Protein AF-T0MGP5-F1 (afdb_monomer_lite)

Radius of gyration: 29.03 Å; chains: 1; bounding box: 67×80×80 Å

Structure (mmCIF, N/CA/C/O backbone):
data_AF-T0MGP5-F1
#
_entry.id   AF-T0MGP5-F1
#
loop_
_atom_site.group_PDB
_atom_site.id
_atom_site.type_symbol
_atom_site.label_atom_id
_atom_site.label_alt_id
_atom_site.label_comp_id
_atom_site.label_asym_id
_atom_site.label_entity_id
_atom_site.label_seq_id
_atom_site.pdbx_PDB_ins_code
_atom_site.Cartn_x
_atom_site.Cartn_y
_atom_site.Cartn_z
_atom_site.occupancy
_atom_site.B_iso_or_equiv
_atom_site.auth_seq_id
_atom_site.auth_comp_id
_atom_site.auth_asym_id
_atom_site.auth_atom_id
_atom_site.pdbx_PDB_model_num
ATOM 1 N N . MET A 1 1 ? 24.707 -10.407 -11.321 1.00 61.69 1 MET A N 1
ATOM 2 C CA . MET A 1 1 ? 23.733 -10.209 -12.413 1.00 61.69 1 MET A CA 1
ATOM 3 C C . MET A 1 1 ? 23.387 -8.731 -12.508 1.00 61.69 1 MET A C 1
ATOM 5 O O . MET A 1 1 ? 23.224 -8.099 -11.465 1.00 61.69 1 MET A O 1
ATOM 9 N N . GLU A 1 2 ? 23.337 -8.165 -13.713 1.00 64.69 2 GLU A N 1
ATOM 10 C CA . GLU A 1 2 ? 23.045 -6.740 -13.908 1.00 64.69 2 GLU A CA 1
ATOM 11 C C . GLU A 1 2 ? 21.551 -6.459 -13.690 1.00 64.69 2 GLU A C 1
ATOM 13 O O . GLU A 1 2 ? 20.685 -7.153 -14.221 1.00 64.69 2 GLU A O 1
ATOM 18 N N . ARG A 1 3 ? 21.228 -5.453 -12.870 1.00 76.25 3 ARG A N 1
ATOM 19 C CA . ARG A 1 3 ? 19.836 -5.057 -12.628 1.00 76.25 3 ARG A CA 1
ATOM 20 C C . ARG A 1 3 ? 19.349 -4.175 -13.768 1.00 76.25 3 ARG A C 1
ATOM 22 O O . ARG A 1 3 ? 19.905 -3.100 -13.996 1.00 76.25 3 ARG A O 1
ATOM 29 N N . THR A 1 4 ? 18.261 -4.586 -14.413 1.00 83.19 4 THR A N 1
ATOM 30 C CA . THR A 1 4 ? 17.606 -3.764 -15.430 1.00 83.19 4 THR A CA 1
ATOM 31 C C . THR A 1 4 ? 16.988 -2.505 -14.822 1.00 83.19 4 THR A C 1
ATOM 33 O O . THR A 1 4 ? 16.715 -2.409 -13.619 1.00 83.19 4 THR A O 1
ATOM 36 N N . ARG A 1 5 ? 16.801 -1.472 -15.644 1.00 85.62 5 ARG A N 1
ATOM 37 C CA . ARG A 1 5 ? 16.264 -0.188 -15.174 1.00 85.62 5 ARG A CA 1
ATOM 38 C C . ARG A 1 5 ? 14.756 -0.292 -14.951 1.00 85.62 5 ARG A C 1
ATOM 40 O O . ARG A 1 5 ? 14.033 -0.837 -15.774 1.00 85.62 5 ARG A O 1
ATOM 47 N N . LYS A 1 6 ? 14.257 0.315 -13.868 1.00 90.12 6 LYS A N 1
ATOM 48 C CA . LYS A 1 6 ? 12.813 0.515 -13.665 1.00 90.12 6 LYS A CA 1
ATOM 49 C C . LYS A 1 6 ? 12.272 1.548 -14.651 1.00 90.12 6 LYS A C 1
ATOM 51 O O . LYS A 1 6 ? 12.902 2.587 -14.865 1.00 90.12 6 LYS A O 1
ATOM 56 N N . ILE A 1 7 ? 11.077 1.306 -15.187 1.00 87.56 7 ILE A N 1
ATOM 57 C CA . ILE A 1 7 ? 10.527 2.103 -16.291 1.00 87.56 7 ILE A CA 1
ATOM 58 C C . ILE A 1 7 ? 9.192 2.727 -15.870 1.00 87.56 7 ILE A C 1
ATOM 60 O O . ILE A 1 7 ? 8.282 2.009 -15.444 1.00 87.56 7 ILE A O 1
ATOM 64 N N . PRO A 1 8 ? 9.060 4.068 -15.928 1.00 85.50 8 PRO A N 1
ATOM 65 C CA . PRO A 1 8 ? 7.790 4.737 -15.662 1.00 85.50 8 PRO A CA 1
ATOM 66 C C . PRO A 1 8 ? 6.719 4.248 -16.637 1.00 85.50 8 PRO A C 1
ATOM 68 O O . PRO A 1 8 ? 7.019 4.057 -17.812 1.00 85.50 8 PRO A O 1
ATOM 71 N N . LEU A 1 9 ? 5.472 4.090 -16.185 1.00 82.25 9 LEU A N 1
ATOM 72 C CA . LEU A 1 9 ? 4.408 3.497 -17.008 1.00 82.25 9 LEU A CA 1
ATOM 73 C C . LEU A 1 9 ? 4.190 4.267 -18.323 1.00 82.25 9 LEU A C 1
ATOM 75 O O . LEU A 1 9 ? 3.999 3.662 -19.366 1.00 82.25 9 LEU A O 1
ATOM 79 N N . LEU A 1 10 ? 4.298 5.598 -18.282 1.00 80.00 10 LEU A N 1
ATOM 80 C CA . LEU A 1 10 ? 4.160 6.473 -19.455 1.00 80.00 10 LEU A CA 1
ATOM 81 C C . LEU A 1 10 ? 5.339 6.396 -20.439 1.00 80.00 10 LEU A C 1
ATOM 83 O O . LEU A 1 10 ? 5.283 6.998 -21.505 1.00 80.00 10 LEU A O 1
ATOM 87 N N . LYS A 1 11 ? 6.432 5.728 -20.060 1.00 85.44 11 LYS A N 1
ATOM 88 C CA . LYS A 1 11 ? 7.622 5.530 -20.898 1.00 85.44 11 LYS A CA 1
ATOM 89 C C . LYS A 1 11 ? 7.757 4.089 -21.390 1.00 85.44 11 LYS A C 1
ATOM 91 O O . LYS A 1 11 ? 8.789 3.757 -21.964 1.00 85.44 11 LYS A O 1
ATOM 96 N N . VAL A 1 12 ? 6.772 3.237 -21.114 1.00 89.75 12 VAL A N 1
ATOM 97 C CA . VAL A 1 12 ? 6.735 1.881 -21.660 1.00 89.75 12 VAL A CA 1
ATOM 98 C C . VAL A 1 12 ? 6.412 1.984 -23.151 1.00 89.75 12 VAL A C 1
ATOM 100 O O . VAL A 1 12 ? 5.414 2.595 -23.521 1.00 89.75 12 VAL A O 1
ATOM 103 N N . ASP A 1 13 ? 7.275 1.417 -23.989 1.00 92.81 13 ASP A N 1
ATOM 104 C CA . ASP A 1 13 ? 7.067 1.278 -25.428 1.00 92.81 13 ASP A CA 1
ATOM 105 C C . ASP A 1 13 ? 6.252 0.001 -25.650 1.00 92.81 13 ASP A C 1
ATOM 107 O O . ASP A 1 13 ? 6.778 -1.106 -25.513 1.00 92.81 13 ASP A O 1
ATOM 111 N N . SER A 1 14 ? 4.948 0.154 -25.895 1.00 93.06 14 SER A N 1
ATOM 112 C CA . SER A 1 14 ? 4.028 -0.982 -26.004 1.00 93.06 14 SER A CA 1
ATOM 113 C C . SER A 1 14 ? 4.402 -1.906 -27.156 1.00 93.06 14 SER A C 1
ATOM 115 O O . SER A 1 14 ? 4.418 -3.111 -26.968 1.00 93.06 14 SER A O 1
ATOM 117 N N . ILE A 1 15 ? 4.813 -1.355 -28.302 1.00 94.12 15 ILE A N 1
ATOM 118 C CA . ILE A 1 15 ? 5.150 -2.139 -29.497 1.00 94.12 15 ILE A CA 1
ATOM 119 C C . ILE A 1 15 ? 6.340 -3.059 -29.209 1.00 94.12 15 ILE A C 1
ATOM 121 O O . ILE A 1 15 ? 6.293 -4.258 -29.485 1.00 94.12 15 ILE A O 1
ATOM 125 N N . LYS A 1 16 ? 7.406 -2.516 -28.611 1.00 94.44 16 LYS A N 1
ATOM 126 C CA . LYS A 1 16 ? 8.592 -3.314 -28.259 1.00 94.44 16 LYS A CA 1
ATOM 127 C C . LYS A 1 16 ? 8.309 -4.310 -27.141 1.00 94.44 16 LYS A C 1
ATOM 129 O O . LYS A 1 16 ? 8.873 -5.405 -27.136 1.00 94.44 16 LYS A O 1
ATOM 134 N N . LEU A 1 17 ? 7.445 -3.940 -26.196 1.00 95.62 17 LEU A N 1
ATOM 135 C CA . LEU A 1 17 ? 7.034 -4.829 -25.116 1.00 95.62 17 LEU A CA 1
ATOM 136 C C . LEU A 1 17 ? 6.248 -6.021 -25.668 1.00 95.62 17 LEU A C 1
ATOM 138 O O . LEU A 1 17 ? 6.573 -7.154 -25.330 1.00 95.62 17 LEU A O 1
ATOM 142 N N . ASP A 1 18 ? 5.279 -5.775 -26.545 1.00 96.38 18 ASP A N 1
ATOM 143 C CA . ASP A 1 18 ? 4.436 -6.809 -27.146 1.00 96.38 18 ASP A CA 1
ATOM 144 C C . ASP A 1 18 ? 5.267 -7.752 -28.027 1.00 96.38 18 ASP A C 1
ATOM 146 O O . ASP A 1 18 ? 5.118 -8.969 -27.939 1.00 96.38 18 ASP A O 1
ATOM 150 N N . ALA A 1 19 ? 6.227 -7.218 -28.793 1.00 96.69 19 ALA A N 1
ATOM 151 C CA . ALA A 1 19 ? 7.186 -8.033 -29.543 1.00 96.69 19 ALA A CA 1
ATOM 152 C C . ALA A 1 19 ? 8.038 -8.929 -28.622 1.00 96.69 19 ALA A C 1
ATOM 154 O O . ALA A 1 19 ? 8.244 -10.106 -28.917 1.00 96.69 19 ALA A O 1
ATOM 155 N N . THR A 1 20 ? 8.489 -8.395 -27.481 1.00 97.00 20 THR A N 1
ATOM 156 C CA . THR A 1 20 ? 9.240 -9.163 -26.473 1.00 97.00 20 THR A CA 1
ATOM 157 C C . THR A 1 20 ? 8.375 -10.276 -25.872 1.00 97.00 20 THR A C 1
ATOM 159 O O . THR A 1 20 ? 8.831 -11.412 -25.765 1.00 97.00 20 THR A O 1
ATOM 162 N N . ILE A 1 21 ? 7.124 -9.978 -25.505 1.00 97.50 21 ILE A N 1
ATOM 163 C CA . ILE A 1 21 ? 6.179 -10.957 -24.942 1.00 97.50 21 ILE A CA 1
ATOM 164 C C . ILE A 1 21 ? 5.887 -12.066 -25.958 1.00 97.50 21 ILE A C 1
ATOM 166 O O . ILE A 1 21 ? 5.917 -13.241 -25.599 1.00 97.50 21 ILE A O 1
ATOM 170 N N . LYS A 1 22 ? 5.674 -11.712 -27.229 1.00 97.38 22 LYS A N 1
ATOM 171 C CA . LYS A 1 22 ? 5.447 -12.685 -28.302 1.00 97.38 22 LYS A CA 1
ATOM 172 C C . LYS A 1 22 ? 6.647 -13.613 -28.495 1.00 97.38 22 LYS A C 1
ATOM 174 O O . LYS A 1 22 ? 6.468 -14.821 -28.570 1.00 97.38 22 LYS A O 1
ATOM 179 N N . ALA A 1 23 ? 7.868 -13.077 -28.482 1.00 97.31 23 ALA A N 1
ATOM 180 C CA . ALA A 1 23 ? 9.077 -13.896 -28.561 1.00 97.31 23 ALA A CA 1
ATOM 181 C C . ALA A 1 23 ? 9.193 -14.883 -27.383 1.00 97.31 23 ALA A C 1
ATOM 183 O O . ALA A 1 23 ? 9.583 -16.034 -27.577 1.00 97.31 23 ALA A O 1
ATOM 184 N N . VAL A 1 24 ? 8.815 -14.460 -26.170 1.00 97.88 24 VAL A N 1
ATOM 185 C CA . VAL A 1 24 ? 8.741 -15.350 -24.999 1.00 97.88 24 VAL A CA 1
ATOM 186 C C . VAL A 1 24 ? 7.686 -16.435 -25.204 1.00 97.88 24 VAL A C 1
ATOM 188 O O . VAL A 1 24 ? 7.965 -17.601 -24.945 1.00 97.88 24 VAL A O 1
ATOM 191 N N . GLN A 1 25 ? 6.495 -16.082 -25.687 1.00 97.81 25 GLN A N 1
ATOM 192 C CA . GLN A 1 25 ? 5.425 -17.037 -25.979 1.00 97.81 25 GLN A CA 1
ATOM 193 C C . GLN A 1 25 ? 5.850 -18.081 -27.022 1.00 97.81 25 GLN A C 1
ATOM 195 O O . GLN A 1 25 ? 5.664 -19.276 -26.790 1.00 97.81 25 GLN A O 1
ATOM 200 N N . ASP A 1 26 ? 6.472 -17.653 -28.120 1.00 97.69 26 ASP A N 1
ATOM 201 C CA . ASP A 1 26 ? 6.967 -18.546 -29.171 1.00 97.69 26 ASP A CA 1
ATOM 202 C C . ASP A 1 26 ? 8.078 -19.472 -28.648 1.00 97.69 26 ASP A C 1
ATOM 204 O O . ASP A 1 26 ? 8.110 -20.658 -28.982 1.00 97.69 26 ASP A O 1
ATOM 208 N N . HIS A 1 27 ? 8.983 -18.951 -27.810 1.00 97.50 27 HIS A N 1
ATOM 209 C CA . HIS A 1 27 ? 10.049 -19.746 -27.201 1.00 97.50 27 HIS A CA 1
ATOM 210 C C . HIS A 1 27 ? 9.494 -20.797 -26.238 1.00 97.50 27 HIS A C 1
ATOM 212 O O . HIS A 1 27 ? 9.829 -21.968 -26.384 1.00 97.50 27 HIS A O 1
ATOM 218 N N . VAL A 1 28 ? 8.618 -20.394 -25.313 1.00 97.25 28 VAL A N 1
ATOM 219 C CA . VAL A 1 28 ? 7.990 -21.276 -24.315 1.00 97.25 28 VAL A CA 1
ATOM 220 C C . VAL A 1 28 ? 7.142 -22.362 -24.980 1.00 97.25 28 VAL A C 1
ATOM 222 O O . VAL A 1 28 ? 7.129 -23.494 -24.514 1.00 97.25 28 VAL A O 1
ATOM 225 N N . SER A 1 29 ? 6.481 -22.053 -26.100 1.00 96.25 29 SER A N 1
ATOM 226 C CA . SER A 1 29 ? 5.692 -23.045 -26.847 1.00 96.25 29 SER A CA 1
ATOM 227 C C . SER A 1 29 ? 6.562 -24.136 -27.485 1.00 96.25 29 SER A C 1
ATOM 229 O O . SER A 1 29 ? 6.108 -25.262 -27.648 1.00 96.25 29 SER A O 1
ATOM 231 N N . LYS A 1 30 ? 7.808 -23.808 -27.856 1.00 96.75 30 LYS A N 1
ATOM 232 C CA . LYS A 1 30 ? 8.772 -24.752 -28.453 1.00 96.75 30 LYS A CA 1
ATOM 233 C C . LYS A 1 30 ? 9.645 -25.452 -27.411 1.00 96.75 30 LYS A C 1
ATOM 235 O O . LYS A 1 30 ? 10.041 -26.591 -27.619 1.00 96.75 30 LYS A O 1
ATOM 240 N N . HIS A 1 31 ? 9.955 -24.757 -26.319 1.00 96.38 31 HIS A N 1
ATOM 241 C CA . HIS A 1 31 ? 10.829 -25.210 -25.239 1.00 96.38 31 HIS A CA 1
ATOM 242 C C . HIS A 1 31 ? 10.164 -24.883 -23.891 1.00 96.38 31 HIS A C 1
ATOM 244 O O . HIS A 1 31 ? 10.493 -23.866 -23.267 1.00 96.38 31 HIS A O 1
ATOM 250 N N . PRO A 1 32 ? 9.179 -25.691 -23.463 1.00 96.31 32 PRO A N 1
ATOM 251 C CA . PRO A 1 32 ? 8.499 -25.496 -22.189 1.00 96.31 32 PRO A CA 1
ATOM 252 C C . PRO A 1 32 ? 9.492 -25.538 -21.016 1.00 96.31 32 PRO A C 1
ATOM 254 O O . PRO A 1 32 ? 10.278 -26.481 -20.939 1.00 96.31 32 PRO A O 1
ATOM 257 N N . PRO A 1 33 ? 9.500 -24.545 -20.107 1.00 96.31 33 PRO A N 1
ATOM 258 C CA . PRO A 1 33 ? 10.403 -24.572 -18.966 1.00 96.31 33 PRO A CA 1
ATOM 259 C C . PRO A 1 33 ? 9.885 -25.518 -17.875 1.00 96.31 33 PRO A C 1
ATOM 261 O O . PRO A 1 33 ? 8.704 -25.480 -17.522 1.00 96.31 33 PRO A O 1
ATOM 264 N N . HIS A 1 34 ? 10.787 -26.307 -17.297 1.00 92.31 34 HIS A N 1
ATOM 265 C CA . HIS A 1 34 ? 10.483 -27.302 -16.260 1.00 92.31 34 HIS A CA 1
ATOM 266 C C . HIS A 1 34 ? 11.073 -26.956 -14.889 1.00 92.31 34 HIS A C 1
ATOM 268 O O . HIS A 1 34 ? 10.740 -27.594 -13.899 1.00 92.31 34 HIS A O 1
ATOM 274 N N . SER A 1 35 ? 11.936 -25.940 -14.806 1.00 93.62 35 SER A N 1
ATOM 275 C CA . SER A 1 35 ? 12.579 -25.527 -13.553 1.00 93.62 35 SER A CA 1
ATOM 276 C C . SER A 1 35 ? 12.437 -24.034 -13.281 1.00 93.62 35 SER A C 1
ATOM 278 O O . SER A 1 35 ? 12.278 -23.209 -14.190 1.00 93.62 35 SER A O 1
ATOM 280 N N . MET A 1 36 ? 12.582 -23.658 -12.008 1.00 94.25 36 MET A N 1
ATOM 281 C CA . MET A 1 36 ? 12.608 -22.253 -11.603 1.00 94.25 36 MET A CA 1
ATOM 282 C C . MET A 1 36 ? 13.761 -21.496 -12.284 1.00 94.25 36 MET A C 1
ATOM 284 O O . MET A 1 36 ? 13.588 -20.340 -12.679 1.00 94.25 36 MET A O 1
ATOM 288 N N . SER A 1 37 ? 14.919 -22.134 -12.491 1.00 94.06 37 SER A N 1
ATOM 289 C CA . SER A 1 37 ? 16.043 -21.516 -13.207 1.00 94.06 37 SER A CA 1
ATOM 290 C C . SER A 1 37 ? 15.769 -21.264 -14.685 1.00 94.06 37 SER A C 1
ATOM 292 O O . SER A 1 37 ? 16.217 -20.244 -15.210 1.00 94.06 37 SER A O 1
ATOM 294 N N . GLU A 1 38 ? 15.073 -22.161 -15.382 1.00 95.38 38 GLU A N 1
ATOM 295 C CA . GLU A 1 38 ? 14.695 -21.938 -16.784 1.00 95.38 38 GLU A CA 1
ATOM 296 C C . GLU A 1 38 ? 13.712 -20.780 -16.907 1.00 95.38 38 GLU A C 1
ATOM 298 O O . GLU A 1 38 ? 13.933 -19.867 -17.705 1.00 95.38 38 GLU A O 1
ATOM 303 N N . ILE A 1 39 ? 12.695 -20.745 -16.042 1.00 96.69 39 ILE A N 1
ATOM 304 C CA . ILE A 1 39 ? 11.748 -19.628 -15.972 1.00 96.69 39 ILE A CA 1
ATOM 305 C C . ILE A 1 39 ? 12.484 -18.310 -15.689 1.00 96.69 39 ILE A C 1
ATOM 307 O O . ILE A 1 39 ? 12.241 -17.297 -16.355 1.00 96.69 39 ILE A O 1
ATOM 311 N N . ALA A 1 40 ? 13.417 -18.316 -14.733 1.00 95.44 40 ALA A N 1
ATOM 312 C CA . ALA A 1 40 ? 14.229 -17.152 -14.402 1.00 95.44 40 ALA A CA 1
ATOM 313 C C . ALA A 1 40 ? 15.069 -16.678 -15.597 1.00 95.44 40 ALA A C 1
ATOM 315 O O . ALA A 1 40 ? 15.080 -15.480 -15.888 1.00 95.44 40 ALA A O 1
ATOM 316 N N . ARG A 1 41 ? 15.717 -17.599 -16.323 1.00 95.38 41 ARG A N 1
ATOM 317 C CA . ARG A 1 41 ? 16.516 -17.300 -17.523 1.00 95.38 41 ARG A CA 1
ATOM 318 C C . ARG A 1 41 ? 15.669 -16.688 -18.637 1.00 95.38 41 ARG A C 1
ATOM 320 O O . ARG A 1 41 ? 16.064 -15.663 -19.192 1.00 95.38 41 ARG A O 1
ATOM 327 N N . ILE A 1 42 ? 14.495 -17.254 -18.922 1.00 97.38 42 ILE A N 1
ATOM 328 C CA . ILE A 1 42 ? 13.571 -16.728 -19.941 1.00 97.38 42 ILE A CA 1
ATOM 329 C C . ILE A 1 42 ? 13.139 -15.305 -19.577 1.00 97.38 42 ILE A C 1
ATOM 331 O O . ILE A 1 42 ? 13.218 -14.392 -20.401 1.00 97.38 42 ILE A O 1
ATOM 335 N N . LEU A 1 43 ? 12.731 -15.083 -18.325 1.00 96.75 43 LEU A N 1
ATOM 336 C CA . LEU A 1 43 ? 12.310 -13.758 -17.875 1.00 96.75 43 LEU A CA 1
ATOM 337 C C . LEU A 1 43 ? 13.468 -12.759 -17.875 1.00 96.75 43 LEU A C 1
ATOM 339 O O . LEU A 1 43 ? 13.278 -11.624 -18.300 1.00 96.75 43 LEU A O 1
ATOM 343 N N . GLN A 1 44 ? 14.673 -13.154 -17.468 1.00 94.81 44 GLN A N 1
ATOM 344 C CA . GLN A 1 44 ? 15.866 -12.305 -17.564 1.00 94.81 44 GLN A CA 1
ATOM 345 C C . GLN A 1 44 ? 16.165 -11.914 -19.009 1.00 94.81 44 GLN A C 1
ATOM 347 O O . GLN A 1 44 ? 16.369 -10.728 -19.276 1.00 94.81 44 GLN A O 1
ATOM 352 N N . ALA A 1 45 ? 16.127 -12.871 -19.938 1.00 95.12 45 ALA A N 1
ATOM 353 C CA . ALA A 1 45 ? 16.312 -12.611 -21.360 1.00 95.12 45 ALA A CA 1
ATOM 354 C C . ALA A 1 45 ? 15.254 -11.632 -21.887 1.00 95.12 45 ALA A C 1
ATOM 356 O O . ALA A 1 45 ? 15.603 -10.673 -22.573 1.00 95.12 45 ALA A O 1
ATOM 357 N N . ALA A 1 46 ? 13.987 -11.788 -21.490 1.00 95.56 46 ALA A N 1
ATOM 358 C CA . ALA A 1 46 ? 12.918 -10.852 -21.836 1.00 95.56 46 ALA A CA 1
ATOM 359 C C . ALA A 1 46 ? 13.187 -9.437 -21.291 1.00 95.56 46 ALA A C 1
ATOM 361 O O . ALA A 1 46 ? 13.052 -8.450 -22.017 1.00 95.56 46 ALA A O 1
ATOM 362 N N . GLN A 1 47 ? 13.620 -9.320 -20.030 1.00 94.75 47 GLN A N 1
ATOM 363 C CA . GLN A 1 47 ? 13.961 -8.028 -19.423 1.00 94.75 47 GLN A CA 1
ATOM 364 C C . GLN A 1 47 ? 15.109 -7.326 -20.154 1.00 94.75 47 GLN A C 1
ATOM 366 O O . GLN A 1 47 ? 15.033 -6.122 -20.407 1.00 94.75 47 GLN A O 1
ATOM 371 N N . ILE A 1 48 ? 16.172 -8.070 -20.464 1.00 93.44 48 ILE A N 1
ATOM 372 C CA . ILE A 1 48 ? 17.363 -7.554 -21.144 1.00 93.44 48 ILE A CA 1
ATOM 373 C C . ILE A 1 48 ? 17.014 -7.175 -22.584 1.00 93.44 48 ILE A C 1
ATOM 375 O O . ILE A 1 48 ? 17.315 -6.061 -23.000 1.00 93.44 48 ILE A O 1
ATOM 379 N N . CYS A 1 49 ? 16.304 -8.041 -23.310 1.00 93.81 49 CYS A N 1
ATOM 380 C CA . CYS A 1 49 ? 15.848 -7.782 -24.674 1.00 93.81 49 CYS A CA 1
ATOM 381 C C . CYS A 1 49 ? 15.010 -6.501 -24.748 1.00 93.81 49 CYS A C 1
ATOM 383 O O . CYS A 1 49 ? 15.282 -5.617 -25.563 1.00 93.81 49 CYS A O 1
ATOM 385 N N . TYR A 1 50 ? 14.046 -6.333 -23.842 1.00 94.38 50 TYR A N 1
ATOM 386 C CA . TYR A 1 50 ? 13.257 -5.107 -23.794 1.00 94.38 50 TYR A CA 1
ATOM 387 C C . TYR A 1 50 ? 14.121 -3.876 -23.476 1.00 94.38 50 TYR A C 1
ATOM 389 O O . TYR A 1 50 ? 13.944 -2.814 -24.074 1.00 94.38 50 TYR A O 1
ATOM 397 N N . GLN A 1 51 ? 15.081 -3.989 -22.555 1.00 91.12 51 GLN A N 1
ATOM 398 C CA . GLN A 1 51 ? 15.979 -2.881 -22.227 1.00 91.12 51 GLN A CA 1
ATOM 399 C C . GLN A 1 51 ? 16.871 -2.480 -23.410 1.00 91.12 51 GLN A C 1
ATOM 401 O O . GLN A 1 51 ? 16.996 -1.285 -23.679 1.00 91.12 51 GLN A O 1
ATOM 406 N N . GLU A 1 52 ? 17.465 -3.440 -24.115 1.00 90.31 52 GLU A N 1
ATOM 407 C CA . GLU A 1 52 ? 18.334 -3.158 -25.260 1.00 90.31 52 GLU A CA 1
ATOM 408 C C . GLU A 1 52 ? 17.532 -2.639 -26.454 1.00 90.31 52 GLU A C 1
ATOM 410 O O . GLU A 1 52 ? 17.889 -1.621 -27.034 1.00 90.31 52 GLU A O 1
ATOM 415 N N . THR A 1 53 ? 16.376 -3.228 -26.763 1.00 90.00 53 THR A N 1
ATOM 416 C CA . THR A 1 53 ? 15.529 -2.732 -27.862 1.00 90.00 53 THR A CA 1
ATOM 417 C C . THR A 1 53 ? 14.956 -1.344 -27.579 1.00 90.00 53 THR A C 1
ATOM 419 O O . THR A 1 53 ? 14.750 -0.560 -28.505 1.00 90.00 53 THR A O 1
ATOM 422 N N . THR A 1 54 ? 14.688 -0.993 -26.317 1.00 88.44 54 THR A N 1
ATOM 423 C CA . THR A 1 54 ? 14.239 0.360 -25.931 1.00 88.44 54 THR A CA 1
ATOM 424 C C . THR A 1 54 ? 15.379 1.346 -25.715 1.00 88.44 54 THR A C 1
ATOM 426 O O . THR A 1 54 ? 15.132 2.557 -25.598 1.00 88.44 54 THR A O 1
ATOM 429 N N . ARG A 1 55 ? 16.627 0.871 -25.700 1.00 82.75 55 ARG A N 1
ATOM 430 C CA . ARG A 1 55 ? 17.797 1.734 -25.692 1.00 82.75 55 ARG A CA 1
ATOM 431 C C . ARG A 1 55 ? 17.748 2.581 -26.955 1.00 82.75 55 ARG A C 1
ATOM 433 O O . ARG A 1 55 ? 17.592 2.098 -28.068 1.00 82.75 55 ARG A O 1
ATOM 440 N N . LYS A 1 56 ? 17.810 3.898 -26.775 1.00 69.75 56 LYS A N 1
ATOM 441 C CA . LYS A 1 56 ? 17.979 4.793 -27.915 1.00 69.75 56 LYS A CA 1
ATOM 442 C C . LYS A 1 56 ? 19.422 4.652 -28.359 1.00 69.75 56 LYS A C 1
ATOM 444 O O . LYS A 1 56 ? 20.304 5.113 -27.632 1.00 69.75 56 LYS A O 1
ATOM 449 N N . ASP A 1 57 ? 19.640 4.045 -29.519 1.00 62.81 57 ASP A N 1
ATOM 450 C CA . ASP A 1 57 ? 20.940 4.101 -30.172 1.00 62.81 57 ASP A CA 1
ATOM 451 C C . ASP A 1 57 ? 21.361 5.561 -30.311 1.00 62.81 57 ASP A C 1
ATOM 453 O O . ASP A 1 57 ? 20.545 6.455 -30.589 1.00 62.81 57 ASP A O 1
ATOM 457 N N . ALA A 1 58 ? 22.644 5.819 -30.070 1.00 56.09 58 ALA A N 1
ATOM 458 C CA . ALA A 1 58 ? 23.222 7.102 -30.407 1.00 56.09 58 ALA A CA 1
ATOM 459 C C . ALA A 1 58 ? 23.054 7.269 -31.919 1.00 56.09 58 ALA A C 1
ATOM 461 O O . ALA A 1 58 ? 23.720 6.593 -32.698 1.00 56.09 58 ALA A O 1
ATOM 462 N N . LYS A 1 59 ? 22.111 8.120 -32.345 1.00 59.09 59 LYS A N 1
ATOM 463 C CA . LYS A 1 59 ? 21.939 8.411 -33.770 1.00 59.09 59 LYS A CA 1
ATOM 464 C C . LYS A 1 59 ? 23.305 8.838 -34.326 1.00 59.09 59 LYS A C 1
ATOM 466 O O . LYS A 1 59 ? 23.929 9.694 -33.686 1.00 59.09 59 LYS A O 1
ATOM 471 N N . PRO A 1 60 ? 23.756 8.302 -35.478 1.00 60.25 60 PRO A N 1
ATOM 472 C CA . PRO A 1 60 ? 24.956 8.801 -36.130 1.00 60.25 60 PRO A CA 1
ATOM 473 C C . PRO A 1 60 ? 24.820 10.310 -36.268 1.00 60.25 60 PRO A C 1
ATOM 475 O O . PRO A 1 60 ? 23.750 10.846 -36.588 1.00 60.25 60 PRO A O 1
ATOM 478 N N . SER A 1 61 ? 25.877 11.001 -35.869 1.00 56.59 61 SER A N 1
ATOM 479 C CA . SER A 1 61 ? 25.796 12.425 -35.631 1.00 56.59 61 SER A CA 1
ATOM 480 C C . SER A 1 61 ? 25.544 13.133 -36.970 1.00 56.59 61 SER A C 1
ATOM 482 O O . SER A 1 61 ? 26.435 13.227 -37.805 1.00 56.59 61 SER A O 1
ATOM 484 N N . LYS A 1 62 ? 24.348 13.706 -37.155 1.00 63.81 62 LYS A N 1
ATOM 485 C CA . LYS A 1 62 ? 24.146 14.860 -38.056 1.00 63.81 62 LYS A CA 1
ATOM 486 C C . LYS A 1 62 ? 24.658 16.127 -37.374 1.00 63.81 62 LYS A C 1
ATOM 488 O O . LYS A 1 62 ? 23.978 17.150 -37.335 1.00 63.81 62 LYS A O 1
ATOM 493 N N . TRP A 1 63 ? 25.766 16.002 -36.647 1.00 66.88 63 TRP A N 1
ATOM 494 C CA . TRP A 1 63 ? 26.242 17.020 -35.724 1.00 66.88 63 TRP A CA 1
ATOM 495 C C . TRP A 1 63 ? 26.617 18.261 -36.505 1.00 66.88 63 TRP A C 1
ATOM 497 O O . TRP A 1 63 ? 26.220 19.336 -36.094 1.00 66.88 63 TRP A O 1
ATOM 507 N N . VAL A 1 64 ? 27.227 18.112 -37.682 1.00 71.94 64 VAL A N 1
ATOM 508 C CA . VAL A 1 64 ? 27.577 19.240 -38.544 1.00 71.94 64 VAL A CA 1
ATOM 509 C C . VAL A 1 64 ? 26.328 19.968 -39.047 1.00 71.94 64 VAL A C 1
ATOM 511 O O . VAL A 1 64 ? 26.225 21.168 -38.816 1.00 71.94 64 VAL A O 1
ATOM 514 N N . GLU A 1 65 ? 25.339 19.304 -39.654 1.00 79.25 65 GLU A N 1
ATOM 515 C CA . GLU A 1 65 ? 24.123 19.984 -40.141 1.00 79.25 65 GLU A CA 1
ATOM 516 C C . GLU A 1 65 ? 23.267 20.522 -38.990 1.00 79.25 65 GLU A C 1
ATOM 518 O O . GLU A 1 65 ? 22.739 21.631 -39.061 1.00 79.25 65 GLU A O 1
ATOM 523 N N . SER A 1 66 ? 23.140 19.768 -37.895 1.00 77.06 66 SER A N 1
ATOM 524 C CA . SER A 1 66 ? 22.366 20.190 -36.728 1.00 77.06 66 SER A CA 1
ATOM 525 C C . SER A 1 66 ? 23.043 21.325 -35.969 1.00 77.06 66 SER A C 1
ATOM 527 O O . SER A 1 66 ? 22.329 22.162 -35.416 1.00 77.06 66 SER A O 1
ATOM 529 N N . ILE A 1 67 ? 24.377 21.371 -35.924 1.00 77.38 67 ILE A N 1
ATOM 530 C CA . ILE A 1 67 ? 25.129 22.490 -35.357 1.00 77.38 67 ILE A CA 1
ATOM 531 C C . ILE A 1 67 ? 25.109 23.668 -36.299 1.00 77.38 67 ILE A C 1
ATOM 533 O O . ILE A 1 67 ? 24.815 24.740 -35.812 1.00 77.38 67 ILE A O 1
ATOM 537 N N . LYS A 1 68 ? 25.304 23.510 -37.609 1.00 81.81 68 LYS A N 1
ATOM 538 C CA . LYS A 1 68 ? 25.150 24.613 -38.572 1.00 81.81 68 LYS A CA 1
ATOM 539 C C . LYS A 1 68 ? 23.757 25.234 -38.481 1.00 81.81 68 LYS A C 1
ATOM 541 O O . LYS A 1 68 ? 23.634 26.446 -38.362 1.00 81.81 68 LYS A O 1
ATOM 546 N N . CYS A 1 69 ? 22.709 24.411 -38.421 1.00 80.88 69 CYS A N 1
ATOM 547 C CA . CYS A 1 69 ? 21.336 24.879 -38.233 1.00 80.88 69 CYS A CA 1
ATOM 548 C C . CYS A 1 69 ? 21.134 25.528 -36.851 1.00 80.88 69 CYS A C 1
ATOM 550 O O . CYS A 1 69 ? 20.524 26.588 -36.748 1.00 80.88 69 CYS A O 1
ATOM 552 N N . LYS A 1 70 ? 21.704 24.961 -35.775 1.00 83.56 70 LYS A N 1
ATOM 553 C CA . LYS A 1 70 ? 21.688 25.596 -34.446 1.00 83.56 70 LYS A CA 1
ATOM 554 C C . LYS A 1 70 ? 22.482 26.898 -34.403 1.00 83.56 70 LYS A C 1
ATOM 556 O O . LYS A 1 70 ? 22.007 27.808 -33.748 1.00 83.56 70 LYS A O 1
ATOM 561 N N . ILE A 1 71 ? 23.639 26.985 -35.053 1.00 82.44 71 ILE A N 1
ATOM 562 C CA . ILE A 1 71 ? 24.495 28.170 -35.153 1.00 82.44 71 ILE A CA 1
ATOM 563 C C . ILE A 1 71 ? 23.730 29.238 -35.914 1.00 82.44 71 ILE A C 1
ATOM 565 O O . ILE A 1 71 ? 23.518 30.291 -35.348 1.00 82.44 71 ILE A O 1
ATOM 569 N N . SER A 1 72 ? 23.172 28.939 -37.088 1.00 86.56 72 SER A N 1
ATOM 570 C CA . SER A 1 72 ? 22.331 29.879 -37.841 1.00 86.56 72 SER A CA 1
ATOM 571 C C . SER A 1 72 ? 21.134 30.384 -37.017 1.00 86.56 72 SER A C 1
ATOM 573 O O . SER A 1 72 ? 20.848 31.585 -36.965 1.00 86.56 72 SER A O 1
ATOM 575 N N . LEU A 1 73 ? 20.464 29.490 -36.279 1.00 83.94 73 LEU A N 1
ATOM 576 C CA . LEU A 1 73 ? 19.376 29.852 -35.364 1.00 83.94 73 LEU A CA 1
ATOM 577 C C . LEU A 1 73 ? 19.868 30.649 -34.138 1.00 83.94 73 LEU A C 1
ATOM 579 O O . LEU A 1 73 ? 19.122 31.437 -33.558 1.00 83.94 73 LEU A O 1
ATOM 583 N N . LEU A 1 74 ? 21.096 30.405 -33.683 1.00 81.38 74 LEU A N 1
ATOM 584 C CA . LEU A 1 74 ? 21.726 31.112 -32.571 1.00 81.38 74 LEU A CA 1
ATOM 585 C C . LEU A 1 74 ? 22.215 32.485 -33.013 1.00 81.38 74 LEU A C 1
ATOM 587 O O . LEU A 1 74 ? 21.969 33.426 -32.283 1.00 81.38 74 LEU A O 1
ATOM 591 N N . GLU A 1 75 ? 22.804 32.629 -34.194 1.00 83.56 75 GLU A N 1
ATOM 592 C CA . GLU A 1 75 ? 23.222 33.891 -34.808 1.00 83.56 75 GLU A CA 1
ATOM 593 C C . GLU A 1 75 ? 22.024 34.814 -35.012 1.00 83.56 75 GLU A C 1
ATOM 595 O O . GLU A 1 75 ? 22.066 35.980 -34.636 1.00 83.56 75 GLU A O 1
ATOM 600 N N . SER A 1 76 ? 20.908 34.289 -35.524 1.00 80.81 76 SER A N 1
ATOM 601 C CA . SER A 1 76 ? 19.658 35.053 -35.633 1.00 80.81 76 SER A CA 1
ATOM 602 C C . SER A 1 76 ? 19.090 35.433 -34.259 1.00 80.81 76 SER A C 1
ATOM 604 O O . SER A 1 76 ? 18.633 36.561 -34.074 1.00 80.81 76 SER A O 1
ATOM 606 N N . LYS A 1 77 ? 19.188 34.556 -33.251 1.00 79.56 77 LYS A N 1
ATOM 607 C CA . LYS A 1 77 ? 18.849 34.906 -31.858 1.00 79.56 77 LYS A CA 1
ATOM 608 C C . LYS A 1 77 ? 19.815 35.922 -31.248 1.00 79.56 77 LYS A C 1
ATOM 610 O O . LYS A 1 77 ? 19.359 36.764 -30.490 1.00 79.56 77 LYS A O 1
ATOM 615 N N . VAL A 1 78 ? 21.109 35.856 -31.548 1.00 78.31 78 VAL A N 1
ATOM 616 C CA . VAL A 1 78 ? 22.136 36.791 -31.071 1.00 78.31 78 VAL A CA 1
ATOM 617 C C . VAL A 1 78 ? 21.875 38.165 -31.670 1.00 78.31 78 VAL A C 1
ATOM 619 O O . VAL A 1 78 ? 21.734 39.103 -30.901 1.00 78.31 78 VAL A O 1
ATOM 622 N N . LYS A 1 79 ? 21.627 38.262 -32.981 1.00 79.19 79 LYS A N 1
ATOM 623 C CA . LYS A 1 79 ? 21.210 39.510 -33.643 1.00 79.19 79 LYS A CA 1
ATOM 624 C C . LYS A 1 79 ? 19.950 40.124 -33.029 1.00 79.19 79 LYS A C 1
ATOM 626 O O . LYS A 1 79 ? 19.831 41.340 -32.949 1.00 79.19 79 LYS A O 1
ATOM 631 N N . LEU A 1 80 ? 18.985 39.304 -32.606 1.00 72.94 80 LEU A N 1
ATOM 632 C CA . LEU A 1 80 ? 17.796 39.785 -31.890 1.00 72.94 80 LEU A CA 1
ATOM 633 C C . LEU A 1 80 ? 18.119 40.236 -30.458 1.00 72.94 80 LEU A C 1
ATOM 635 O O . LEU A 1 80 ? 17.553 41.215 -29.989 1.00 72.94 80 LEU A O 1
ATOM 639 N N . LEU A 1 81 ? 19.020 39.535 -29.769 1.00 67.44 81 LEU A N 1
ATOM 640 C CA . LEU A 1 81 ? 19.451 39.858 -28.408 1.00 67.44 81 LEU A CA 1
ATOM 641 C C . LEU A 1 81 ? 20.376 41.079 -28.351 1.00 67.44 81 LEU A C 1
ATOM 643 O O . LEU A 1 81 ? 20.366 41.776 -27.350 1.00 67.44 81 LEU A O 1
ATOM 647 N N . GLU A 1 82 ? 21.166 41.349 -29.388 1.00 73.50 82 GLU A N 1
ATOM 648 C CA . GLU A 1 82 ? 22.024 42.538 -29.508 1.00 73.50 82 GLU A CA 1
ATOM 649 C C . GLU A 1 82 ? 21.218 43.834 -29.623 1.00 73.50 82 GLU A C 1
ATOM 651 O O . GLU A 1 82 ? 21.716 44.893 -29.259 1.00 73.50 82 GLU A O 1
ATOM 656 N N . LYS A 1 83 ? 19.956 43.742 -30.062 1.00 75.69 83 LYS A N 1
ATOM 657 C CA . LYS A 1 83 ? 18.994 44.853 -30.039 1.00 75.69 83 LYS A CA 1
ATOM 658 C C . LYS A 1 83 ? 18.430 45.133 -28.642 1.00 75.69 83 LYS A C 1
ATOM 660 O O . LYS A 1 83 ? 17.724 46.119 -28.473 1.00 75.69 83 LYS A O 1
ATOM 665 N N . LEU A 1 84 ? 18.698 44.258 -27.672 1.00 72.94 84 LEU A N 1
ATOM 666 C CA . LEU A 1 84 ? 18.283 44.415 -26.284 1.00 72.94 84 LEU A CA 1
ATOM 667 C C . LEU A 1 84 ? 19.438 44.974 -25.450 1.00 72.94 84 LEU A C 1
ATOM 669 O O . LEU A 1 84 ? 20.611 44.661 -25.679 1.00 72.94 84 LEU A O 1
ATOM 673 N N . SER A 1 85 ? 19.104 45.745 -24.424 1.00 80.12 85 SER A N 1
ATOM 674 C CA . SER A 1 85 ? 20.062 46.203 -23.421 1.00 80.12 85 SER A CA 1
ATOM 675 C C . SER A 1 85 ? 20.754 45.022 -22.718 1.00 80.12 85 SER A C 1
ATOM 677 O O . SER A 1 85 ? 20.237 43.901 -22.648 1.00 80.12 85 SER A O 1
ATOM 679 N N . LEU A 1 86 ? 21.936 45.263 -22.140 1.00 76.38 86 LEU A N 1
ATOM 680 C CA . LEU A 1 86 ? 22.664 44.252 -21.355 1.00 76.38 86 LEU A CA 1
ATOM 681 C C . LEU A 1 86 ? 21.801 43.648 -20.229 1.00 76.38 86 LEU A C 1
ATOM 683 O O . LEU A 1 86 ? 21.885 42.446 -19.971 1.00 76.38 86 LEU A O 1
ATOM 687 N N . VAL A 1 87 ? 20.934 44.460 -19.616 1.00 80.88 87 VAL A N 1
ATOM 688 C CA . VAL A 1 87 ? 20.007 44.047 -18.550 1.00 80.88 87 VAL A CA 1
ATOM 689 C C . VAL A 1 87 ? 18.962 43.059 -19.077 1.00 80.88 87 VAL A C 1
ATOM 691 O O . VAL A 1 87 ? 18.751 41.996 -18.489 1.00 80.88 87 VAL A O 1
ATOM 694 N N . GLU A 1 88 ? 18.350 43.350 -20.222 1.00 81.06 88 GLU A N 1
ATOM 695 C CA . GLU A 1 88 ? 17.355 42.474 -20.854 1.00 81.06 88 GLU A CA 1
ATOM 696 C C . GLU A 1 88 ? 17.979 41.158 -21.333 1.00 81.06 88 GLU A C 1
ATOM 698 O O . GLU A 1 88 ? 17.397 40.081 -21.163 1.00 81.06 88 GLU A O 1
ATOM 703 N N . ARG A 1 89 ? 19.205 41.205 -21.868 1.00 77.25 89 ARG A N 1
ATOM 704 C CA . ARG A 1 89 ? 19.958 40.000 -22.249 1.00 77.25 89 ARG A CA 1
ATOM 705 C C . ARG A 1 89 ? 20.223 39.102 -21.043 1.00 77.25 89 ARG A C 1
ATOM 707 O O . ARG A 1 89 ? 19.990 37.892 -21.130 1.00 77.25 89 ARG A O 1
ATOM 714 N N . ALA A 1 90 ? 20.681 39.675 -19.929 1.00 80.81 90 ALA A N 1
ATOM 715 C CA . ALA A 1 90 ? 20.899 38.939 -18.686 1.00 80.81 90 ALA A CA 1
ATOM 716 C C . ALA A 1 90 ? 19.592 38.301 -18.184 1.00 80.81 90 ALA A C 1
ATOM 718 O O . ALA A 1 90 ? 19.573 37.106 -17.882 1.00 80.81 90 ALA A O 1
ATOM 719 N N . ALA A 1 91 ? 18.477 39.040 -18.204 1.00 86.19 91 ALA A N 1
ATOM 720 C CA . ALA A 1 91 ? 17.162 38.521 -17.826 1.00 86.19 91 ALA A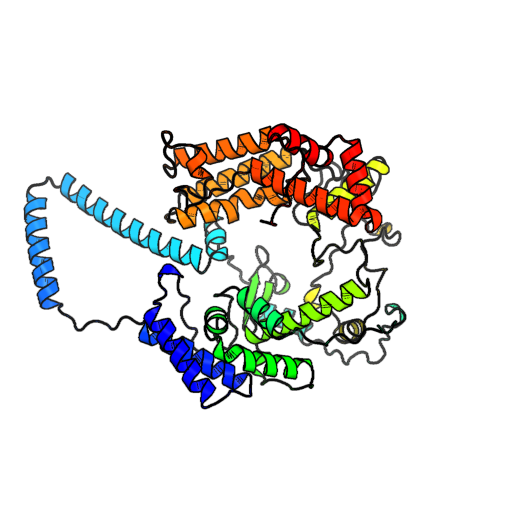 CA 1
ATOM 721 C C . ALA A 1 91 ? 16.729 37.320 -18.689 1.00 86.19 91 ALA A C 1
ATOM 723 O O . ALA A 1 91 ? 16.253 36.308 -18.162 1.00 86.19 91 ALA A O 1
ATOM 724 N N . VAL A 1 92 ? 16.949 37.376 -20.009 1.00 83.88 92 VAL A N 1
ATOM 725 C CA . VAL A 1 92 ? 16.625 36.267 -20.922 1.00 83.88 92 VAL A CA 1
ATOM 726 C C . VAL A 1 92 ? 17.456 35.017 -20.617 1.00 83.88 92 VAL A C 1
ATOM 728 O O . VAL A 1 92 ? 16.908 33.910 -20.593 1.00 83.88 92 VAL A O 1
ATOM 731 N N . TYR A 1 93 ? 18.765 35.152 -20.393 1.00 84.38 93 TYR A N 1
ATOM 732 C CA . TYR A 1 93 ? 19.623 34.000 -20.086 1.00 84.38 93 TYR A CA 1
ATOM 733 C C . TYR A 1 93 ? 19.322 33.399 -18.714 1.00 84.38 93 TYR A C 1
ATOM 735 O O . TYR A 1 93 ? 19.163 32.178 -18.622 1.00 84.38 93 TYR A O 1
ATOM 743 N N . SER A 1 94 ? 19.123 34.231 -17.691 1.00 88.19 94 SER A N 1
ATOM 744 C CA . SER A 1 94 ? 18.662 33.787 -16.372 1.00 88.19 94 SER A CA 1
ATOM 745 C C . SER A 1 94 ? 17.345 33.016 -16.478 1.00 88.19 94 SER A C 1
ATOM 747 O O . SER A 1 94 ? 17.216 31.923 -15.925 1.00 88.19 94 SER A O 1
ATOM 749 N N . LYS A 1 95 ? 16.392 33.497 -17.291 1.00 90.31 95 LYS A N 1
ATOM 750 C CA . LYS A 1 95 ? 15.123 32.790 -17.512 1.00 90.31 95 LYS A CA 1
ATOM 751 C C . LYS A 1 95 ? 15.302 31.448 -18.218 1.00 90.31 95 LYS A C 1
ATOM 753 O O . LYS A 1 95 ? 14.608 30.483 -17.891 1.00 90.31 95 LYS A O 1
ATOM 758 N N . LYS A 1 96 ? 16.211 31.359 -19.193 1.00 88.62 96 LYS A N 1
ATOM 759 C CA . LYS A 1 96 ? 16.518 30.099 -19.893 1.00 88.62 96 LYS A CA 1
ATOM 760 C C . LYS A 1 96 ? 17.104 29.057 -18.944 1.00 88.62 96 LYS A C 1
ATOM 762 O O . LYS A 1 96 ? 16.665 27.906 -19.006 1.00 88.62 96 LYS A O 1
ATOM 767 N N . LEU A 1 97 ? 18.038 29.456 -18.078 1.00 91.25 97 LEU A N 1
ATOM 768 C CA . LEU A 1 97 ? 18.604 28.587 -17.042 1.00 91.25 97 LEU A CA 1
ATOM 769 C C . LEU A 1 97 ? 17.502 28.105 -16.088 1.00 91.25 97 LEU A C 1
ATOM 771 O O . LEU A 1 97 ? 17.287 26.901 -15.967 1.00 91.25 97 LEU A O 1
ATOM 775 N N . GLU A 1 98 ? 16.680 29.021 -15.569 1.00 92.12 98 GLU A N 1
ATOM 776 C CA . GLU A 1 98 ? 15.551 28.688 -14.688 1.00 92.12 98 GLU A CA 1
ATOM 777 C C . GLU A 1 98 ? 14.555 27.711 -15.349 1.00 92.12 98 GLU A C 1
ATOM 779 O O . GLU A 1 98 ? 14.053 26.773 -14.730 1.00 92.12 98 GLU A O 1
ATOM 784 N N . VAL A 1 99 ? 14.230 27.889 -16.635 1.00 90.69 99 VAL A N 1
ATOM 785 C CA . VAL A 1 99 ? 13.365 26.952 -17.379 1.00 90.69 99 VAL A CA 1
ATOM 786 C C . VAL A 1 99 ? 14.027 25.580 -17.528 1.00 90.69 99 VAL A C 1
ATOM 788 O O . VAL A 1 99 ? 13.339 24.560 -17.403 1.00 90.69 99 VAL A O 1
ATOM 791 N N . ALA A 1 100 ? 15.327 25.531 -17.820 1.00 90.19 100 ALA A N 1
ATOM 792 C CA . ALA A 1 100 ? 16.063 24.281 -17.975 1.00 90.19 100 ALA A CA 1
ATOM 793 C C . ALA A 1 100 ? 16.111 23.492 -16.658 1.00 90.19 100 ALA A C 1
ATOM 795 O O . ALA A 1 100 ? 15.783 22.297 -16.658 1.00 90.19 100 ALA A O 1
ATOM 796 N N . ASP A 1 101 ? 16.405 24.168 -15.549 1.00 90.50 101 ASP A N 1
ATOM 797 C CA . ASP A 1 101 ? 16.449 23.577 -14.211 1.00 90.50 101 ASP A CA 1
ATOM 798 C C . ASP A 1 101 ? 15.071 23.097 -13.763 1.00 90.50 101 ASP A C 1
ATOM 800 O O . ASP A 1 101 ? 14.913 21.926 -13.409 1.00 90.50 101 ASP A O 1
ATOM 804 N N . ARG A 1 102 ? 14.020 23.911 -13.940 1.00 89.25 102 ARG A N 1
ATOM 805 C CA . ARG A 1 102 ? 12.635 23.493 -13.649 1.00 89.25 102 ARG A CA 1
ATOM 806 C C . ARG A 1 102 ? 12.225 22.253 -14.439 1.00 89.25 102 ARG A C 1
ATOM 808 O O . ARG A 1 102 ? 11.578 21.357 -13.900 1.00 89.25 102 ARG A O 1
ATOM 815 N N . ARG A 1 103 ? 12.616 22.154 -15.714 1.00 90.38 103 ARG A N 1
ATOM 816 C CA . ARG A 1 103 ? 12.356 20.959 -16.539 1.00 90.38 103 ARG A CA 1
ATOM 817 C C . ARG A 1 103 ? 13.146 19.744 -16.053 1.00 90.38 103 ARG A C 1
ATOM 819 O O . ARG A 1 103 ? 12.636 18.623 -16.137 1.00 90.38 103 ARG A O 1
ATOM 826 N N . ARG A 1 104 ? 14.383 19.933 -15.587 1.00 92.12 104 ARG A N 1
ATOM 827 C CA . ARG A 1 104 ? 15.207 18.866 -15.000 1.00 92.12 104 ARG A CA 1
ATOM 828 C C . ARG A 1 104 ? 14.566 18.347 -13.716 1.00 92.12 104 ARG A C 1
ATOM 830 O O . ARG A 1 104 ? 14.310 17.147 -13.632 1.00 92.12 104 ARG A O 1
ATOM 837 N N . GLU A 1 105 ? 14.237 19.235 -12.785 1.00 91.69 105 GLU A N 1
ATOM 838 C CA . GLU A 1 105 ? 13.557 18.907 -11.529 1.00 91.69 105 GLU A CA 1
ATOM 839 C C . GLU A 1 105 ? 12.223 18.208 -11.769 1.00 91.69 105 GLU A C 1
ATOM 841 O O . GLU A 1 105 ? 11.984 17.147 -11.199 1.00 91.69 105 GLU A O 1
ATOM 846 N N . TYR A 1 106 ? 11.396 18.736 -12.676 1.00 92.56 106 TYR A N 1
ATOM 847 C CA . TYR A 1 106 ? 10.130 18.118 -13.068 1.00 92.56 106 TYR A CA 1
ATOM 848 C C . TYR A 1 106 ? 10.322 16.654 -13.483 1.00 92.56 106 TYR A C 1
ATOM 850 O O . TYR A 1 106 ? 9.622 15.767 -12.989 1.00 92.56 106 TYR A O 1
ATOM 858 N N . ARG A 1 107 ? 11.293 16.363 -14.360 1.00 90.06 107 ARG A N 1
ATOM 859 C CA . ARG A 1 107 ? 11.556 14.985 -14.809 1.00 90.06 107 ARG A CA 1
ATOM 860 C C . ARG A 1 107 ? 12.027 14.095 -13.663 1.00 90.06 107 ARG A C 1
ATOM 862 O O . ARG A 1 107 ? 11.524 12.982 -13.527 1.00 90.06 107 ARG A O 1
ATOM 869 N N . VAL A 1 108 ? 12.970 14.582 -12.857 1.00 90.88 108 VAL A N 1
ATOM 870 C CA . VAL A 1 108 ? 13.563 13.826 -11.745 1.00 90.88 108 VAL A CA 1
ATOM 871 C C . VAL A 1 108 ? 12.517 13.518 -10.676 1.00 90.88 108 VAL A C 1
ATOM 873 O O . VAL A 1 108 ? 12.385 12.368 -10.262 1.00 90.88 108 VAL A O 1
ATOM 876 N N . GLN A 1 109 ? 11.739 14.514 -10.257 1.00 93.25 109 GLN A N 1
ATOM 877 C CA . GLN A 1 109 ? 10.746 14.359 -9.198 1.00 93.25 109 GLN A CA 1
ATOM 878 C C . GLN A 1 109 ? 9.585 13.459 -9.630 1.00 93.25 109 GLN A C 1
ATOM 880 O O . GLN A 1 109 ? 9.221 12.561 -8.876 1.00 93.25 109 GLN A O 1
ATOM 885 N N . ASN A 1 110 ? 9.063 13.606 -10.856 1.00 93.38 110 ASN A N 1
ATOM 886 C CA . ASN A 1 110 ? 8.009 12.712 -11.356 1.00 93.38 110 ASN A CA 1
ATOM 887 C C . ASN A 1 110 ? 8.507 11.269 -11.528 1.00 93.38 110 ASN A C 1
ATOM 889 O O . ASN A 1 110 ? 7.810 10.334 -11.142 1.00 93.38 110 ASN A O 1
ATOM 893 N N . GLN A 1 111 ? 9.727 11.067 -12.035 1.00 90.69 111 GLN A N 1
ATOM 894 C CA . GLN A 1 111 ? 10.312 9.727 -12.128 1.00 90.69 111 GLN A CA 1
ATOM 895 C C . GLN A 1 111 ? 10.532 9.106 -10.740 1.00 90.69 111 GLN A C 1
ATOM 897 O O . GLN A 1 111 ? 10.230 7.929 -10.535 1.00 90.69 111 GLN A O 1
ATOM 902 N N . SER A 1 112 ? 11.029 9.895 -9.785 1.00 92.12 112 SER A N 1
ATOM 903 C CA . SER A 1 112 ? 11.218 9.474 -8.395 1.00 92.12 112 SER A CA 1
ATOM 904 C C . SER A 1 112 ? 9.890 9.089 -7.740 1.00 92.12 112 SER A C 1
ATOM 906 O O . SER A 1 112 ? 9.789 8.028 -7.133 1.00 92.12 112 SER A O 1
ATOM 908 N N . PHE A 1 113 ? 8.843 9.890 -7.928 1.00 92.75 113 PHE A N 1
ATOM 909 C CA . PHE A 1 113 ? 7.511 9.612 -7.396 1.00 92.75 113 PHE A CA 1
ATOM 910 C C . PHE A 1 113 ? 6.884 8.337 -7.980 1.00 92.75 113 PHE A C 1
ATOM 912 O O . PHE A 1 113 ? 6.273 7.545 -7.257 1.00 92.75 113 PHE A O 1
ATOM 919 N N . GLU A 1 114 ? 7.045 8.104 -9.283 1.00 90.56 114 GLU A N 1
ATOM 920 C CA . GLU A 1 114 ? 6.468 6.933 -9.947 1.00 90.56 114 GLU A CA 1
ATOM 921 C C . GLU A 1 114 ? 7.192 5.628 -9.588 1.00 90.56 114 GLU A C 1
ATOM 923 O O . GLU A 1 114 ? 6.534 4.611 -9.361 1.00 90.56 114 GLU A O 1
ATOM 928 N N . LEU A 1 115 ? 8.526 5.650 -9.502 1.00 88.88 115 LEU A N 1
ATOM 929 C CA . LEU A 1 115 ? 9.352 4.440 -9.356 1.00 88.88 115 LEU A CA 1
ATOM 930 C C . LEU A 1 115 ? 9.887 4.190 -7.940 1.00 88.88 115 LEU A C 1
ATOM 932 O O . LEU A 1 115 ? 10.210 3.049 -7.589 1.00 88.88 115 LEU A O 1
ATOM 936 N N . TYR A 1 116 ? 10.002 5.247 -7.138 1.00 89.44 116 TYR A N 1
ATOM 937 C CA . TYR A 1 116 ? 10.660 5.261 -5.829 1.00 89.44 116 TYR A CA 1
ATOM 938 C C . TYR A 1 116 ? 9.857 6.082 -4.809 1.00 89.44 116 TYR A C 1
ATOM 940 O O . TYR A 1 116 ? 10.418 6.844 -4.022 1.00 89.44 116 TYR A O 1
ATOM 948 N N . ARG A 1 117 ? 8.529 5.918 -4.805 1.00 89.12 117 ARG A N 1
ATOM 949 C CA . ARG A 1 117 ? 7.597 6.772 -4.052 1.00 89.12 117 ARG A CA 1
ATOM 950 C C . ARG A 1 117 ? 7.91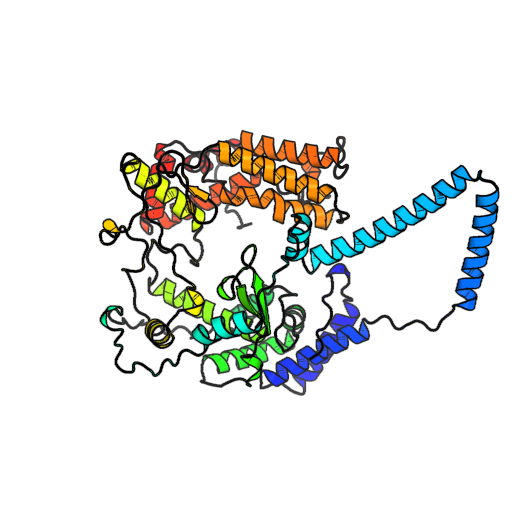7 6.923 -2.564 1.00 89.12 117 ARG A C 1
ATOM 952 O O . ARG A 1 117 ? 7.920 8.034 -2.051 1.00 89.12 117 ARG A O 1
ATOM 959 N N . SER A 1 118 ? 8.262 5.833 -1.878 1.00 85.06 118 SER A N 1
ATOM 960 C CA . SER A 1 118 ? 8.647 5.889 -0.460 1.00 85.06 118 SER A CA 1
ATOM 961 C C . SER A 1 118 ? 9.889 6.758 -0.232 1.00 85.06 118 SER A C 1
ATOM 963 O O . SER A 1 118 ? 9.946 7.519 0.728 1.00 85.06 118 SER A O 1
ATOM 965 N N . ASN A 1 119 ? 10.871 6.691 -1.138 1.00 85.44 119 ASN A N 1
ATOM 966 C CA . ASN A 1 119 ? 12.057 7.544 -1.082 1.00 85.44 119 ASN A CA 1
ATOM 967 C C . ASN A 1 119 ? 11.711 9.005 -1.397 1.00 85.44 119 ASN A C 1
ATOM 969 O O . ASN A 1 119 ? 12.255 9.904 -0.767 1.00 85.44 119 ASN A O 1
ATOM 973 N N . PHE A 1 120 ? 10.794 9.242 -2.340 1.00 91.50 120 PHE A N 1
ATOM 974 C CA . PHE A 1 120 ? 10.292 10.582 -2.637 1.00 91.50 120 PHE A CA 1
ATOM 975 C C . PHE A 1 120 ? 9.683 11.239 -1.387 1.00 91.50 120 PHE A C 1
ATOM 977 O O . PHE A 1 120 ? 10.115 12.327 -1.017 1.00 91.50 120 PHE A O 1
ATOM 984 N N . TYR A 1 121 ? 8.766 10.560 -0.687 1.00 90.62 121 TYR A N 1
ATOM 985 C CA . TYR A 1 121 ? 8.165 11.095 0.543 1.00 90.62 121 TYR A CA 1
ATOM 986 C C . TYR A 1 121 ? 9.183 11.275 1.670 1.00 90.62 121 TYR A C 1
ATOM 988 O O . TYR A 1 121 ? 9.154 12.283 2.368 1.00 90.62 121 TYR A O 1
ATOM 996 N N . ARG A 1 122 ? 10.129 10.341 1.823 1.00 85.44 122 ARG A N 1
ATOM 997 C CA . ARG A 1 122 ? 11.199 10.456 2.820 1.00 85.44 122 ARG A CA 1
ATOM 998 C C . ARG A 1 122 ? 12.067 11.700 2.593 1.00 85.44 122 ARG A C 1
ATOM 1000 O O . ARG A 1 122 ? 12.328 12.435 3.539 1.00 85.44 122 ARG A O 1
ATOM 1007 N N . LYS A 1 123 ? 12.461 11.965 1.341 1.00 87.00 123 LYS A N 1
ATOM 1008 C CA . LYS A 1 123 ? 13.207 13.181 0.974 1.00 87.00 123 LYS A CA 1
ATOM 1009 C C . LYS A 1 123 ? 12.380 14.447 1.194 1.00 87.00 123 LYS A C 1
ATOM 1011 O O . LYS A 1 123 ? 12.911 15.434 1.684 1.00 87.00 123 LYS A O 1
ATOM 1016 N N . LEU A 1 124 ? 11.084 14.405 0.883 1.00 87.38 124 LEU A N 1
ATOM 1017 C CA . LEU A 1 124 ? 10.163 15.516 1.134 1.00 87.38 124 LEU A CA 1
ATOM 1018 C C . LEU A 1 124 ? 10.019 15.830 2.634 1.00 87.38 124 LEU A C 1
ATOM 1020 O O . LEU A 1 124 ? 9.880 16.988 3.022 1.00 87.38 124 LEU A O 1
ATOM 1024 N N . GLY A 1 125 ? 10.080 14.800 3.479 1.00 79.88 125 GLY A N 1
ATOM 1025 C CA . GLY A 1 125 ? 10.074 14.917 4.936 1.00 79.88 125 GLY A CA 1
ATOM 1026 C C . GLY A 1 125 ? 11.376 15.448 5.543 1.00 79.88 125 GLY A C 1
ATOM 1027 O O . GLY A 1 125 ? 11.431 15.596 6.757 1.00 79.88 125 GLY A O 1
ATOM 1028 N N . GLY A 1 126 ? 12.407 15.731 4.736 1.00 74.75 126 GLY A N 1
ATOM 1029 C CA . GLY A 1 126 ? 13.700 16.219 5.223 1.00 74.75 126 GLY A CA 1
ATOM 1030 C C . GLY A 1 126 ? 14.559 15.150 5.900 1.00 74.75 126 GLY A C 1
ATOM 1031 O O . GLY A 1 126 ? 15.494 15.490 6.616 1.00 74.75 126 GLY A O 1
ATOM 1032 N N . ALA A 1 127 ? 14.263 13.861 5.696 1.00 65.88 127 ALA A N 1
ATOM 1033 C CA . ALA A 1 127 ? 15.071 12.795 6.273 1.00 65.88 127 ALA A CA 1
ATOM 1034 C C . ALA A 1 127 ? 16.483 12.816 5.670 1.00 65.88 127 ALA A C 1
ATOM 1036 O O . ALA A 1 127 ? 16.661 12.596 4.467 1.00 65.88 127 ALA A O 1
ATOM 1037 N N . GLN A 1 128 ? 17.469 13.081 6.521 1.00 60.78 128 GLN A N 1
ATOM 1038 C CA . GLN A 1 128 ? 18.882 13.037 6.175 1.00 60.78 128 GLN A CA 1
ATOM 1039 C C . GLN A 1 128 ? 19.395 11.595 6.215 1.00 60.78 128 GLN A C 1
ATOM 1041 O O . GLN A 1 128 ? 18.849 10.739 6.918 1.00 60.78 128 GLN A O 1
ATOM 1046 N N . GLU A 1 129 ? 20.437 11.314 5.433 1.00 64.75 129 GLU A N 1
ATOM 1047 C CA . GLU A 1 129 ? 21.211 10.094 5.636 1.00 64.75 129 GLU A CA 1
ATOM 1048 C C . GLU A 1 129 ? 21.856 10.172 7.016 1.00 64.75 129 GLU A C 1
ATOM 1050 O O . GLU A 1 129 ? 22.536 11.140 7.351 1.00 64.75 129 GLU A O 1
ATOM 1055 N N . VAL A 1 130 ? 21.569 9.173 7.843 1.00 67.12 130 VAL A N 1
ATOM 1056 C CA . VAL A 1 130 ? 22.066 9.124 9.209 1.00 67.12 130 VAL A CA 1
ATOM 1057 C C . VAL A 1 130 ? 23.523 8.684 9.154 1.00 67.12 130 VAL A C 1
ATOM 1059 O O . VAL A 1 130 ? 23.808 7.499 8.975 1.00 67.12 130 VAL A O 1
ATOM 1062 N N . ALA A 1 131 ? 24.439 9.643 9.263 1.00 71.94 131 ALA A N 1
ATOM 1063 C CA . ALA A 1 131 ? 25.854 9.349 9.425 1.00 71.94 131 ALA A CA 1
ATOM 1064 C C . ALA A 1 131 ? 26.070 8.598 10.747 1.00 71.94 131 ALA A C 1
ATOM 1066 O O . ALA A 1 131 ? 25.505 8.964 11.778 1.00 71.94 131 ALA A O 1
ATOM 1067 N N . HIS A 1 132 ? 26.869 7.534 10.710 1.00 81.12 132 HIS A N 1
ATOM 1068 C CA . HIS A 1 132 ? 27.208 6.747 11.889 1.00 81.12 132 HIS A CA 1
ATOM 1069 C C . HIS A 1 132 ? 28.614 6.168 11.769 1.00 81.12 132 HIS A C 1
ATOM 1071 O O . HIS A 1 132 ? 29.078 5.870 10.670 1.00 81.12 132 HIS A O 1
ATOM 1077 N N . ASN A 1 133 ? 29.244 5.921 12.917 1.00 83.19 133 ASN A N 1
ATOM 1078 C CA . ASN A 1 133 ? 30.589 5.345 12.997 1.00 83.19 133 ASN A CA 1
ATOM 1079 C C . ASN A 1 133 ? 30.585 3.857 13.388 1.00 83.19 133 ASN A C 1
ATOM 1081 O O . ASN A 1 133 ? 31.637 3.286 13.649 1.00 83.19 133 ASN A O 1
ATOM 1085 N N . VAL A 1 134 ? 29.411 3.213 13.430 1.00 83.81 134 VAL A N 1
ATOM 1086 C CA . VAL A 1 134 ? 29.304 1.777 13.740 1.00 83.81 134 VAL A CA 1
ATOM 1087 C C . VAL A 1 134 ? 30.022 0.943 12.673 1.00 83.81 134 VAL A C 1
ATOM 1089 O O . VAL A 1 134 ? 29.687 1.032 11.487 1.00 83.81 134 VAL A O 1
ATOM 1092 N N . SER A 1 135 ? 30.984 0.117 13.095 1.00 86.00 135 SER A N 1
ATOM 1093 C CA . SER A 1 135 ? 31.749 -0.754 12.202 1.00 86.00 135 SER A CA 1
ATOM 1094 C C . SER A 1 135 ? 30.870 -1.848 11.590 1.00 86.00 135 SER A C 1
ATOM 1096 O O . SER A 1 135 ? 29.988 -2.415 12.241 1.00 86.00 135 SER A O 1
ATOM 1098 N N . LYS A 1 136 ? 31.152 -2.211 10.331 1.00 83.75 136 LYS A N 1
ATOM 1099 C CA . LYS A 1 136 ? 30.525 -3.374 9.677 1.00 83.75 136 LYS A CA 1
ATOM 1100 C C . LYS A 1 136 ? 30.803 -4.674 10.435 1.00 83.75 136 LYS A C 1
ATOM 1102 O O . LYS A 1 136 ? 29.953 -5.560 10.425 1.00 83.75 136 LYS A O 1
ATOM 1107 N N . VAL A 1 137 ? 31.961 -4.770 11.093 1.00 85.38 137 VAL A N 1
ATOM 1108 C CA . VAL A 1 137 ? 32.350 -5.933 11.901 1.00 85.38 137 VAL A CA 1
ATOM 1109 C C . VAL A 1 137 ? 31.454 -6.044 13.131 1.00 85.38 137 VAL A C 1
ATOM 1111 O O . VAL A 1 137 ? 30.894 -7.107 13.360 1.00 85.38 137 VAL A O 1
ATOM 1114 N N . ASP A 1 138 ? 31.210 -4.945 13.849 1.00 84.75 138 ASP A N 1
ATOM 1115 C CA . ASP A 1 138 ? 30.337 -4.944 15.034 1.00 84.75 138 ASP A CA 1
ATOM 1116 C C . ASP A 1 138 ? 28.900 -5.342 14.688 1.00 84.75 138 ASP A C 1
ATOM 1118 O O . ASP A 1 138 ? 28.254 -6.099 15.415 1.00 84.75 138 ASP A O 1
ATOM 1122 N N . ILE A 1 139 ? 28.397 -4.849 13.551 1.00 84.81 139 ILE A N 1
ATOM 1123 C CA . ILE A 1 139 ? 27.085 -5.239 13.031 1.00 84.81 139 ILE A CA 1
ATOM 1124 C C . ILE A 1 139 ? 27.085 -6.740 12.728 1.00 84.81 139 ILE A C 1
ATOM 1126 O O . ILE A 1 139 ? 26.206 -7.456 13.203 1.00 84.81 139 ILE A O 1
ATOM 1130 N N . SER A 1 140 ? 28.074 -7.222 11.973 1.00 84.00 140 SER A N 1
ATOM 1131 C CA . SER A 1 140 ? 28.179 -8.635 11.601 1.00 84.00 140 SER A CA 1
ATOM 1132 C C . SER A 1 140 ? 28.270 -9.548 12.823 1.00 84.00 140 SER A C 1
ATOM 1134 O O . SER A 1 140 ? 27.545 -10.534 12.884 1.00 84.00 140 SER A O 1
ATOM 1136 N N . ASN A 1 141 ? 29.102 -9.198 13.806 1.00 86.94 141 ASN A N 1
ATOM 1137 C CA . ASN A 1 141 ? 29.290 -9.961 15.038 1.00 86.94 141 ASN A CA 1
ATOM 1138 C C . ASN A 1 141 ? 28.001 -10.026 15.856 1.00 86.94 141 ASN A C 1
ATOM 1140 O O . ASN A 1 141 ? 27.654 -11.074 16.382 1.00 86.94 141 ASN A O 1
ATOM 1144 N N . PHE A 1 142 ? 27.252 -8.926 15.948 1.00 86.12 142 PHE A N 1
ATOM 1145 C CA . PHE A 1 142 ? 25.971 -8.951 16.645 1.00 86.12 142 PHE A CA 1
ATOM 1146 C C . PHE A 1 142 ? 24.961 -9.868 15.938 1.00 86.12 142 PHE A C 1
ATOM 1148 O O . PHE A 1 142 ? 24.341 -10.709 16.581 1.00 86.12 142 PHE A O 1
ATOM 1155 N N . TRP A 1 143 ? 24.797 -9.738 14.619 1.00 84.00 143 TRP A N 1
ATOM 1156 C CA . TRP A 1 143 ? 23.795 -10.511 13.875 1.00 84.00 143 TRP A CA 1
ATOM 1157 C C . TRP A 1 143 ? 24.166 -11.987 13.708 1.00 84.00 143 TRP A C 1
ATOM 1159 O O . TRP A 1 143 ? 23.271 -12.831 13.718 1.00 84.00 143 TRP A O 1
ATOM 1169 N N . SER A 1 144 ? 25.458 -12.322 13.648 1.00 82.00 144 SER A N 1
ATOM 1170 C CA . SER A 1 144 ? 25.911 -13.717 13.617 1.00 82.00 144 SER A CA 1
ATOM 1171 C C . SER A 1 144 ? 25.524 -14.476 14.886 1.00 82.00 144 SER A C 1
ATOM 1173 O O . SER A 1 144 ? 25.132 -15.633 14.785 1.00 82.00 144 SER A O 1
ATOM 1175 N N . THR A 1 145 ? 25.537 -13.828 16.059 1.00 82.06 145 THR A N 1
ATOM 1176 C CA . THR A 1 145 ? 25.098 -14.474 17.314 1.00 82.06 145 THR A CA 1
ATOM 1177 C C . THR A 1 145 ? 23.614 -14.843 17.327 1.00 82.06 145 THR A C 1
ATOM 1179 O O . THR A 1 145 ? 23.228 -15.744 18.068 1.00 82.06 145 THR A O 1
ATOM 1182 N N . MET A 1 146 ? 22.780 -14.172 16.524 1.00 75.81 146 MET A N 1
ATOM 1183 C CA . MET A 1 146 ? 21.359 -14.510 16.403 1.00 75.81 146 MET A CA 1
ATOM 1184 C C . MET A 1 146 ? 21.101 -15.529 15.295 1.00 75.81 146 MET A C 1
ATOM 1186 O O . MET A 1 146 ? 20.352 -16.470 15.516 1.00 75.81 146 MET A O 1
ATOM 1190 N N . TRP A 1 147 ? 21.725 -15.375 14.125 1.00 75.25 147 TRP A N 1
ATOM 1191 C CA . TRP A 1 147 ? 21.434 -16.228 12.965 1.00 75.25 147 TRP A CA 1
ATOM 1192 C C . TRP A 1 147 ? 22.179 -17.561 12.944 1.00 75.25 147 TRP A C 1
ATOM 1194 O O . TRP A 1 147 ? 21.680 -18.511 12.355 1.00 75.25 147 TRP A O 1
ATOM 1204 N N . ASN A 1 148 ? 23.353 -17.640 13.573 1.00 68.62 148 ASN A N 1
ATOM 1205 C CA . ASN A 1 148 ? 24.156 -18.865 13.635 1.00 68.62 148 ASN A CA 1
ATOM 1206 C C . ASN A 1 148 ? 24.028 -19.551 15.000 1.00 68.62 148 ASN A C 1
ATOM 1208 O O . ASN A 1 148 ? 24.962 -20.210 15.458 1.00 68.62 148 ASN A O 1
ATOM 1212 N N . ARG A 1 149 ? 22.907 -19.345 15.701 1.00 65.69 149 ARG A N 1
ATOM 1213 C CA . ARG A 1 149 ? 22.624 -20.118 16.907 1.00 65.69 149 ARG A CA 1
ATOM 1214 C C . ARG A 1 149 ? 22.479 -21.581 16.487 1.00 65.69 149 ARG A C 1
ATOM 1216 O O . ARG A 1 149 ? 21.645 -21.896 15.648 1.00 65.69 149 ARG A O 1
ATOM 1223 N N . ASN A 1 150 ? 23.314 -22.459 17.040 1.00 57.16 150 ASN A N 1
ATOM 1224 C CA . ASN A 1 150 ? 23.149 -23.893 16.843 1.00 57.16 150 ASN A CA 1
ATOM 1225 C C . ASN A 1 150 ? 21.881 -24.331 17.583 1.00 57.16 150 ASN A C 1
ATOM 1227 O O . ASN A 1 150 ? 21.881 -24.422 18.812 1.00 57.16 150 ASN A O 1
ATOM 1231 N N . ASP A 1 151 ? 20.822 -24.624 16.831 1.00 56.16 151 ASP A N 1
ATOM 1232 C CA . ASP A 1 151 ? 19.570 -25.188 17.353 1.00 56.16 151 ASP A CA 1
ATOM 1233 C C . ASP A 1 151 ? 19.761 -26.611 17.935 1.00 56.16 151 ASP A C 1
ATOM 1235 O O . ASP A 1 151 ? 18.849 -27.169 18.547 1.00 56.16 151 ASP A O 1
ATOM 1239 N N . ASP A 1 152 ? 20.955 -27.197 17.789 1.00 54.50 152 ASP A N 1
ATOM 1240 C CA . ASP A 1 152 ? 21.337 -28.534 18.268 1.00 54.50 152 ASP A CA 1
ATOM 1241 C C . ASP A 1 152 ? 21.782 -28.594 19.738 1.00 54.50 152 ASP A C 1
ATOM 1243 O O . ASP A 1 152 ? 22.066 -29.676 20.243 1.00 54.50 152 ASP A O 1
ATOM 1247 N N . ILE A 1 153 ? 21.837 -27.466 20.455 1.00 52.09 153 ILE A N 1
ATOM 1248 C CA . ILE A 1 153 ? 22.350 -27.443 21.840 1.00 52.09 153 ILE A CA 1
ATOM 1249 C C . ILE A 1 153 ? 21.354 -28.039 22.857 1.00 52.09 153 ILE A C 1
ATOM 1251 O O . ILE A 1 153 ? 21.746 -28.341 23.979 1.00 52.09 153 ILE A O 1
ATOM 1255 N N . ASP A 1 154 ? 20.089 -28.266 22.490 1.00 51.97 154 ASP A N 1
ATOM 1256 C CA . ASP A 1 154 ? 19.103 -28.809 23.432 1.00 51.97 154 ASP A CA 1
ATOM 1257 C C . ASP A 1 154 ? 18.085 -29.730 22.741 1.00 51.97 154 ASP A C 1
ATOM 1259 O O . ASP A 1 154 ? 16.994 -29.322 22.338 1.00 51.97 154 ASP A O 1
ATOM 1263 N N . THR A 1 155 ? 18.462 -30.995 22.548 1.00 51.91 155 THR A N 1
ATOM 1264 C CA . THR A 1 155 ? 17.581 -32.053 22.021 1.00 51.91 155 THR A CA 1
ATOM 1265 C C . THR A 1 155 ? 16.472 -32.465 22.997 1.00 51.91 155 THR A C 1
ATOM 1267 O O . THR A 1 155 ? 15.566 -33.183 22.586 1.00 51.91 155 THR A O 1
ATOM 1270 N N . ASN A 1 156 ? 16.496 -31.976 24.245 1.00 54.38 156 ASN A N 1
ATOM 1271 C CA . ASN A 1 156 ? 15.529 -32.307 25.299 1.00 54.38 156 ASN A CA 1
ATOM 1272 C C . ASN A 1 156 ? 14.470 -31.219 25.558 1.00 54.38 156 ASN A C 1
ATOM 1274 O O . ASN A 1 156 ? 13.653 -31.378 26.465 1.00 54.38 156 ASN A O 1
ATOM 1278 N N . LYS A 1 157 ? 14.439 -30.120 24.789 1.00 59.56 157 LYS A N 1
ATOM 1279 C CA . LYS A 1 157 ? 13.349 -29.136 24.893 1.00 59.56 157 LYS A CA 1
ATOM 1280 C C . LYS A 1 157 ? 12.046 -29.721 24.360 1.00 59.56 157 LYS A C 1
ATOM 1282 O O . LYS A 1 157 ? 11.803 -29.723 23.155 1.00 59.56 157 LYS A O 1
ATOM 1287 N N . THR A 1 158 ? 11.196 -30.173 25.272 1.00 63.69 158 THR A N 1
ATOM 1288 C CA . THR A 1 158 ? 9.802 -30.487 24.976 1.00 63.69 158 THR A CA 1
ATOM 1289 C C . THR A 1 158 ? 8.990 -29.195 24.995 1.00 63.69 158 THR A C 1
ATOM 1291 O O . THR A 1 158 ? 9.024 -28.415 25.948 1.00 63.69 158 THR A O 1
ATOM 1294 N N . PHE A 1 159 ? 8.285 -28.929 23.897 1.00 69.25 159 PHE A N 1
ATOM 1295 C CA . PHE A 1 159 ? 7.376 -27.785 23.798 1.00 69.25 159 PHE A CA 1
ATOM 1296 C C . PHE A 1 159 ? 5.954 -28.142 24.238 1.00 69.25 159 PHE A C 1
ATOM 1298 O O . PHE A 1 159 ? 5.100 -27.264 24.241 1.00 69.25 159 PHE A O 1
ATOM 1305 N N . ASP A 1 160 ? 5.732 -29.391 24.656 1.00 65.75 160 ASP A N 1
ATOM 1306 C CA . ASP A 1 160 ? 4.437 -29.984 25.007 1.00 65.75 160 ASP A CA 1
ATOM 1307 C C . ASP A 1 160 ? 3.653 -29.152 26.031 1.00 65.75 160 ASP A C 1
ATOM 1309 O O . ASP A 1 160 ? 2.442 -29.049 25.941 1.00 65.75 160 ASP A O 1
ATOM 1313 N N . ALA A 1 161 ? 4.332 -28.474 26.964 1.00 64.50 161 ALA A N 1
ATOM 1314 C CA . ALA A 1 161 ? 3.674 -27.590 27.933 1.00 64.50 161 ALA A CA 1
ATOM 1315 C C . ALA A 1 161 ? 3.027 -26.337 27.301 1.00 64.50 161 ALA A C 1
ATOM 1317 O O . ALA A 1 161 ? 2.150 -25.726 27.902 1.00 64.50 161 ALA A O 1
ATOM 1318 N N . TYR A 1 162 ? 3.472 -25.933 26.109 1.00 65.94 162 TYR A N 1
ATOM 1319 C CA . TYR A 1 162 ? 2.985 -24.761 25.367 1.00 65.94 162 TYR A CA 1
ATOM 1320 C C . TYR A 1 162 ? 2.163 -25.135 24.127 1.00 65.94 162 TYR A C 1
ATOM 1322 O O . TYR A 1 162 ? 1.739 -24.243 23.378 1.00 65.94 162 TYR A O 1
ATOM 1330 N N . LEU A 1 163 ? 2.018 -26.438 23.903 1.00 64.88 163 LEU A N 1
ATOM 1331 C CA . LEU A 1 163 ? 1.371 -27.095 22.784 1.00 64.88 163 LEU A CA 1
ATOM 1332 C C . LEU A 1 163 ? 0.069 -27.737 23.318 1.00 64.88 163 LEU A C 1
ATOM 1334 O O . LEU A 1 163 ? 0.072 -28.401 24.348 1.00 64.88 163 LEU A O 1
ATOM 1338 N N . MET A 1 164 ? -1.076 -27.446 22.698 1.00 61.91 164 MET A N 1
ATOM 1339 C CA . MET A 1 164 ? -2.393 -27.952 23.111 1.00 61.91 164 MET A CA 1
ATOM 1340 C C . MET A 1 164 ? -2.910 -28.996 22.129 1.00 61.91 164 MET A C 1
ATOM 1342 O O . MET A 1 164 ? -2.918 -28.713 20.950 1.00 61.91 164 MET A O 1
ATOM 1346 N N . GLU A 1 165 ? -3.484 -30.104 22.597 1.00 61.06 165 GLU A N 1
ATOM 1347 C CA . GLU A 1 165 ? -3.952 -31.236 21.775 1.00 61.06 165 GLU A CA 1
ATOM 1348 C C . GLU A 1 165 ? -4.365 -30.915 20.315 1.00 61.06 165 GLU A C 1
ATOM 1350 O O . GLU A 1 165 ? -5.339 -30.202 20.043 1.00 61.06 165 GLU A O 1
ATOM 1355 N N . TYR A 1 166 ? -3.615 -31.480 19.362 1.00 63.41 166 TYR A N 1
ATOM 1356 C CA . TYR A 1 166 ? -3.894 -31.394 17.930 1.00 63.41 166 TYR A CA 1
ATOM 1357 C C . TYR A 1 166 ? -5.240 -32.036 17.570 1.00 63.41 166 TYR A C 1
ATOM 1359 O O . TYR A 1 166 ? -5.408 -33.251 17.672 1.00 63.41 166 TYR A O 1
ATOM 1367 N N . VAL A 1 167 ? -6.172 -31.238 17.039 1.00 61.75 167 VAL A N 1
ATOM 1368 C CA . VAL A 1 167 ? -7.427 -31.743 16.464 1.00 61.75 167 VAL A CA 1
ATOM 1369 C C . VAL A 1 167 ? -7.304 -31.791 14.933 1.00 61.75 167 VAL A C 1
ATOM 1371 O O . VAL A 1 167 ? -7.166 -30.737 14.296 1.00 61.75 167 VAL A O 1
ATOM 1374 N N . PRO A 1 168 ? -7.339 -32.989 14.312 1.00 60.16 168 PRO A N 1
ATOM 1375 C CA . PRO A 1 168 ? -7.339 -33.130 12.863 1.00 60.16 168 PRO A CA 1
ATOM 1376 C C . PRO A 1 168 ? -8.571 -32.468 12.245 1.00 60.16 168 PRO A C 1
ATOM 1378 O O . PRO A 1 168 ? -9.673 -32.517 12.782 1.00 60.16 168 PRO A O 1
ATOM 1381 N N . ASP A 1 169 ? -8.379 -31.865 11.080 1.00 60.81 169 ASP A N 1
ATOM 1382 C CA . ASP A 1 169 ? -9.446 -31.226 10.317 1.00 60.81 169 ASP A CA 1
ATOM 1383 C C . ASP A 1 169 ? -9.945 -32.213 9.266 1.00 60.81 169 ASP A C 1
ATOM 1385 O O . ASP A 1 169 ? -9.144 -32.740 8.497 1.00 60.81 169 ASP A O 1
ATOM 1389 N N . THR A 1 170 ? -11.246 -32.491 9.261 1.00 56.09 170 THR A N 1
ATOM 1390 C CA . THR A 1 170 ? -11.875 -33.533 8.435 1.00 56.09 170 THR A CA 1
ATOM 1391 C C . THR A 1 170 ? -12.109 -33.116 6.981 1.00 56.09 170 THR A C 1
ATOM 1393 O O . THR A 1 170 ? -12.624 -33.914 6.203 1.00 56.09 170 THR A O 1
ATOM 1396 N N . ASN A 1 171 ? -11.759 -31.883 6.596 1.00 60.69 171 ASN A N 1
ATOM 1397 C CA . ASN A 1 171 ? -11.995 -31.369 5.246 1.00 60.69 171 ASN A CA 1
ATOM 1398 C C . ASN A 1 171 ? -10.754 -31.436 4.339 1.00 60.69 171 ASN A C 1
ATOM 1400 O O . ASN A 1 171 ? -9.821 -30.634 4.468 1.00 60.69 171 ASN A O 1
ATOM 1404 N N . ASP A 1 172 ? -10.838 -32.318 3.339 1.00 55.69 172 ASP A N 1
ATOM 1405 C CA . ASP A 1 172 ? -9.923 -32.470 2.201 1.00 55.69 172 ASP A CA 1
ATOM 1406 C C . ASP A 1 172 ? -10.043 -31.293 1.211 1.00 55.69 172 ASP A C 1
ATOM 1408 O O . ASP A 1 172 ? -10.618 -31.406 0.128 1.00 55.69 172 ASP A O 1
ATOM 1412 N N . GLN A 1 173 ? -9.523 -30.117 1.567 1.00 60.38 173 GLN A N 1
ATOM 1413 C CA . GLN A 1 173 ? -9.297 -29.058 0.575 1.00 60.38 173 GLN A CA 1
ATOM 1414 C C . GLN A 1 173 ? -7.921 -29.195 -0.074 1.00 60.38 173 GLN A C 1
ATOM 1416 O O . GLN A 1 173 ? -6.956 -29.589 0.581 1.00 60.38 173 GLN A O 1
ATOM 1421 N N . GLU A 1 174 ? -7.829 -28.817 -1.357 1.00 62.97 174 GLU A N 1
ATOM 1422 C CA . GLU A 1 174 ? -6.556 -28.799 -2.078 1.00 62.97 174 GLU A CA 1
ATOM 1423 C C . GLU A 1 174 ? -5.498 -28.010 -1.282 1.00 62.97 174 GLU A C 1
ATOM 1425 O O . GLU A 1 174 ? -5.740 -26.864 -0.889 1.00 62.97 174 GLU A O 1
ATOM 1430 N N . PRO A 1 175 ? -4.293 -28.571 -1.078 1.00 78.19 175 PRO A N 1
ATOM 1431 C CA . PRO A 1 175 ? -3.256 -27.977 -0.231 1.00 78.19 175 PRO A CA 1
ATOM 1432 C C . PRO A 1 175 ? -2.570 -26.756 -0.873 1.00 78.19 175 PRO A C 1
ATOM 1434 O O . PRO A 1 175 ? -1.527 -26.297 -0.406 1.00 78.19 175 PRO A O 1
ATOM 1437 N N . PHE A 1 176 ? -3.112 -26.235 -1.976 1.00 88.62 176 PHE A N 1
ATOM 1438 C CA . PHE A 1 176 ? -2.497 -25.189 -2.781 1.00 88.62 176 PHE A CA 1
ATOM 1439 C C . PHE A 1 176 ? -3.557 -24.361 -3.527 1.00 88.62 176 PHE A C 1
ATOM 1441 O O . PHE A 1 176 ? -4.600 -24.909 -3.875 1.00 88.62 176 PHE A O 1
ATOM 1448 N N . PRO A 1 177 ? -3.323 -23.063 -3.817 1.00 93.06 177 PRO A N 1
ATOM 1449 C CA . PRO A 1 177 ? -4.271 -22.266 -4.591 1.00 93.06 177 PRO A CA 1
ATOM 1450 C C . PRO A 1 177 ? -4.540 -22.860 -5.978 1.00 93.06 177 PRO A C 1
ATOM 1452 O O . PRO A 1 177 ? -3.639 -23.405 -6.624 1.00 93.06 177 PRO A O 1
ATOM 1455 N N . THR A 1 178 ? -5.757 -22.676 -6.480 1.00 94.38 178 THR A N 1
ATOM 1456 C CA . THR A 1 178 ? -6.102 -23.031 -7.864 1.00 94.38 178 THR A CA 1
ATOM 1457 C C . THR A 1 178 ? -5.326 -22.162 -8.862 1.00 94.38 178 THR A C 1
ATOM 1459 O O . THR A 1 178 ? -4.841 -21.074 -8.530 1.00 94.38 178 THR A O 1
ATOM 1462 N N . TYR A 1 179 ? -5.233 -22.594 -10.123 1.00 96.06 179 TYR A N 1
ATOM 1463 C CA . TYR A 1 179 ? -4.565 -21.804 -11.165 1.00 96.06 179 TYR A CA 1
ATOM 1464 C C . TYR A 1 179 ? -5.195 -20.409 -11.347 1.00 96.06 179 TYR A C 1
ATOM 1466 O O . TYR A 1 179 ? -4.481 -19.412 -11.465 1.00 96.06 179 TYR A O 1
ATOM 1474 N N . ALA A 1 180 ? -6.527 -20.307 -11.295 1.00 95.75 180 ALA A N 1
ATOM 1475 C CA . ALA A 1 180 ? -7.230 -19.028 -11.403 1.00 95.75 180 ALA A CA 1
ATOM 1476 C C . ALA A 1 180 ? -6.861 -18.072 -10.254 1.00 95.75 180 ALA A C 1
ATOM 1478 O O . ALA A 1 180 ? -6.562 -16.897 -10.477 1.00 95.75 180 ALA A O 1
ATOM 1479 N N . GLU A 1 181 ? -6.810 -18.584 -9.025 1.00 94.88 181 GLU A N 1
ATOM 1480 C CA . GLU A 1 181 ? -6.382 -17.811 -7.860 1.00 94.88 181 GLU A CA 1
ATOM 1481 C C . GLU A 1 181 ? -4.910 -17.405 -7.937 1.00 94.88 181 GLU A C 1
ATOM 1483 O O . GLU A 1 181 ? -4.549 -16.308 -7.512 1.00 94.88 181 GLU A O 1
ATOM 1488 N N . PHE A 1 182 ? -4.054 -18.265 -8.486 1.00 96.75 182 PHE A N 1
ATOM 1489 C CA . PHE A 1 182 ? -2.646 -17.962 -8.711 1.00 96.75 182 PHE A CA 1
ATOM 1490 C C . PHE A 1 182 ? -2.456 -16.806 -9.705 1.00 96.75 182 PHE A C 1
ATOM 1492 O O . PHE A 1 182 ? -1.702 -15.864 -9.431 1.00 96.75 182 PHE A O 1
ATOM 1499 N N . VAL A 1 183 ? -3.183 -16.820 -10.824 1.00 97.06 183 VAL A N 1
ATOM 1500 C CA . VAL A 1 183 ? -3.184 -15.718 -11.801 1.00 97.06 183 VAL A CA 1
ATOM 1501 C C . VAL A 1 183 ? -3.692 -14.421 -11.160 1.00 97.06 183 VAL A C 1
ATOM 1503 O O . VAL A 1 183 ? -3.104 -13.352 -11.365 1.00 97.06 183 VAL A O 1
ATOM 1506 N N . ASP A 1 184 ? -4.718 -14.497 -10.309 1.00 96.06 184 ASP A N 1
ATOM 1507 C CA . ASP A 1 184 ? -5.204 -13.333 -9.562 1.00 96.06 184 ASP A CA 1
ATOM 1508 C C . ASP A 1 184 ? -4.147 -12.795 -8.576 1.00 96.06 184 ASP A C 1
ATOM 1510 O O . ASP A 1 184 ? -3.870 -11.590 -8.530 1.00 96.06 184 ASP A O 1
ATOM 1514 N N . ILE A 1 185 ? -3.430 -13.679 -7.871 1.00 95.81 185 ILE A N 1
ATOM 1515 C CA . ILE A 1 185 ? -2.291 -13.298 -7.021 1.00 95.81 185 ILE A CA 1
ATOM 1516 C C . ILE A 1 185 ? -1.234 -12.527 -7.829 1.00 95.81 185 ILE A C 1
ATOM 1518 O O . ILE A 1 185 ? -0.737 -11.501 -7.332 1.00 95.81 185 ILE A O 1
ATOM 1522 N N . ILE A 1 186 ? -0.902 -12.988 -9.044 1.00 97.44 186 ILE A N 1
ATOM 1523 C CA . ILE A 1 186 ? 0.061 -12.346 -9.957 1.00 97.44 186 ILE A CA 1
ATOM 1524 C C . ILE A 1 186 ? -0.427 -10.959 -10.388 1.00 97.44 186 ILE A C 1
ATOM 1526 O O . ILE A 1 186 ? 0.337 -9.984 -10.332 1.00 97.44 186 ILE A O 1
ATOM 1530 N N . LYS A 1 187 ? -1.698 -10.831 -10.775 1.00 95.81 187 LYS A N 1
ATOM 1531 C CA . LYS A 1 187 ? -2.316 -9.575 -11.234 1.00 95.81 187 LYS A CA 1
ATOM 1532 C C . LYS A 1 187 ? -2.097 -8.431 -10.244 1.00 95.81 187 LYS A C 1
ATOM 1534 O O . LYS A 1 187 ? -1.724 -7.318 -10.644 1.00 95.81 187 LYS A O 1
ATOM 1539 N N . TYR A 1 188 ? -2.229 -8.713 -8.950 1.00 94.69 188 TYR A N 1
ATOM 1540 C CA . TYR A 1 188 ? -2.068 -7.726 -7.879 1.00 94.69 188 TYR A CA 1
ATOM 1541 C C . TYR A 1 188 ? -0.624 -7.553 -7.377 1.00 94.69 188 TYR A C 1
ATOM 1543 O O . TYR A 1 188 ? -0.383 -6.788 -6.438 1.00 94.69 188 TYR A O 1
ATOM 1551 N N . LEU A 1 189 ? 0.377 -8.190 -7.999 1.00 94.94 189 LEU A N 1
ATOM 1552 C CA . LEU A 1 189 ? 1.774 -7.947 -7.640 1.00 94.94 189 LEU A CA 1
ATOM 1553 C C . LEU A 1 189 ? 2.213 -6.514 -8.011 1.00 94.94 189 LEU A C 1
ATOM 1555 O O . LEU A 1 189 ? 1.941 -6.028 -9.118 1.00 94.94 189 LEU A O 1
ATOM 1559 N N . PRO A 1 190 ? 2.958 -5.824 -7.125 1.00 93.12 190 PRO A N 1
ATOM 1560 C CA . PRO A 1 190 ? 3.504 -4.509 -7.428 1.00 93.12 190 PRO A CA 1
ATOM 1561 C C . PRO A 1 190 ? 4.635 -4.626 -8.454 1.00 93.12 190 PRO A C 1
ATOM 1563 O O . PRO A 1 190 ? 5.679 -5.206 -8.156 1.00 93.12 190 PRO A O 1
ATOM 1566 N N . ASN A 1 191 ? 4.443 -4.030 -9.636 1.00 93.19 191 ASN A N 1
ATOM 1567 C CA . ASN A 1 191 ? 5.318 -4.156 -10.814 1.00 93.19 191 ASN A CA 1
ATOM 1568 C C . ASN A 1 191 ? 6.821 -4.016 -10.506 1.00 93.19 191 ASN A C 1
ATOM 1570 O O . ASN A 1 191 ? 7.622 -4.843 -10.923 1.00 93.19 191 ASN A O 1
ATOM 1574 N N . TRP A 1 192 ? 7.208 -2.984 -9.751 1.00 92.81 192 TRP A N 1
ATOM 1575 C CA . TRP A 1 192 ? 8.614 -2.640 -9.507 1.00 92.81 192 TRP A CA 1
ATOM 1576 C C . TRP A 1 192 ? 9.082 -2.949 -8.077 1.00 92.81 192 TRP A C 1
ATOM 1578 O O . TRP A 1 192 ? 9.905 -2.206 -7.517 1.00 92.81 192 TRP A O 1
ATOM 1588 N N . LYS A 1 193 ? 8.541 -4.015 -7.464 1.00 91.06 193 LYS A N 1
ATOM 1589 C CA . LYS A 1 193 ? 9.029 -4.547 -6.178 1.00 91.06 193 LYS A CA 1
ATOM 1590 C C . LYS A 1 193 ? 10.531 -4.827 -6.272 1.00 91.06 193 LYS A C 1
ATOM 1592 O O . LYS A 1 193 ? 11.010 -5.266 -7.312 1.00 91.06 193 LYS A O 1
ATOM 1597 N N . ALA A 1 194 ? 11.273 -4.551 -5.199 1.00 88.50 194 ALA A N 1
ATOM 1598 C CA . ALA A 1 194 ? 12.709 -4.815 -5.148 1.00 88.50 194 ALA A CA 1
ATOM 1599 C C . ALA A 1 194 ? 12.996 -6.288 -5.483 1.00 88.50 194 ALA A C 1
ATOM 1601 O O . ALA A 1 194 ? 12.474 -7.171 -4.802 1.00 88.50 194 ALA A O 1
ATOM 1602 N N . ALA A 1 195 ? 13.777 -6.517 -6.539 1.00 90.06 195 ALA A N 1
ATOM 1603 C CA . ALA A 1 195 ? 14.194 -7.840 -6.990 1.00 90.06 195 ALA A CA 1
ATOM 1604 C C . ALA A 1 195 ? 15.321 -8.401 -6.108 1.00 90.06 195 ALA A C 1
ATOM 1606 O O . ALA A 1 195 ? 16.053 -7.629 -5.473 1.00 90.06 195 ALA A O 1
ATOM 1607 N N . GLY A 1 196 ? 15.445 -9.728 -6.085 1.00 88.25 196 GLY A N 1
ATOM 1608 C CA . GLY A 1 196 ? 16.494 -10.431 -5.353 1.00 88.25 196 GLY A CA 1
ATOM 1609 C C . GLY A 1 196 ? 17.831 -10.402 -6.092 1.00 88.25 196 GLY A C 1
ATOM 1610 O O . GLY A 1 196 ? 18.138 -9.453 -6.825 1.00 88.25 196 GLY A O 1
ATOM 1611 N N . CYS A 1 197 ? 18.629 -11.449 -5.892 1.00 87.75 197 CYS A N 1
ATOM 1612 C CA . CYS A 1 197 ? 19.877 -11.683 -6.624 1.00 87.75 197 CYS A CA 1
ATOM 1613 C C . CYS A 1 197 ? 19.650 -11.946 -8.131 1.00 87.75 197 CYS A C 1
ATOM 1615 O O . CYS A 1 197 ? 20.538 -11.668 -8.934 1.00 87.75 197 CYS A O 1
ATOM 1617 N N . ASP A 1 198 ? 18.445 -12.397 -8.499 1.00 90.06 198 ASP A N 1
ATOM 1618 C CA . ASP A 1 198 ? 17.988 -12.691 -9.864 1.00 90.06 198 ASP A CA 1
ATOM 1619 C C . ASP A 1 198 ? 17.650 -11.459 -10.720 1.00 90.06 198 ASP A C 1
ATOM 1621 O O . ASP A 1 198 ? 17.466 -11.580 -11.927 1.00 90.06 198 ASP A O 1
ATOM 1625 N N . GLY A 1 199 ? 17.510 -10.275 -10.116 1.00 91.44 199 GLY A N 1
ATOM 1626 C CA . GLY A 1 199 ? 17.176 -9.042 -10.831 1.00 91.44 199 GLY A CA 1
ATOM 1627 C C . GLY A 1 199 ? 15.809 -9.021 -11.539 1.00 91.44 199 GLY A C 1
ATOM 1628 O O . GLY A 1 199 ? 15.575 -8.107 -12.331 1.00 91.44 199 GLY A O 1
ATOM 1629 N N . ILE A 1 200 ? 14.899 -9.966 -11.275 1.00 94.19 200 ILE A N 1
ATOM 1630 C CA . ILE A 1 200 ? 13.614 -10.073 -11.991 1.00 94.19 200 ILE A CA 1
ATOM 1631 C C . ILE A 1 200 ? 12.530 -9.241 -11.308 1.00 94.19 200 ILE A C 1
ATOM 1633 O O . ILE A 1 200 ? 12.254 -9.388 -10.116 1.00 94.19 200 ILE A O 1
ATOM 1637 N N . TYR A 1 201 ? 11.869 -8.369 -12.067 1.00 95.31 201 TYR A N 1
ATOM 1638 C CA . TYR A 1 201 ? 10.753 -7.552 -11.598 1.00 95.31 201 TYR A CA 1
ATOM 1639 C C . TYR A 1 201 ? 9.397 -8.207 -11.877 1.00 95.31 201 TYR A C 1
ATOM 1641 O O . TYR A 1 201 ? 9.160 -8.758 -12.951 1.00 95.31 201 TYR A O 1
ATOM 1649 N N . ASN A 1 202 ? 8.449 -8.023 -10.950 1.00 96.31 202 ASN A N 1
ATOM 1650 C CA . ASN A 1 202 ? 7.058 -8.461 -11.119 1.00 96.31 202 ASN A CA 1
ATOM 1651 C C . ASN A 1 202 ? 6.408 -7.925 -12.403 1.00 96.31 202 ASN A C 1
ATOM 1653 O O . ASN A 1 202 ? 5.475 -8.538 -12.902 1.00 96.31 202 ASN A O 1
ATOM 1657 N N . PHE A 1 203 ? 6.867 -6.784 -12.934 1.00 95.69 203 PHE A N 1
ATOM 1658 C CA . PHE A 1 203 ? 6.388 -6.238 -14.205 1.00 95.69 203 PHE A CA 1
ATOM 1659 C C . PHE A 1 203 ? 6.455 -7.272 -15.335 1.00 95.69 203 PHE A C 1
ATOM 1661 O O . PHE A 1 203 ? 5.467 -7.450 -16.037 1.00 95.69 203 PHE A O 1
ATOM 1668 N N . PHE A 1 204 ? 7.580 -7.977 -15.475 1.00 95.69 204 PHE A N 1
ATOM 1669 C CA . PHE A 1 204 ? 7.770 -8.955 -16.545 1.00 95.69 204 PHE A CA 1
ATOM 1670 C C . PHE A 1 204 ? 7.103 -10.292 -16.232 1.00 95.69 204 PHE A C 1
ATOM 1672 O O . PHE A 1 204 ? 6.508 -10.871 -17.133 1.00 95.69 204 PHE A O 1
ATOM 1679 N N . ILE A 1 205 ? 7.080 -10.710 -14.959 1.00 97.00 205 ILE A N 1
ATOM 1680 C CA . ILE A 1 205 ? 6.286 -11.870 -14.508 1.00 97.00 205 ILE A CA 1
ATOM 1681 C C . ILE A 1 205 ? 4.811 -11.676 -14.885 1.00 97.00 205 ILE A C 1
ATOM 1683 O O . ILE A 1 205 ? 4.189 -12.565 -15.446 1.00 97.00 205 ILE A O 1
ATOM 1687 N N . LYS A 1 206 ? 4.254 -10.484 -14.640 1.00 97.06 206 LYS A N 1
ATOM 1688 C CA . LYS A 1 206 ? 2.860 -10.157 -14.971 1.00 97.06 206 LYS A CA 1
ATOM 1689 C C . LYS A 1 206 ? 2.583 -10.091 -16.467 1.00 97.06 206 LYS A C 1
ATOM 1691 O O . LYS A 1 206 ? 1.456 -10.326 -16.864 1.00 97.06 206 LYS A O 1
ATOM 1696 N N . LYS A 1 207 ? 3.568 -9.675 -17.264 1.00 96.06 207 LYS A N 1
ATOM 1697 C CA . LYS A 1 207 ? 3.401 -9.439 -18.702 1.00 96.06 207 LYS A CA 1
ATOM 1698 C C . LYS A 1 207 ? 3.617 -10.688 -19.551 1.00 96.06 207 LYS A C 1
ATOM 1700 O O . LYS A 1 207 ? 2.994 -10.802 -20.597 1.00 96.06 207 LYS A O 1
ATOM 1705 N N . CYS A 1 208 ? 4.468 -11.609 -19.111 1.00 96.94 208 CYS A N 1
ATOM 1706 C CA . CYS A 1 208 ? 4.728 -12.862 -19.814 1.00 96.94 208 CYS A CA 1
ATOM 1707 C C . CYS A 1 208 ? 3.741 -13.942 -19.344 1.00 96.94 208 CYS A C 1
ATOM 1709 O O . CYS A 1 208 ? 4.114 -14.849 -18.604 1.00 96.94 208 CYS A O 1
ATOM 1711 N N . GLU A 1 209 ? 2.472 -13.819 -19.738 1.00 97.38 209 GLU A N 1
ATOM 1712 C CA . GLU A 1 209 ? 1.386 -14.716 -19.301 1.00 97.38 209 GLU A CA 1
ATOM 1713 C C . GLU A 1 209 ? 1.601 -16.177 -19.729 1.00 97.38 209 GLU A C 1
ATOM 1715 O O . GLU A 1 209 ? 1.252 -17.094 -18.989 1.00 97.38 209 GLU A O 1
ATOM 1720 N N . SER A 1 210 ? 2.292 -16.407 -20.852 1.00 97.69 210 SER A N 1
ATOM 1721 C CA . SER A 1 210 ? 2.672 -17.746 -21.329 1.00 97.69 210 SER A CA 1
ATOM 1722 C C . SER A 1 210 ? 3.522 -18.548 -20.335 1.00 97.69 210 SER A C 1
ATOM 1724 O O . SER A 1 210 ? 3.563 -19.770 -20.416 1.00 97.69 210 SER A O 1
ATOM 1726 N N . ILE A 1 211 ? 4.184 -17.885 -19.380 1.00 97.75 211 ILE A N 1
ATOM 1727 C CA . ILE A 1 211 ? 5.000 -18.530 -18.341 1.00 97.75 211 ILE A CA 1
ATOM 1728 C C . ILE A 1 211 ? 4.147 -18.990 -17.150 1.00 97.75 211 ILE A C 1
ATOM 1730 O O . ILE A 1 211 ? 4.573 -19.862 -16.394 1.00 97.75 211 ILE A O 1
ATOM 1734 N N . HIS A 1 212 ? 2.952 -18.423 -16.951 1.00 98.06 212 HIS A N 1
ATOM 1735 C CA . HIS A 1 212 ? 2.154 -18.646 -15.740 1.00 98.06 212 HIS A CA 1
ATOM 1736 C C . HIS A 1 212 ? 1.808 -20.120 -15.484 1.00 98.06 212 HIS A C 1
ATOM 1738 O O . HIS A 1 212 ? 1.928 -20.511 -14.325 1.00 98.06 212 HIS A O 1
ATOM 1744 N N . PRO A 1 213 ? 1.431 -20.952 -16.481 1.00 98.19 213 PRO A N 1
ATOM 1745 C CA . PRO A 1 213 ? 1.166 -22.377 -16.250 1.00 98.19 213 PRO A CA 1
ATOM 1746 C C . PRO A 1 213 ? 2.385 -23.134 -15.703 1.00 98.19 213 PRO A C 1
ATOM 1748 O O . PRO A 1 213 ? 2.274 -23.886 -14.740 1.00 98.19 213 PRO A O 1
ATOM 1751 N N . PHE A 1 214 ? 3.567 -22.878 -16.265 1.00 97.69 214 PHE A N 1
ATOM 1752 C CA . PHE A 1 214 ? 4.815 -23.521 -15.846 1.00 97.69 214 PHE A CA 1
ATOM 1753 C C . PHE A 1 214 ? 5.252 -23.045 -14.466 1.00 97.69 214 PHE A C 1
ATOM 1755 O O . PHE A 1 214 ? 5.604 -23.847 -13.607 1.00 97.69 214 PHE A O 1
ATOM 1762 N N . LEU A 1 215 ? 5.161 -21.736 -14.221 1.00 97.06 215 LEU A N 1
ATOM 1763 C CA . LEU A 1 215 ? 5.467 -21.159 -12.917 1.00 97.06 215 LEU A CA 1
ATOM 1764 C C . LEU A 1 215 ? 4.519 -21.675 -11.829 1.00 97.06 215 LEU A C 1
ATOM 1766 O O . LEU A 1 215 ? 4.967 -21.912 -10.713 1.00 97.06 215 LEU A O 1
ATOM 1770 N N . TYR A 1 216 ? 3.237 -21.866 -12.148 1.00 97.25 216 TYR A N 1
ATOM 1771 C CA . TYR A 1 216 ? 2.268 -22.472 -11.238 1.00 97.25 216 TYR A CA 1
ATOM 1772 C C . TYR A 1 216 ? 2.674 -23.897 -10.857 1.00 97.25 216 TYR A C 1
ATOM 1774 O O . TYR A 1 216 ? 2.750 -24.198 -9.668 1.00 97.25 216 TYR A O 1
ATOM 1782 N N . ASN A 1 217 ? 2.987 -24.738 -11.848 1.00 95.00 217 ASN A N 1
ATOM 1783 C CA . ASN A 1 217 ? 3.383 -26.127 -11.616 1.00 95.00 217 ASN A CA 1
ATOM 1784 C C . ASN A 1 217 ? 4.660 -26.214 -10.778 1.00 95.00 217 ASN A C 1
ATOM 1786 O O . ASN A 1 217 ? 4.638 -26.846 -9.728 1.00 95.00 217 ASN A O 1
ATOM 1790 N N . VAL A 1 218 ? 5.718 -25.489 -11.157 1.00 94.50 218 VAL A N 1
ATOM 1791 C CA . VAL A 1 218 ? 6.988 -25.492 -10.412 1.00 94.50 218 VAL A CA 1
ATOM 1792 C C . VAL A 1 218 ? 6.788 -25.019 -8.969 1.00 94.50 218 VAL A C 1
ATOM 1794 O O . VAL A 1 218 ? 7.301 -25.633 -8.041 1.00 94.50 218 VAL A O 1
ATOM 1797 N N . ILE A 1 219 ? 6.024 -23.945 -8.733 1.00 94.50 219 ILE A N 1
ATOM 1798 C CA . ILE A 1 219 ? 5.757 -23.474 -7.362 1.00 94.50 219 ILE A CA 1
ATOM 1799 C C . ILE A 1 219 ? 4.937 -24.507 -6.577 1.00 94.50 219 ILE A C 1
ATOM 1801 O O . ILE A 1 219 ? 5.214 -24.732 -5.399 1.00 94.50 219 ILE A O 1
ATOM 1805 N N . LYS A 1 220 ? 3.942 -25.136 -7.210 1.00 92.69 220 LYS A N 1
ATOM 1806 C CA . LYS A 1 220 ? 3.133 -26.187 -6.586 1.00 92.69 220 LYS A CA 1
ATOM 1807 C C . LYS A 1 220 ? 4.003 -27.381 -6.185 1.00 92.69 220 LYS A C 1
ATOM 1809 O O . LYS A 1 220 ? 3.851 -27.882 -5.077 1.00 92.69 220 LYS A O 1
ATOM 1814 N N . GLU A 1 221 ? 4.937 -27.797 -7.034 1.00 90.81 221 GLU A N 1
ATOM 1815 C CA . GLU A 1 221 ? 5.866 -28.900 -6.756 1.00 90.81 221 GLU A CA 1
ATOM 1816 C C . GLU A 1 221 ? 6.852 -28.558 -5.636 1.00 90.81 221 GLU A C 1
ATOM 1818 O O . GLU A 1 221 ? 6.962 -29.336 -4.689 1.00 90.81 221 GLU A O 1
ATOM 1823 N N . ILE A 1 222 ? 7.438 -27.354 -5.647 1.00 89.31 222 ILE A N 1
ATOM 1824 C CA . ILE A 1 222 ? 8.278 -26.848 -4.544 1.00 89.31 222 ILE A CA 1
ATOM 1825 C C . ILE A 1 222 ? 7.529 -26.906 -3.204 1.00 89.31 222 ILE A C 1
ATOM 1827 O O . ILE A 1 222 ? 8.114 -27.214 -2.168 1.00 89.31 222 ILE A O 1
ATOM 1831 N N . CYS A 1 223 ? 6.234 -26.580 -3.194 1.00 88.50 223 CYS A N 1
ATOM 1832 C CA . CYS A 1 223 ? 5.448 -26.570 -1.963 1.00 88.50 223 CYS A CA 1
ATOM 1833 C C . CYS A 1 223 ? 4.967 -27.956 -1.510 1.00 88.50 223 CYS A C 1
ATOM 1835 O O . CYS A 1 223 ? 4.762 -28.131 -0.312 1.00 88.50 223 CYS A O 1
ATOM 1837 N N . LEU A 1 224 ? 4.730 -28.899 -2.429 1.00 86.69 224 LEU A N 1
ATOM 1838 C CA . LEU A 1 224 ? 4.019 -30.150 -2.126 1.00 86.69 224 LEU A CA 1
ATOM 1839 C C . LEU A 1 224 ? 4.861 -31.426 -2.252 1.00 86.69 224 LEU A C 1
ATOM 1841 O O . LEU A 1 224 ? 4.476 -32.435 -1.672 1.00 86.69 224 LEU A O 1
ATOM 1845 N N . LYS A 1 225 ? 5.957 -31.423 -3.019 1.00 80.81 225 LYS A N 1
ATOM 1846 C CA . LYS A 1 225 ? 6.709 -32.642 -3.379 1.00 80.81 225 LYS A CA 1
ATOM 1847 C C . LYS A 1 225 ? 8.121 -32.718 -2.783 1.00 80.81 225 LYS A C 1
ATOM 1849 O O . LYS A 1 225 ? 8.935 -33.493 -3.266 1.00 80.81 225 LYS A O 1
ATOM 1854 N N . GLU A 1 226 ? 8.425 -31.903 -1.768 1.00 68.25 226 GLU A N 1
ATOM 1855 C CA . GLU A 1 226 ? 9.778 -31.756 -1.185 1.00 68.25 226 GLU A CA 1
ATOM 1856 C C . GLU A 1 226 ? 10.875 -31.418 -2.220 1.00 68.25 226 GLU A C 1
ATOM 1858 O O . GLU A 1 226 ? 12.073 -31.561 -1.961 1.00 68.25 226 GLU A O 1
ATOM 1863 N N . GLU A 1 227 ? 10.487 -30.926 -3.401 1.00 73.19 227 GLU A N 1
ATOM 1864 C CA . GLU A 1 227 ? 11.433 -30.517 -4.428 1.00 73.19 227 GLU A CA 1
ATOM 1865 C C . GLU A 1 227 ? 12.140 -29.234 -4.004 1.00 73.19 227 GLU A C 1
ATOM 1867 O O . GLU A 1 227 ? 11.532 -28.173 -3.839 1.00 73.19 227 GLU A O 1
ATOM 1872 N N . ASN A 1 228 ? 13.459 -29.329 -3.849 1.00 74.62 228 ASN A N 1
ATOM 1873 C CA . ASN A 1 228 ? 14.275 -28.184 -3.496 1.00 74.62 228 ASN A CA 1
ATOM 1874 C C . ASN A 1 228 ? 14.675 -27.417 -4.766 1.00 74.62 228 ASN A C 1
ATOM 1876 O O . ASN A 1 228 ? 15.456 -27.936 -5.570 1.00 74.62 228 ASN A O 1
ATOM 1880 N N . PRO A 1 229 ? 14.201 -26.171 -4.950 1.00 78.25 229 PRO A N 1
ATOM 1881 C CA . PRO A 1 229 ? 14.702 -25.311 -6.005 1.00 78.25 229 PRO A CA 1
ATOM 1882 C C . PRO A 1 229 ? 16.185 -25.007 -5.774 1.00 78.25 229 PRO A C 1
ATOM 1884 O O . PRO A 1 229 ? 16.740 -25.179 -4.684 1.00 78.25 229 PRO A O 1
ATOM 1887 N N . GLU A 1 230 ? 16.846 -24.511 -6.812 1.00 83.75 230 GLU A N 1
ATOM 1888 C CA . GLU A 1 230 ? 18.287 -24.315 -6.790 1.00 83.75 230 GLU A CA 1
ATOM 1889 C C . GLU A 1 230 ? 18.709 -23.279 -5.728 1.00 83.75 230 GLU A C 1
ATOM 1891 O O . GLU A 1 230 ? 17.970 -22.327 -5.453 1.00 83.75 230 GLU A O 1
ATOM 1896 N N . PRO A 1 231 ? 19.935 -23.367 -5.166 1.00 86.25 231 PRO A N 1
ATOM 1897 C CA . PRO A 1 231 ? 20.332 -22.586 -3.989 1.00 86.25 231 PRO A CA 1
ATOM 1898 C C . PRO A 1 231 ? 20.189 -21.065 -4.116 1.00 86.25 231 PRO A C 1
ATOM 1900 O O . PRO A 1 231 ? 20.145 -20.360 -3.111 1.00 86.25 231 PRO A O 1
ATOM 1903 N N . TRP A 1 232 ? 20.161 -20.518 -5.335 1.00 88.62 232 TRP A N 1
ATOM 1904 C CA . TRP A 1 232 ? 19.957 -19.085 -5.550 1.00 88.62 232 TRP A CA 1
ATOM 1905 C C . TRP A 1 232 ? 18.547 -18.620 -5.156 1.00 88.62 232 TRP A C 1
ATOM 1907 O O . TRP A 1 232 ? 18.395 -17.460 -4.773 1.00 88.62 232 TRP A O 1
ATOM 1917 N N . PHE A 1 233 ? 17.543 -19.500 -5.199 1.00 88.38 233 PHE A N 1
ATOM 1918 C CA . PHE A 1 233 ? 16.149 -19.190 -4.877 1.00 88.38 233 PHE A CA 1
ATOM 1919 C C . PHE A 1 233 ? 15.978 -18.716 -3.426 1.00 88.38 233 PHE A C 1
ATOM 1921 O O . PHE A 1 233 ? 15.231 -17.773 -3.151 1.00 88.38 233 PHE A O 1
ATOM 1928 N N . TYR A 1 234 ? 16.757 -19.307 -2.516 1.00 86.62 234 TYR A N 1
ATOM 1929 C CA . TYR A 1 234 ? 16.813 -18.966 -1.093 1.00 86.62 234 TYR A CA 1
ATOM 1930 C C . TYR A 1 234 ? 17.852 -17.884 -0.759 1.00 86.62 234 TYR A C 1
ATOM 1932 O O . TYR A 1 234 ? 18.000 -17.498 0.400 1.00 86.62 234 TYR A O 1
ATOM 1940 N N . LYS A 1 235 ? 18.572 -17.346 -1.753 1.00 87.25 235 LYS A N 1
ATOM 1941 C CA . LYS A 1 235 ? 19.536 -16.256 -1.546 1.00 87.25 235 LYS A CA 1
ATOM 1942 C C . LYS A 1 235 ? 18.865 -14.900 -1.740 1.00 87.25 235 LYS A C 1
ATOM 1944 O O . LYS A 1 235 ? 18.270 -14.605 -2.777 1.00 87.25 235 LYS A O 1
ATOM 1949 N N . GLY A 1 236 ? 19.021 -14.027 -0.752 1.00 86.75 236 GLY A N 1
ATOM 1950 C CA . GLY A 1 236 ? 18.549 -12.647 -0.805 1.00 86.75 236 GLY A CA 1
ATOM 1951 C C . GLY A 1 236 ? 19.678 -11.625 -0.720 1.00 86.75 236 GLY A C 1
ATOM 1952 O O . GLY A 1 236 ? 20.809 -11.937 -0.360 1.00 86.75 236 GLY A O 1
ATOM 1953 N N . LEU A 1 237 ? 19.356 -10.375 -1.053 1.00 84.88 237 LEU A N 1
ATOM 1954 C CA . LEU A 1 237 ? 20.251 -9.233 -0.857 1.00 84.88 237 LEU A CA 1
ATOM 1955 C C . LEU A 1 237 ? 19.850 -8.482 0.412 1.00 84.88 237 LEU A C 1
ATOM 1957 O O . LEU A 1 237 ? 18.769 -7.891 0.458 1.00 84.88 237 LEU A O 1
ATOM 1961 N N . THR A 1 238 ? 20.710 -8.502 1.427 1.00 85.50 238 THR A N 1
ATOM 1962 C CA . THR A 1 238 ? 20.438 -7.882 2.731 1.00 85.50 238 THR A CA 1
ATOM 1963 C C . THR A 1 238 ? 20.823 -6.410 2.742 1.00 85.50 238 THR A C 1
ATOM 1965 O O . THR A 1 238 ? 21.961 -6.042 2.458 1.00 85.50 238 THR A O 1
ATOM 1968 N N . TYR A 1 239 ? 19.863 -5.559 3.099 1.00 84.75 239 TYR A N 1
ATOM 1969 C CA . TYR A 1 239 ? 20.063 -4.131 3.326 1.00 84.75 239 TYR A CA 1
ATOM 1970 C C . TYR A 1 239 ? 19.943 -3.827 4.815 1.00 84.75 239 TYR A C 1
ATOM 1972 O O . TYR A 1 239 ? 18.989 -4.257 5.458 1.00 84.75 239 TYR A O 1
ATOM 1980 N N . LEU A 1 240 ? 20.876 -3.052 5.358 1.00 84.06 240 LEU A N 1
ATOM 1981 C CA . LEU A 1 240 ? 20.832 -2.613 6.748 1.00 84.06 240 LEU A CA 1
ATOM 1982 C C . LEU A 1 240 ? 20.097 -1.275 6.834 1.00 84.06 240 LEU A C 1
ATOM 1984 O O . LEU A 1 240 ? 20.519 -0.290 6.231 1.00 84.06 240 LEU A O 1
ATOM 1988 N N . ILE A 1 241 ? 18.983 -1.245 7.564 1.00 84.31 241 ILE A N 1
ATOM 1989 C CA . ILE A 1 241 ? 18.192 -0.031 7.782 1.00 84.31 241 ILE A CA 1
ATOM 1990 C C . ILE A 1 241 ? 18.409 0.447 9.221 1.00 84.31 241 ILE A C 1
ATOM 1992 O O . ILE A 1 241 ? 18.065 -0.294 10.142 1.00 84.31 241 ILE A O 1
ATOM 1996 N N . PRO A 1 242 ? 18.940 1.658 9.449 1.00 84.44 242 PRO A N 1
ATOM 1997 C CA . PRO A 1 242 ? 19.133 2.171 10.800 1.00 84.44 242 PRO A CA 1
ATOM 1998 C C . PRO A 1 242 ? 17.794 2.490 11.481 1.00 84.44 242 PRO A C 1
ATOM 2000 O O . PRO A 1 242 ? 16.853 2.984 10.848 1.00 84.44 242 PRO A O 1
ATOM 2003 N N . LYS A 1 243 ? 17.706 2.221 12.786 1.00 79.75 243 LYS A N 1
ATOM 2004 C CA . LYS A 1 243 ? 16.677 2.768 13.675 1.00 79.75 243 LYS A CA 1
ATOM 2005 C C . LYS A 1 243 ? 17.213 4.054 14.302 1.00 79.75 243 LYS A C 1
ATOM 2007 O O . LYS A 1 243 ? 18.140 3.996 15.098 1.00 79.75 243 LYS A O 1
ATOM 2012 N N . GLY A 1 244 ? 16.609 5.197 13.981 1.00 80.31 244 GLY A N 1
ATOM 2013 C CA . GLY A 1 244 ? 17.071 6.482 14.515 1.00 80.31 244 GLY A CA 1
ATOM 2014 C C . GLY A 1 244 ? 18.543 6.738 14.178 1.00 80.31 244 GLY A C 1
ATOM 2015 O O . GLY A 1 244 ? 18.976 6.421 13.070 1.00 80.31 244 GLY A O 1
ATOM 2016 N N . VAL A 1 245 ? 19.289 7.296 15.135 1.00 83.94 245 VAL A N 1
ATOM 2017 C CA . VAL A 1 245 ? 20.747 7.460 15.055 1.00 83.94 245 VAL A CA 1
ATOM 2018 C C . VAL A 1 245 ? 21.413 6.213 15.642 1.00 83.94 245 VAL A C 1
ATOM 2020 O O . VAL A 1 245 ? 21.342 6.027 16.856 1.00 83.94 245 VAL A O 1
ATOM 2023 N N . PRO A 1 246 ? 22.008 5.325 14.822 1.00 84.25 246 PRO A N 1
ATOM 2024 C CA . PRO A 1 246 ? 22.524 4.061 15.314 1.00 84.25 246 PRO A CA 1
ATOM 2025 C C . PRO A 1 246 ? 23.861 4.270 16.029 1.00 84.25 246 PRO A C 1
ATOM 2027 O O . PRO A 1 246 ? 24.768 4.925 15.512 1.00 84.25 246 PRO A O 1
ATOM 2030 N N . THR A 1 247 ? 23.989 3.658 17.200 1.00 87.44 247 THR A N 1
ATOM 2031 C CA . THR A 1 247 ? 25.208 3.678 18.026 1.00 87.44 247 THR A CA 1
ATOM 2032 C C . THR A 1 247 ? 25.831 2.293 18.161 1.00 87.44 247 THR A C 1
ATOM 2034 O O . THR A 1 247 ? 27.026 2.173 18.417 1.00 87.44 247 THR A O 1
ATOM 2037 N N . ARG A 1 248 ? 25.041 1.231 17.956 1.00 86.19 248 ARG A N 1
ATOM 2038 C CA . ARG A 1 248 ? 25.459 -0.171 18.093 1.00 86.19 248 ARG A CA 1
ATOM 2039 C C . ARG A 1 248 ? 24.951 -1.017 16.928 1.00 86.19 248 ARG A C 1
ATOM 2041 O O . ARG A 1 248 ? 23.980 -0.667 16.258 1.00 86.19 248 ARG A O 1
ATOM 2048 N N . GLY A 1 249 ? 25.551 -2.194 16.724 1.00 81.44 249 GLY A N 1
ATOM 2049 C CA . GLY A 1 249 ? 25.130 -3.140 15.678 1.00 81.44 249 GLY A CA 1
ATOM 2050 C C . GLY A 1 249 ? 23.655 -3.574 15.769 1.00 81.44 249 GLY A C 1
ATOM 2051 O O . GLY A 1 249 ? 23.002 -3.809 14.748 1.00 81.44 249 GLY A O 1
ATOM 2052 N N . SER A 1 250 ? 23.095 -3.588 16.982 1.00 83.12 250 SER A N 1
ATOM 2053 C CA . SER A 1 250 ? 21.686 -3.890 17.264 1.00 83.12 250 SER A CA 1
ATOM 2054 C C . SER A 1 250 ? 20.691 -2.854 16.741 1.00 83.12 250 SER A C 1
ATOM 2056 O O . SER A 1 250 ? 19.505 -3.177 16.592 1.00 83.12 250 SER A O 1
ATOM 2058 N N . ASP A 1 251 ? 21.151 -1.635 16.463 1.00 87.00 251 ASP A N 1
ATOM 2059 C CA . ASP A 1 251 ? 20.305 -0.510 16.047 1.00 87.00 251 ASP A CA 1
ATOM 2060 C C . ASP A 1 251 ? 19.974 -0.568 14.556 1.00 87.00 251 ASP A C 1
ATOM 2062 O O . ASP A 1 251 ? 19.130 0.177 14.061 1.00 87.00 251 ASP A O 1
ATOM 2066 N N . PHE A 1 252 ? 20.580 -1.504 13.831 1.00 86.38 252 PHE A N 1
ATOM 2067 C CA . PHE A 1 252 ? 20.217 -1.801 12.457 1.00 86.38 252 PHE A CA 1
ATOM 2068 C C . PHE A 1 252 ? 19.077 -2.820 12.411 1.00 86.38 252 PHE A C 1
ATOM 2070 O O . PHE A 1 252 ? 18.884 -3.635 13.312 1.00 86.38 252 PHE A O 1
ATOM 2077 N N . ARG A 1 253 ? 18.273 -2.762 11.354 1.00 83.69 253 ARG A N 1
ATOM 2078 C CA . ARG A 1 253 ? 17.334 -3.809 10.951 1.00 83.69 253 ARG A CA 1
ATOM 2079 C C . ARG A 1 253 ? 17.824 -4.388 9.622 1.00 83.69 253 ARG A C 1
ATOM 2081 O O . ARG A 1 253 ? 17.792 -3.659 8.626 1.00 83.69 253 ARG A O 1
ATOM 2088 N N . PRO A 1 254 ? 18.288 -5.644 9.582 1.00 85.69 254 PRO A N 1
ATOM 2089 C CA . PRO A 1 254 ? 18.587 -6.322 8.334 1.00 85.69 254 PRO A CA 1
ATOM 2090 C C . PRO A 1 254 ? 17.280 -6.630 7.602 1.00 85.69 254 PRO A C 1
ATOM 2092 O O . PRO A 1 254 ? 16.363 -7.225 8.157 1.00 85.69 254 PRO A O 1
ATOM 2095 N N . ILE A 1 255 ? 17.177 -6.189 6.352 1.00 86.25 255 ILE A N 1
ATOM 2096 C CA . ILE A 1 255 ? 16.051 -6.478 5.465 1.00 86.25 255 ILE A CA 1
ATOM 2097 C C . ILE A 1 255 ? 16.576 -7.233 4.253 1.00 86.25 255 ILE A C 1
ATOM 2099 O O . ILE A 1 255 ? 17.200 -6.654 3.358 1.00 86.25 255 ILE A O 1
ATOM 2103 N N . THR A 1 256 ? 16.286 -8.528 4.215 1.00 87.56 256 THR A N 1
ATOM 2104 C CA . THR A 1 256 ? 16.706 -9.427 3.141 1.00 87.56 256 THR A CA 1
ATOM 2105 C C . THR A 1 256 ? 15.715 -9.382 1.980 1.00 87.56 256 THR A C 1
ATOM 2107 O O . THR A 1 256 ? 14.566 -9.815 2.071 1.00 87.56 256 THR A O 1
ATOM 2110 N N . CYS A 1 257 ? 16.149 -8.833 0.847 1.00 88.94 257 CYS A N 1
ATOM 2111 C CA . CYS A 1 257 ? 15.365 -8.807 -0.383 1.00 88.94 257 CYS A CA 1
ATOM 2112 C C . CYS A 1 257 ? 15.522 -10.130 -1.142 1.00 88.94 257 CYS A C 1
ATOM 2114 O O . CYS A 1 257 ? 16.480 -10.303 -1.894 1.00 88.94 257 CYS A O 1
ATOM 2116 N N . MET A 1 258 ? 14.558 -11.033 -0.963 1.00 92.44 258 MET A N 1
ATOM 2117 C CA . MET A 1 258 ? 14.474 -12.316 -1.679 1.00 92.44 258 MET A CA 1
ATOM 2118 C C . MET A 1 258 ? 14.100 -12.146 -3.160 1.00 92.44 258 MET A C 1
ATOM 2120 O O . MET A 1 258 ? 13.634 -11.073 -3.568 1.00 92.44 258 MET A O 1
ATOM 2124 N N . SER A 1 259 ? 14.242 -13.213 -3.953 1.00 93.25 259 SER A N 1
ATOM 2125 C CA . SER A 1 259 ? 13.665 -13.310 -5.302 1.00 93.25 259 SER A CA 1
ATOM 2126 C C . SER A 1 259 ? 12.170 -12.962 -5.301 1.00 93.25 259 SER A C 1
ATOM 2128 O O . SER A 1 259 ? 11.451 -13.187 -4.323 1.00 93.25 259 SER A O 1
ATOM 2130 N N . ASN A 1 260 ? 11.676 -12.386 -6.398 1.00 95.50 260 ASN A N 1
ATOM 2131 C CA . ASN A 1 260 ? 10.237 -12.186 -6.553 1.00 95.50 260 ASN A CA 1
ATOM 2132 C C . ASN A 1 260 ? 9.479 -13.508 -6.767 1.00 95.50 260 ASN A C 1
ATOM 2134 O O . ASN A 1 260 ? 8.312 -13.570 -6.386 1.00 95.50 260 ASN A O 1
ATOM 2138 N N . PHE A 1 261 ? 10.137 -14.568 -7.250 1.00 95.50 261 PHE A N 1
ATOM 2139 C CA . PHE A 1 261 ? 9.559 -15.914 -7.282 1.00 95.50 261 PHE A CA 1
ATOM 2140 C C . PHE A 1 261 ? 9.414 -16.506 -5.883 1.00 95.50 261 PHE A C 1
ATOM 2142 O O . PHE A 1 261 ? 8.351 -17.023 -5.553 1.00 95.50 261 PHE A O 1
ATOM 2149 N N . TYR A 1 262 ? 10.425 -16.338 -5.022 1.00 94.94 262 TYR A N 1
ATOM 2150 C CA . TYR A 1 262 ? 10.336 -16.741 -3.615 1.00 94.94 262 TYR A CA 1
ATOM 2151 C C . TYR A 1 262 ? 9.157 -16.049 -2.922 1.00 94.94 262 TYR A C 1
ATOM 2153 O O . TYR A 1 262 ? 8.319 -16.694 -2.304 1.00 94.94 262 TYR A O 1
ATOM 2161 N N . LYS A 1 263 ? 9.024 -14.727 -3.094 1.00 95.50 263 LYS A N 1
ATOM 2162 C CA . LYS A 1 263 ? 7.900 -13.963 -2.521 1.00 95.50 263 LYS A CA 1
ATOM 2163 C C . LYS A 1 263 ? 6.540 -14.384 -3.079 1.00 95.50 263 LYS A C 1
ATOM 2165 O O . LYS A 1 263 ? 5.545 -14.273 -2.371 1.00 95.50 263 LYS A O 1
ATOM 2170 N N . LEU A 1 264 ? 6.472 -14.778 -4.350 1.00 96.38 264 LEU A N 1
ATOM 2171 C CA . LEU A 1 264 ? 5.243 -15.296 -4.952 1.00 96.38 264 LEU A CA 1
ATOM 2172 C C . LEU A 1 264 ? 4.885 -16.664 -4.358 1.00 96.38 264 LEU A C 1
ATOM 2174 O O . LEU A 1 264 ? 3.739 -16.868 -3.972 1.00 96.38 264 LEU A O 1
ATOM 2178 N N . THR A 1 265 ? 5.877 -17.539 -4.207 1.00 94.38 265 THR A N 1
ATOM 2179 C CA . THR A 1 265 ? 5.749 -18.860 -3.574 1.00 94.38 265 THR A CA 1
ATOM 2180 C C . THR A 1 265 ? 5.225 -18.726 -2.148 1.00 94.38 265 THR A C 1
ATOM 2182 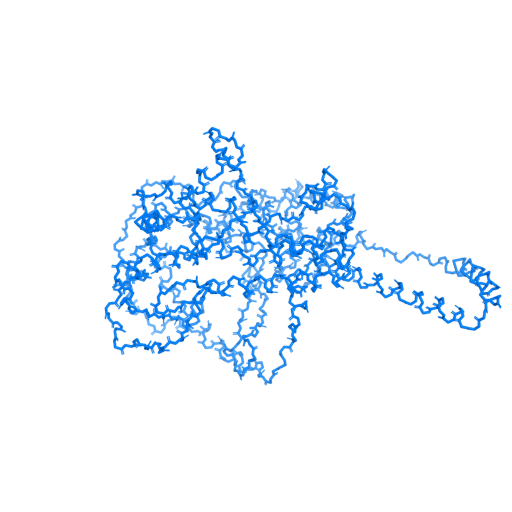O O . THR A 1 265 ? 4.145 -19.224 -1.840 1.00 94.38 265 THR A O 1
ATOM 2185 N N . THR A 1 266 ? 5.886 -17.923 -1.306 1.00 93.12 266 THR A N 1
ATOM 2186 C CA . THR A 1 266 ? 5.440 -17.718 0.081 1.00 93.12 266 THR A CA 1
ATOM 2187 C C . THR A 1 266 ? 4.084 -17.029 0.176 1.00 93.12 266 THR A C 1
ATOM 2189 O O . THR A 1 266 ? 3.343 -17.270 1.127 1.00 93.12 266 THR A O 1
ATOM 2192 N N . LYS A 1 267 ? 3.706 -16.200 -0.806 1.00 94.81 267 LYS A N 1
ATOM 2193 C CA . LYS A 1 267 ? 2.362 -15.614 -0.883 1.00 94.81 267 LYS A CA 1
ATOM 2194 C C . LYS A 1 267 ? 1.288 -16.669 -1.183 1.00 94.81 267 LYS A C 1
ATOM 2196 O O . LYS A 1 267 ? 0.195 -16.554 -0.633 1.00 94.81 267 LYS A O 1
ATOM 2201 N N . CYS A 1 268 ? 1.591 -17.689 -1.989 1.00 93.69 268 CYS A N 1
ATOM 2202 C CA . CYS A 1 268 ? 0.692 -18.827 -2.215 1.00 93.69 268 CYS A CA 1
ATOM 2203 C C . CYS A 1 268 ? 0.527 -19.653 -0.933 1.00 93.69 268 CYS A C 1
ATOM 2205 O O . CYS A 1 268 ? -0.600 -19.871 -0.497 1.00 93.69 268 CYS A O 1
ATOM 2207 N N . THR A 1 269 ? 1.633 -19.997 -0.264 1.00 89.88 269 THR A N 1
ATOM 2208 C CA . THR A 1 269 ? 1.611 -20.709 1.027 1.00 89.88 269 THR A CA 1
ATOM 2209 C C . THR A 1 269 ? 0.854 -19.926 2.099 1.00 89.88 269 THR A C 1
ATOM 2211 O O . THR A 1 269 ? 0.032 -20.482 2.817 1.00 89.88 269 THR A O 1
ATOM 2214 N N . THR A 1 270 ? 1.072 -18.609 2.177 1.00 90.94 270 THR A N 1
ATOM 2215 C CA . THR A 1 270 ? 0.392 -17.736 3.147 1.00 90.94 270 THR A CA 1
ATOM 2216 C C . THR A 1 270 ? -1.120 -17.749 2.942 1.00 90.94 270 THR A C 1
ATOM 2218 O O . THR A 1 270 ? -1.855 -17.756 3.922 1.00 90.94 270 THR A O 1
ATOM 2221 N N . LYS A 1 271 ? -1.598 -17.780 1.690 1.00 89.00 271 LYS A N 1
ATOM 2222 C CA . LYS A 1 271 ? -3.035 -17.864 1.401 1.00 89.00 271 LYS A CA 1
ATOM 2223 C C . LYS A 1 271 ? -3.644 -19.155 1.960 1.00 89.00 271 LYS A C 1
ATOM 2225 O O . LYS A 1 271 ? -4.682 -19.086 2.606 1.00 89.00 271 LYS A O 1
ATOM 2230 N N . VAL A 1 272 ? -2.989 -20.298 1.752 1.00 87.38 272 VAL A N 1
ATOM 2231 C CA . VAL A 1 272 ? -3.448 -21.598 2.278 1.00 87.38 272 VAL A CA 1
ATOM 2232 C C . VAL A 1 272 ? -3.433 -21.597 3.806 1.00 87.38 272 VAL A C 1
ATOM 2234 O O . VAL A 1 272 ? -4.439 -21.917 4.433 1.00 87.38 272 VAL A O 1
ATOM 2237 N N . MET A 1 273 ? -2.331 -21.144 4.412 1.00 85.25 273 MET A N 1
ATOM 2238 C CA . MET A 1 273 ? -2.206 -21.077 5.870 1.00 85.25 273 MET A CA 1
ATOM 2239 C C . MET A 1 273 ? -3.255 -20.174 6.513 1.00 85.25 273 MET A C 1
ATOM 2241 O O . MET A 1 273 ? -3.814 -20.531 7.544 1.00 85.25 273 MET A O 1
ATOM 2245 N N . GLN A 1 274 ? -3.565 -19.030 5.900 1.00 86.56 274 GLN A N 1
ATOM 2246 C CA . GLN A 1 274 ? -4.620 -18.141 6.387 1.00 86.56 274 GLN A CA 1
ATOM 2247 C C . GLN A 1 274 ? -5.981 -18.839 6.425 1.00 86.56 274 GLN A C 1
ATOM 2249 O O . GLN A 1 274 ? -6.685 -18.714 7.420 1.00 86.56 274 GLN A O 1
ATOM 2254 N N . LEU A 1 275 ? -6.329 -19.606 5.387 1.00 84.69 275 LEU A N 1
ATOM 2255 C CA . LEU A 1 275 ? -7.593 -20.347 5.349 1.00 84.69 275 LEU A CA 1
ATOM 2256 C C . LEU A 1 275 ? -7.655 -21.427 6.433 1.00 84.69 275 LEU A C 1
ATOM 2258 O O . LEU A 1 275 ? -8.678 -21.546 7.099 1.00 84.69 275 LEU A O 1
ATOM 2262 N N . ILE A 1 276 ? -6.565 -22.170 6.648 1.00 81.19 276 ILE A N 1
ATOM 2263 C CA . ILE A 1 276 ? -6.490 -23.197 7.701 1.00 81.19 276 ILE A CA 1
ATOM 2264 C C . ILE A 1 276 ? -6.650 -22.559 9.085 1.00 81.19 276 ILE A C 1
ATOM 2266 O O . ILE A 1 276 ? -7.445 -23.029 9.897 1.00 81.19 276 ILE A O 1
ATOM 2270 N N . VAL A 1 277 ? -5.918 -21.473 9.343 1.00 81.88 277 VAL A N 1
ATOM 2271 C CA . VAL A 1 277 ? -5.932 -20.753 10.622 1.00 81.88 277 VAL A CA 1
ATOM 2272 C C . VAL A 1 277 ? -7.310 -20.162 10.926 1.00 81.88 277 VAL A C 1
ATOM 2274 O O . VAL A 1 277 ? -7.783 -20.283 12.056 1.00 81.88 277 VAL A O 1
ATOM 2277 N N . GLU A 1 278 ? -7.964 -19.556 9.931 1.00 81.00 278 GLU A N 1
ATOM 2278 C CA . GLU A 1 278 ? -9.319 -19.004 10.065 1.00 81.00 278 GLU A CA 1
ATOM 2279 C C . GLU A 1 278 ? -10.359 -20.115 10.269 1.00 81.00 278 GLU A C 1
ATOM 2281 O O . GLU A 1 278 ? -11.160 -20.033 11.197 1.00 81.00 278 GLU A O 1
ATOM 2286 N N . ARG A 1 279 ? -10.318 -21.181 9.458 1.00 79.62 279 ARG A N 1
ATOM 2287 C CA . ARG A 1 279 ? -11.266 -22.307 9.526 1.00 79.62 279 ARG A CA 1
ATOM 2288 C C . ARG A 1 279 ? -11.222 -23.029 10.868 1.00 79.62 279 ARG A C 1
ATOM 2290 O O . ARG A 1 279 ? -12.265 -23.375 11.409 1.00 79.62 279 ARG A O 1
ATOM 2297 N N . ARG A 1 280 ? -10.020 -23.251 11.400 1.00 78.25 280 ARG A N 1
ATOM 2298 C CA . ARG A 1 280 ? -9.812 -23.919 12.690 1.00 78.25 280 ARG A CA 1
ATOM 2299 C C . ARG A 1 280 ? -9.988 -22.985 13.893 1.00 78.25 280 ARG A C 1
ATOM 2301 O O . ARG A 1 280 ? -9.872 -23.444 15.022 1.00 78.25 280 ARG A O 1
ATOM 2308 N N . GLY A 1 281 ? -10.222 -21.687 13.676 1.00 77.88 281 GLY A N 1
ATOM 2309 C CA . GLY A 1 281 ? -10.379 -20.716 14.762 1.00 77.88 281 GLY A CA 1
ATOM 2310 C C . GLY A 1 281 ? -9.143 -20.601 15.661 1.00 77.88 281 GLY A C 1
ATOM 2311 O O . GLY A 1 281 ? -9.277 -20.414 16.866 1.00 77.88 281 GLY A O 1
ATOM 2312 N N . LEU A 1 282 ? -7.934 -20.736 15.099 1.00 77.69 282 LEU A N 1
ATOM 2313 C CA . LEU A 1 282 ? -6.691 -20.801 15.889 1.00 77.69 282 LEU A CA 1
ATOM 2314 C C . LEU A 1 282 ? -6.240 -19.446 16.443 1.00 77.69 282 LEU A C 1
ATOM 2316 O O . LEU A 1 282 ? -5.344 -19.385 17.286 1.00 77.69 282 LEU A O 1
ATOM 2320 N N . LEU A 1 283 ? -6.821 -18.354 15.948 1.00 79.56 283 LEU A N 1
ATOM 2321 C CA . LEU A 1 283 ? -6.535 -17.007 16.423 1.00 79.56 283 LEU A CA 1
ATOM 2322 C C . LEU A 1 283 ? -7.581 -16.602 17.451 1.00 79.56 283 LEU A C 1
ATOM 2324 O O . LEU A 1 283 ? -8.779 -16.644 17.184 1.00 79.56 283 LEU A O 1
ATOM 2328 N N . SER A 1 284 ? -7.106 -16.149 18.606 1.00 78.31 284 SER A N 1
ATOM 2329 C CA . SER A 1 284 ? -7.960 -15.517 19.604 1.00 78.31 284 SER A CA 1
ATOM 2330 C C . SER A 1 284 ? -8.616 -14.256 19.058 1.00 78.31 284 SER A C 1
ATOM 2332 O O . SER A 1 284 ? -8.018 -13.515 18.277 1.00 78.31 284 SER A O 1
ATOM 2334 N N . GLU A 1 285 ? -9.815 -13.956 19.551 1.00 77.56 285 GLU A N 1
ATOM 2335 C CA . GLU A 1 285 ? -10.523 -12.719 19.235 1.00 77.56 285 GLU A CA 1
ATOM 2336 C C . GLU A 1 285 ? -9.699 -11.466 19.590 1.00 77.56 285 GLU A C 1
ATOM 2338 O O . GLU A 1 285 ? -9.800 -10.439 18.920 1.00 77.56 285 GLU A O 1
ATOM 2343 N N . ASN A 1 286 ? -8.815 -11.545 20.588 1.00 80.56 286 ASN A N 1
ATOM 2344 C CA . ASN A 1 286 ? -7.959 -10.423 20.982 1.00 80.56 286 ASN A CA 1
ATOM 2345 C C . ASN A 1 286 ? -6.718 -10.264 20.084 1.00 80.56 286 ASN A C 1
ATOM 2347 O O . ASN A 1 286 ? -6.028 -9.247 20.161 1.00 80.56 286 ASN A O 1
ATOM 2351 N N . GLN A 1 287 ? -6.429 -11.224 19.198 1.00 83.19 287 GLN A N 1
ATOM 2352 C CA . GLN A 1 287 ? -5.368 -11.092 18.205 1.00 83.19 287 GLN A CA 1
ATOM 2353 C C . GLN A 1 287 ? -5.853 -10.204 17.056 1.00 83.19 287 GLN A C 1
ATOM 2355 O O . GLN A 1 287 ? -6.679 -10.599 16.238 1.00 83.19 287 GLN A O 1
ATOM 2360 N N . MET A 1 288 ? -5.308 -8.992 16.962 1.00 83.38 288 MET A N 1
ATOM 2361 C CA . MET A 1 288 ? -5.703 -8.032 15.916 1.00 83.38 288 MET A CA 1
ATOM 2362 C C . MET A 1 288 ? -4.615 -7.784 14.870 1.00 83.38 288 MET A C 1
ATOM 2364 O O . MET A 1 288 ? -4.874 -7.234 13.797 1.00 83.38 288 MET A O 1
ATOM 2368 N N . GLY A 1 289 ? -3.378 -8.176 15.175 1.00 82.81 289 GLY A N 1
ATOM 2369 C CA . GLY A 1 289 ? -2.252 -8.066 14.260 1.00 82.81 289 GLY A CA 1
ATOM 2370 C C . GLY A 1 289 ? -2.341 -9.111 13.153 1.00 82.81 289 GLY A C 1
ATOM 2371 O O . GLY A 1 289 ? -2.512 -10.296 13.426 1.00 82.81 289 GLY A O 1
ATOM 2372 N N . THR A 1 290 ? -2.172 -8.679 11.899 1.00 81.50 290 THR A N 1
ATOM 2373 C CA . THR A 1 290 ? -2.105 -9.554 10.708 1.00 81.50 290 THR A CA 1
ATOM 2374 C C . THR A 1 290 ? -3.348 -10.417 10.440 1.00 81.50 290 THR A C 1
ATOM 2376 O O . THR A 1 290 ? -3.278 -11.349 9.644 1.00 81.50 290 THR A O 1
ATOM 2379 N N . VAL A 1 291 ? -4.493 -10.069 11.034 1.00 83.06 291 VAL A N 1
ATOM 2380 C CA . VAL A 1 291 ? -5.788 -10.726 10.794 1.00 83.06 291 VAL A CA 1
ATOM 2381 C C . VAL A 1 291 ? -6.530 -10.026 9.656 1.00 83.06 291 VAL A C 1
ATOM 2383 O O . VAL A 1 291 ? -6.516 -8.795 9.556 1.00 83.06 291 VAL A O 1
ATOM 2386 N N . ARG A 1 292 ? -7.161 -10.796 8.761 1.00 81.94 292 ARG A N 1
ATOM 2387 C CA . ARG A 1 292 ? -7.935 -10.224 7.650 1.00 81.94 292 ARG A CA 1
ATOM 2388 C C . ARG A 1 292 ? -9.175 -9.506 8.177 1.00 81.94 292 ARG A C 1
ATOM 2390 O O . ARG A 1 292 ? -9.771 -9.922 9.159 1.00 81.94 292 ARG A O 1
ATOM 2397 N N . ASN A 1 293 ? -9.578 -8.434 7.494 1.00 79.56 293 ASN A N 1
ATOM 2398 C CA . ASN A 1 293 ? -10.798 -7.670 7.794 1.00 79.56 293 ASN A CA 1
ATOM 2399 C C . ASN A 1 293 ? -10.879 -7.092 9.224 1.00 79.56 293 ASN A C 1
ATOM 2401 O O . ASN A 1 293 ? -11.967 -6.750 9.691 1.00 79.56 293 ASN A O 1
ATOM 2405 N N . VAL A 1 294 ? -9.735 -6.934 9.901 1.00 84.06 294 VAL A N 1
ATOM 2406 C CA . VAL A 1 294 ? -9.631 -6.324 11.234 1.00 84.06 294 VAL A CA 1
ATOM 2407 C C . VAL A 1 294 ? -8.815 -5.035 11.152 1.00 84.06 294 VAL A C 1
ATOM 2409 O O . VAL A 1 294 ? -7.682 -5.022 10.663 1.00 84.06 294 VAL A O 1
ATOM 2412 N N . GLN A 1 295 ? -9.372 -3.929 11.649 1.00 85.06 295 GLN A N 1
ATOM 2413 C CA . GLN A 1 295 ? -8.657 -2.651 11.750 1.00 85.06 295 GLN A CA 1
ATOM 2414 C C . GLN A 1 295 ? -7.892 -2.585 13.076 1.00 85.06 295 GLN A C 1
ATOM 2416 O O . GLN A 1 295 ? -8.221 -1.779 13.940 1.00 85.06 295 GLN A O 1
ATOM 2421 N N . GLY A 1 296 ? -6.873 -3.434 13.247 1.00 86.38 296 GLY A N 1
ATOM 2422 C CA . GLY A 1 296 ? -6.358 -3.779 14.579 1.00 86.38 296 GLY A CA 1
ATOM 2423 C C . GLY A 1 296 ? -5.946 -2.611 15.476 1.00 86.38 296 GLY A C 1
ATOM 2424 O O . GLY A 1 296 ? -6.320 -2.589 16.638 1.00 86.38 296 GLY A O 1
ATOM 2425 N N . ALA A 1 297 ? -5.269 -1.589 14.942 1.00 83.44 297 ALA A N 1
ATOM 2426 C CA . ALA A 1 297 ? -4.916 -0.410 15.741 1.00 83.44 297 ALA A CA 1
ATOM 2427 C C . ALA A 1 297 ? -6.146 0.381 16.225 1.00 83.44 297 ALA A C 1
ATOM 2429 O O . ALA A 1 297 ? -6.139 0.906 17.333 1.00 83.44 297 ALA A O 1
ATOM 2430 N N . LYS A 1 298 ? -7.200 0.468 15.404 1.00 85.94 298 LYS A N 1
ATOM 2431 C CA . LYS A 1 298 ? -8.425 1.185 15.772 1.00 85.94 298 LYS A CA 1
ATOM 2432 C C . LYS A 1 298 ? -9.313 0.365 16.689 1.00 85.94 298 LYS A C 1
ATOM 2434 O O . LYS A 1 298 ? -9.761 0.878 17.703 1.00 85.94 298 LYS A O 1
ATOM 2439 N N . GLU A 1 299 ? -9.565 -0.890 16.324 1.00 88.50 299 GLU A N 1
ATOM 2440 C CA . GLU A 1 299 ? -10.405 -1.780 17.123 1.00 88.50 299 GLU A CA 1
ATOM 2441 C C . GLU A 1 299 ? -9.815 -1.943 18.527 1.00 88.50 299 GLU A C 1
ATOM 2443 O O . GLU A 1 299 ? -10.561 -1.828 19.492 1.00 88.50 299 GLU A O 1
ATOM 2448 N N . GLN A 1 300 ? -8.488 -2.067 18.664 1.00 87.00 300 GLN A N 1
ATOM 2449 C CA . GLN A 1 300 ? -7.845 -2.088 19.978 1.00 87.00 300 GLN A CA 1
ATOM 2450 C C . GLN A 1 300 ? -8.113 -0.806 20.775 1.00 87.00 300 GLN A C 1
ATOM 2452 O O . GLN A 1 300 ? -8.525 -0.887 21.928 1.00 87.00 300 GLN A O 1
ATOM 2457 N N . ALA A 1 301 ? -7.911 0.370 20.173 1.00 86.31 301 ALA A N 1
ATOM 2458 C CA . ALA A 1 301 ? -8.111 1.640 20.867 1.00 86.31 301 ALA A CA 1
ATOM 2459 C C . ALA A 1 301 ? -9.569 1.818 21.331 1.00 86.31 301 ALA A C 1
ATOM 2461 O O . ALA A 1 301 ? -9.813 2.223 22.464 1.00 86.31 301 ALA A O 1
ATOM 2462 N N . MET A 1 302 ? -10.550 1.464 20.493 1.00 88.38 302 MET A N 1
ATOM 2463 C CA . MET A 1 302 ? -11.972 1.550 20.858 1.00 88.38 302 MET A CA 1
ATOM 2464 C C . MET A 1 302 ? -12.348 0.589 21.985 1.00 88.38 302 MET A C 1
ATOM 2466 O O . MET A 1 302 ? -13.139 0.939 22.857 1.00 88.38 302 MET A O 1
ATOM 2470 N N . VAL A 1 303 ? -11.766 -0.608 21.989 1.00 89.00 303 VAL A N 1
ATOM 2471 C CA . VAL A 1 303 ? -11.993 -1.609 23.039 1.00 89.00 303 VAL A CA 1
ATOM 2472 C C . VAL A 1 303 ? -11.379 -1.158 24.351 1.00 89.00 303 VAL A C 1
ATOM 2474 O O . VAL A 1 303 ? -12.042 -1.240 25.380 1.00 89.00 303 VAL A O 1
ATOM 2477 N N . ASN A 1 304 ? -10.162 -0.610 24.312 1.00 86.62 304 ASN A N 1
ATOM 2478 C CA . ASN A 1 304 ? -9.524 -0.018 25.484 1.00 86.62 304 ASN A CA 1
ATOM 2479 C C . ASN A 1 304 ? -10.396 1.105 26.066 1.00 86.62 304 ASN A C 1
ATOM 2481 O O . ASN A 1 304 ? -10.589 1.153 27.277 1.00 86.62 304 ASN A O 1
ATOM 2485 N N . ILE A 1 305 ? -10.975 1.969 25.222 1.00 85.31 305 ILE A N 1
ATOM 2486 C CA . ILE A 1 305 ? -11.910 3.022 25.657 1.00 85.31 305 ILE A CA 1
ATOM 2487 C C . ILE A 1 305 ? -13.159 2.418 26.313 1.00 85.31 305 ILE A C 1
ATOM 2489 O O . ILE A 1 305 ? -13.535 2.845 27.403 1.00 85.31 305 ILE A O 1
ATOM 2493 N N . ALA A 1 306 ? -13.795 1.432 25.674 1.00 88.19 306 ALA A N 1
ATOM 2494 C CA . ALA A 1 306 ? -15.017 0.812 26.184 1.00 88.19 306 ALA A CA 1
ATOM 2495 C C . ALA A 1 306 ? -14.786 0.114 27.536 1.00 88.19 306 ALA A C 1
ATOM 2497 O O . ALA A 1 306 ? -15.531 0.351 28.487 1.00 88.19 306 ALA A O 1
ATOM 2498 N N . ILE A 1 307 ? -13.721 -0.687 27.644 1.00 87.00 307 ILE A N 1
ATOM 2499 C CA . ILE A 1 307 ? -13.373 -1.421 28.866 1.00 87.00 307 ILE A CA 1
ATOM 2500 C C . ILE A 1 307 ? -12.969 -0.454 29.986 1.00 87.00 307 ILE A C 1
ATOM 2502 O O . ILE A 1 307 ? -13.472 -0.567 31.102 1.00 87.00 307 ILE A O 1
ATOM 2506 N N . ASN A 1 308 ? -12.124 0.544 29.707 1.00 85.56 308 ASN A N 1
ATOM 2507 C CA . ASN A 1 308 ? -11.756 1.531 30.724 1.00 85.56 308 ASN A CA 1
ATOM 2508 C C . ASN A 1 308 ? -12.976 2.283 31.251 1.00 85.56 308 ASN A C 1
ATOM 2510 O O . ASN A 1 308 ? -13.119 2.424 32.465 1.00 85.56 308 ASN A O 1
ATOM 2514 N N . LYS A 1 309 ? -13.886 2.704 30.367 1.00 84.75 309 LYS A N 1
ATOM 2515 C CA . LYS A 1 309 ? -15.093 3.434 30.759 1.00 84.75 309 LYS A CA 1
ATOM 2516 C C . LYS A 1 309 ? -16.016 2.597 31.650 1.00 84.75 309 LYS A C 1
ATOM 2518 O O . LYS A 1 309 ? -16.468 3.116 32.669 1.00 84.75 309 LYS A O 1
ATOM 2523 N N . GLU A 1 310 ? -16.248 1.327 31.314 1.00 87.56 310 GLU A N 1
ATOM 2524 C CA . GLU A 1 310 ? -17.066 0.403 32.123 1.00 87.56 310 GLU A CA 1
ATOM 2525 C C . GLU A 1 310 ? -16.500 0.239 33.545 1.00 87.56 310 GLU A C 1
ATOM 2527 O O . GLU A 1 310 ? -17.238 0.191 34.526 1.00 87.56 310 GLU A O 1
ATOM 2532 N N . HIS A 1 311 ? -15.172 0.248 33.677 1.00 86.44 311 HIS A N 1
ATOM 2533 C CA . HIS A 1 311 ? -14.472 0.157 34.961 1.00 86.44 311 HIS A CA 1
ATOM 2534 C C . HIS A 1 311 ? -14.148 1.526 35.593 1.00 86.44 311 HIS A C 1
ATOM 2536 O O . HIS A 1 311 ? -13.300 1.623 36.487 1.00 86.44 311 HIS A O 1
ATOM 2542 N N . GLY A 1 312 ? -14.799 2.607 35.149 1.00 82.94 312 GLY A N 1
ATOM 2543 C CA . GLY A 1 312 ? -14.637 3.950 35.717 1.00 82.94 312 GLY A CA 1
ATOM 2544 C C . GLY A 1 312 ? -13.229 4.540 35.564 1.00 82.94 312 GLY A C 1
ATOM 2545 O O . GLY A 1 312 ? -12.807 5.324 36.412 1.00 82.94 312 GLY A O 1
ATOM 2546 N N . ASN A 1 313 ? -12.501 4.151 34.514 1.00 81.75 313 ASN A N 1
ATOM 2547 C CA . ASN A 1 313 ? -11.115 4.523 34.201 1.00 81.75 313 ASN A CA 1
ATOM 2548 C C . ASN A 1 313 ? -10.112 4.182 35.318 1.00 81.75 313 ASN A C 1
ATOM 2550 O O . ASN A 1 313 ? -9.167 4.929 35.564 1.00 81.75 313 ASN A O 1
ATOM 2554 N N . LYS A 1 314 ? -10.335 3.063 36.020 1.00 79.94 314 LYS A N 1
ATOM 2555 C CA . LYS A 1 314 ? -9.479 2.599 37.129 1.00 79.94 314 LYS A CA 1
ATOM 2556 C C . LYS A 1 314 ? -8.515 1.476 36.745 1.00 79.94 314 LYS A C 1
ATOM 2558 O O . LYS A 1 314 ? -7.745 1.029 37.593 1.00 79.94 314 LYS A O 1
ATOM 2563 N N . LEU A 1 315 ? -8.580 0.979 35.510 1.00 78.75 315 LEU A N 1
ATOM 2564 C CA . LEU A 1 315 ? -7.711 -0.108 35.072 1.00 78.75 315 LEU A CA 1
ATOM 2565 C C . LEU A 1 315 ? -6.287 0.398 34.848 1.00 78.75 315 LEU A C 1
ATOM 2567 O O . LEU A 1 315 ? -6.054 1.547 34.477 1.00 78.75 315 LEU A O 1
ATOM 2571 N N . LYS A 1 316 ? -5.328 -0.500 35.056 1.00 74.31 316 LYS A N 1
ATOM 2572 C CA . LYS A 1 316 ? -3.917 -0.264 34.760 1.00 74.31 316 LYS A CA 1
ATOM 2573 C C . LYS A 1 316 ? -3.580 -0.931 33.433 1.00 74.31 316 LYS A C 1
ATOM 2575 O O . LYS A 1 316 ? -4.029 -2.042 33.167 1.00 74.31 316 LYS A O 1
ATOM 2580 N N . THR A 1 317 ? -2.783 -0.255 32.612 1.00 72.31 317 THR A N 1
ATOM 2581 C CA . THR A 1 317 ? -2.313 -0.791 31.327 1.00 72.31 317 THR A CA 1
ATOM 2582 C C . THR A 1 317 ? -0.839 -1.153 31.434 1.00 72.31 317 THR A C 1
ATOM 2584 O O . THR A 1 317 ? -0.055 -0.396 32.002 1.00 72.31 317 THR A O 1
ATOM 2587 N N . MET A 1 318 ? -0.461 -2.298 30.868 1.00 73.44 318 MET A N 1
ATOM 2588 C CA . MET A 1 318 ? 0.922 -2.754 30.768 1.00 73.44 318 MET A CA 1
ATOM 2589 C C . MET A 1 318 ? 1.262 -3.023 29.301 1.00 73.44 318 MET A C 1
ATOM 2591 O O . MET A 1 318 ? 0.492 -3.662 28.585 1.00 73.44 318 MET A O 1
ATOM 2595 N N . TRP A 1 319 ? 2.435 -2.566 28.861 1.00 73.56 319 TRP A N 1
ATOM 2596 C CA . TRP A 1 319 ? 2.933 -2.801 27.506 1.00 73.56 319 TRP A CA 1
ATOM 2597 C C . TRP A 1 319 ? 4.117 -3.763 27.536 1.00 73.56 319 TRP A C 1
ATOM 2599 O O . TRP A 1 319 ? 5.153 -3.459 28.121 1.00 73.56 319 TRP A O 1
ATOM 2609 N N . ILE A 1 320 ? 3.971 -4.903 26.861 1.00 76.81 320 ILE A N 1
ATOM 2610 C CA . ILE A 1 320 ? 5.029 -5.903 26.693 1.00 76.81 320 ILE A CA 1
ATOM 2611 C C . ILE A 1 320 ? 5.561 -5.804 25.260 1.00 76.81 320 ILE A C 1
ATOM 2613 O O . ILE A 1 320 ? 4.790 -5.897 24.305 1.00 76.81 320 ILE A O 1
ATOM 2617 N N . ASP A 1 321 ? 6.876 -5.637 25.103 1.00 79.19 321 ASP A N 1
ATOM 2618 C CA . ASP A 1 321 ? 7.546 -5.666 23.798 1.00 79.19 321 ASP A CA 1
ATOM 2619 C C . ASP A 1 321 ? 8.550 -6.821 23.726 1.00 79.19 321 ASP A C 1
ATOM 2621 O O . ASP A 1 321 ? 9.393 -7.004 24.608 1.00 79.19 321 ASP A O 1
ATOM 2625 N N . VAL A 1 322 ? 8.480 -7.602 22.647 1.00 80.81 322 VAL A N 1
ATOM 2626 C CA . VAL A 1 322 ? 9.363 -8.751 22.430 1.00 80.81 322 VAL A CA 1
ATOM 2627 C C . VAL A 1 322 ? 10.602 -8.294 21.672 1.00 80.81 322 VAL A C 1
ATOM 2629 O O . VAL A 1 322 ? 10.558 -7.899 20.499 1.00 80.81 322 VAL A O 1
ATOM 2632 N N . LYS A 1 323 ? 11.763 -8.405 22.322 1.00 79.38 323 LYS A N 1
ATOM 2633 C CA . LYS A 1 323 ? 13.043 -8.051 21.709 1.00 79.38 323 LYS A CA 1
ATOM 2634 C C . LYS A 1 323 ? 13.297 -8.909 20.467 1.00 79.38 323 LYS A C 1
ATOM 2636 O O . LYS A 1 323 ? 13.487 -10.117 20.558 1.00 79.38 323 LYS A O 1
ATOM 2641 N N . LYS A 1 324 ? 13.383 -8.237 19.312 1.00 77.56 324 LYS A N 1
ATOM 2642 C CA . LYS A 1 324 ? 13.772 -8.832 18.017 1.00 77.56 324 LYS A CA 1
ATOM 2643 C C . LYS A 1 324 ? 12.890 -10.024 17.614 1.00 77.56 324 LYS A C 1
ATOM 2645 O O . LYS A 1 324 ? 13.395 -10.998 17.084 1.00 77.56 324 LYS A O 1
ATOM 2650 N N . ALA A 1 325 ? 11.575 -9.891 17.803 1.00 81.06 325 ALA A N 1
ATOM 2651 C CA . ALA A 1 325 ? 10.591 -10.965 17.645 1.00 81.06 325 ALA A CA 1
ATOM 2652 C C . ALA A 1 325 ? 10.722 -11.862 16.396 1.00 81.06 325 ALA A C 1
ATOM 2654 O O . ALA A 1 325 ? 10.432 -13.039 16.502 1.00 81.06 325 ALA A O 1
ATOM 2655 N N . TYR A 1 326 ? 11.139 -11.345 15.231 1.00 81.06 326 TYR A N 1
ATOM 2656 C CA . TYR A 1 326 ? 11.333 -12.168 14.023 1.00 81.06 326 TYR A CA 1
ATOM 2657 C C . TYR A 1 326 ? 12.662 -12.929 14.004 1.00 81.06 326 TYR A C 1
ATOM 2659 O O . TYR A 1 326 ? 12.746 -13.985 13.392 1.00 81.06 326 TYR A O 1
ATOM 2667 N N . ASP A 1 327 ? 13.697 -12.374 14.634 1.00 81.44 327 ASP A N 1
ATOM 2668 C CA . ASP A 1 327 ? 15.052 -12.927 14.637 1.00 81.44 327 ASP A CA 1
ATOM 2669 C C . ASP A 1 327 ? 15.276 -13.900 15.809 1.00 81.44 327 ASP A C 1
ATOM 2671 O O . ASP A 1 327 ? 16.275 -14.609 15.831 1.00 81.44 327 ASP A O 1
ATOM 2675 N N . SER A 1 328 ? 14.379 -13.902 16.803 1.00 80.25 328 SER A N 1
ATOM 2676 C CA . SER A 1 328 ? 14.473 -14.709 18.026 1.00 80.25 328 SER A CA 1
ATOM 2677 C C . SER A 1 328 ? 13.526 -15.914 18.067 1.00 80.25 328 SER A C 1
ATOM 2679 O O . SER A 1 328 ? 13.449 -16.578 19.101 1.00 80.25 328 SER A O 1
ATOM 2681 N N . VAL A 1 329 ? 12.800 -16.199 16.979 1.00 79.25 329 VAL A N 1
ATOM 2682 C CA . VAL A 1 329 ? 11.882 -17.347 16.901 1.00 79.25 329 VAL A CA 1
ATOM 2683 C C . VAL A 1 329 ? 12.677 -18.649 16.829 1.00 79.25 329 VAL A C 1
ATOM 2685 O O . VAL A 1 329 ? 13.510 -18.814 15.946 1.00 79.25 329 VAL A O 1
ATOM 2688 N N . ASP A 1 330 ? 12.377 -19.588 17.723 1.00 78.62 330 ASP A N 1
ATOM 2689 C CA . ASP A 1 330 ? 12.909 -20.950 17.667 1.00 78.62 330 ASP A CA 1
ATOM 2690 C C . ASP A 1 330 ? 12.248 -21.725 16.511 1.00 78.62 330 ASP A C 1
ATOM 2692 O O . ASP A 1 330 ? 11.017 -21.820 16.432 1.00 78.62 330 ASP A O 1
ATOM 2696 N N . HIS A 1 331 ? 13.055 -22.248 15.584 1.00 79.00 331 HIS A N 1
ATOM 2697 C CA . HIS A 1 331 ? 12.544 -22.928 14.394 1.00 79.00 331 HIS A CA 1
ATOM 2698 C C . HIS A 1 331 ? 11.898 -24.282 14.709 1.00 79.00 331 HIS A C 1
ATOM 2700 O O . HIS A 1 331 ? 10.931 -24.643 14.037 1.00 79.00 331 HIS A O 1
ATOM 2706 N N . LYS A 1 332 ? 12.368 -25.013 15.731 1.00 79.75 332 LYS A N 1
ATOM 2707 C CA . LYS A 1 332 ? 11.749 -26.279 16.161 1.00 79.75 332 LYS A CA 1
ATOM 2708 C C . LYS A 1 332 ? 10.368 -26.007 16.749 1.00 79.75 332 LYS A C 1
ATOM 2710 O O . LYS A 1 332 ? 9.404 -26.662 16.357 1.00 79.75 332 LYS A O 1
ATOM 2715 N N . TYR A 1 333 ? 10.253 -24.981 17.593 1.00 79.62 333 TYR A N 1
ATOM 2716 C CA . TYR A 1 333 ? 8.966 -24.518 18.112 1.00 79.62 333 TYR A CA 1
ATOM 2717 C C . TYR A 1 333 ? 8.031 -24.060 16.990 1.00 79.62 333 TYR A C 1
ATOM 2719 O O . TYR A 1 333 ? 6.868 -24.450 16.959 1.00 79.62 333 TYR A O 1
ATOM 2727 N N . LEU A 1 334 ? 8.523 -23.269 16.030 1.00 80.81 334 LEU A N 1
ATOM 2728 C CA . LEU A 1 334 ? 7.705 -22.814 14.905 1.00 80.81 334 LEU A CA 1
ATOM 2729 C C . LEU A 1 334 ? 7.208 -23.986 14.048 1.00 80.81 334 LEU A C 1
ATOM 2731 O O . LEU A 1 334 ? 6.048 -23.986 13.651 1.00 80.81 334 LEU A O 1
ATOM 2735 N N . LEU A 1 335 ? 8.053 -24.983 13.776 1.00 78.75 335 LEU A N 1
ATOM 2736 C CA . LEU A 1 335 ? 7.666 -26.185 13.032 1.00 78.75 335 LEU A CA 1
ATOM 2737 C C . LEU A 1 335 ? 6.630 -27.023 13.790 1.00 78.75 335 LEU A C 1
ATOM 2739 O O . LEU A 1 335 ? 5.684 -27.505 13.166 1.00 78.75 335 LEU A O 1
ATOM 2743 N N . ALA A 1 336 ? 6.765 -27.146 15.114 1.00 76.56 336 ALA A N 1
ATOM 2744 C CA . ALA A 1 336 ? 5.752 -27.774 15.958 1.00 76.56 336 ALA A CA 1
ATOM 2745 C C . ALA A 1 336 ? 4.421 -27.007 15.880 1.00 76.56 336 ALA A C 1
ATOM 2747 O O . ALA A 1 336 ? 3.391 -27.597 15.571 1.00 76.56 336 ALA A O 1
ATOM 2748 N N . CYS A 1 337 ? 4.457 -25.674 15.990 1.00 76.38 337 CYS A N 1
ATOM 2749 C CA . CYS A 1 337 ? 3.285 -24.821 15.794 1.00 76.38 337 CYS A CA 1
ATOM 2750 C C . CYS A 1 337 ? 2.693 -24.915 14.384 1.00 76.38 337 CYS A C 1
ATOM 2752 O O . CYS A 1 337 ? 1.512 -24.664 14.218 1.00 76.38 337 CYS A O 1
ATOM 2754 N N . VAL A 1 338 ? 3.464 -25.232 13.343 1.00 73.81 338 VAL A N 1
ATOM 2755 C CA . VAL A 1 338 ? 2.937 -25.407 11.977 1.00 73.81 338 VAL A CA 1
ATOM 2756 C C . VAL A 1 338 ? 2.199 -26.753 11.818 1.00 73.81 338 VAL A C 1
ATOM 2758 O O . VAL A 1 338 ? 1.397 -26.907 10.896 1.00 73.81 338 VAL A O 1
ATOM 2761 N N . ARG A 1 339 ? 2.340 -27.688 12.770 1.00 63.72 339 ARG A N 1
ATOM 2762 C CA . ARG A 1 339 ? 1.474 -28.873 12.954 1.00 63.72 339 ARG A CA 1
ATOM 2763 C C . ARG A 1 339 ? 0.338 -28.553 13.945 1.00 63.72 339 ARG A C 1
ATOM 2765 O O . ARG A 1 339 ? 0.170 -29.206 14.958 1.00 63.72 339 ARG A O 1
ATOM 2772 N N . LEU A 1 340 ? -0.400 -27.503 13.588 1.00 60.25 340 LEU A N 1
ATOM 2773 C CA . LEU A 1 340 ? -1.055 -26.479 14.419 1.00 60.25 340 LEU A CA 1
ATOM 2774 C C . LEU A 1 340 ? -1.905 -26.871 15.635 1.00 60.25 340 LEU A C 1
ATOM 2776 O O . LEU A 1 340 ? -2.778 -27.728 15.560 1.00 60.25 340 LEU A O 1
ATOM 2780 N N . GLU A 1 341 ? -1.782 -26.031 16.665 1.00 55.00 341 GLU A N 1
ATOM 2781 C CA . GLU A 1 341 ? -2.516 -26.043 17.930 1.00 55.00 341 GLU A CA 1
ATOM 2782 C C . GLU A 1 341 ? -2.825 -24.599 18.384 1.00 55.00 341 GLU A C 1
ATOM 2784 O O . GLU A 1 341 ? -2.136 -23.647 17.999 1.00 55.00 341 GLU A O 1
ATOM 2789 N N . MET A 1 342 ? -3.877 -24.402 19.185 1.00 49.22 342 MET A N 1
ATOM 2790 C CA . MET A 1 342 ? -4.324 -23.075 19.635 1.00 49.22 342 MET A CA 1
ATOM 2791 C C . MET A 1 342 ? -3.561 -22.632 20.892 1.00 49.22 342 MET A C 1
ATOM 2793 O O . MET A 1 342 ? -3.676 -23.268 21.933 1.00 49.22 342 MET A O 1
ATOM 2797 N N . ASN A 1 343 ? -2.871 -21.487 20.860 1.00 52.78 343 ASN A N 1
ATOM 2798 C CA . ASN A 1 343 ? -2.257 -20.908 22.062 1.00 52.78 343 ASN A CA 1
ATOM 2799 C C . ASN A 1 343 ? -3.119 -19.763 22.624 1.00 52.78 343 ASN A C 1
ATOM 2801 O O . ASN A 1 343 ? -3.050 -18.623 22.157 1.00 52.78 343 ASN A O 1
ATOM 2805 N N . ARG A 1 344 ? -3.945 -20.065 23.636 1.00 51.75 344 ARG A N 1
ATOM 2806 C CA . ARG A 1 344 ? -4.808 -19.068 24.299 1.00 51.75 344 ARG A CA 1
ATOM 2807 C C . ARG A 1 344 ? -4.025 -18.103 25.197 1.00 51.75 344 ARG A C 1
ATOM 2809 O O . ARG A 1 344 ? -4.435 -16.954 25.328 1.00 51.75 344 ARG A O 1
ATOM 2816 N N . GLU A 1 345 ? -2.889 -18.523 25.747 1.00 47.16 345 GLU A N 1
ATOM 2817 C CA . GLU A 1 345 ? -2.100 -17.748 26.719 1.00 47.16 345 GLU A CA 1
ATOM 2818 C C . GLU A 1 345 ? -1.309 -16.590 26.099 1.00 47.16 345 GLU A C 1
ATOM 2820 O O . GLU A 1 345 ? -1.126 -15.558 26.735 1.00 47.16 345 GLU A O 1
ATOM 2825 N N . LYS A 1 346 ? -0.886 -16.707 24.834 1.00 46.09 346 LYS A N 1
ATOM 2826 C CA . LYS A 1 346 ? -0.226 -15.616 24.085 1.00 46.09 346 LYS A CA 1
ATOM 2827 C C . LYS A 1 346 ? -1.203 -14.610 23.471 1.00 46.09 346 LYS A C 1
ATOM 2829 O O . LYS A 1 346 ? -0.791 -13.707 22.742 1.00 46.09 346 LYS A O 1
ATOM 2834 N N . SER A 1 347 ? -2.493 -14.761 23.750 1.00 44.22 347 SER A N 1
ATOM 2835 C CA . SER A 1 347 ? -3.496 -13.755 23.411 1.00 44.22 347 SER A CA 1
ATOM 2836 C C . SER A 1 347 ? -3.340 -12.561 24.343 1.00 44.22 347 SER A C 1
ATOM 2838 O O . SER A 1 347 ? -2.997 -12.741 25.505 1.00 44.22 347 SER A O 1
ATOM 2840 N N . ALA A 1 348 ? -3.625 -11.347 23.869 1.00 43.94 348 ALA A N 1
ATOM 2841 C CA . ALA A 1 348 ? -3.737 -10.190 24.751 1.00 43.94 348 ALA A CA 1
ATOM 2842 C C . ALA A 1 348 ? -4.892 -10.433 25.739 1.00 43.94 348 ALA A C 1
ATOM 2844 O O . ALA A 1 348 ? -6.061 -10.215 25.422 1.00 43.94 348 ALA A O 1
ATOM 2845 N N . THR A 1 349 ? -4.576 -10.992 26.898 1.00 45.28 349 THR A N 1
ATOM 2846 C CA . THR A 1 349 ? -5.493 -11.237 28.007 1.00 45.28 349 THR A CA 1
ATOM 2847 C C . THR A 1 349 ? -5.020 -10.434 29.207 1.00 45.28 349 THR A C 1
ATOM 2849 O O . THR A 1 349 ? -3.852 -10.052 29.314 1.00 45.28 349 THR A O 1
ATOM 2852 N N . ASN A 1 350 ? -5.954 -10.145 30.107 1.00 47.88 350 ASN A N 1
ATOM 2853 C CA . ASN A 1 350 ? -5.672 -9.473 31.366 1.00 47.88 350 ASN A CA 1
ATOM 2854 C C . ASN A 1 350 ? -4.880 -10.441 32.264 1.00 47.88 350 ASN A C 1
ATOM 2856 O O . ASN A 1 350 ? -5.463 -11.176 33.056 1.00 47.88 350 ASN A O 1
ATOM 2860 N N . CYS A 1 351 ? -3.561 -10.506 32.074 1.00 47.44 351 CYS A N 1
ATOM 2861 C CA . CYS A 1 351 ? -2.676 -11.362 32.855 1.00 47.44 351 CYS A CA 1
ATOM 2862 C C . CYS A 1 351 ? -2.401 -10.720 34.219 1.00 47.44 351 CYS A C 1
ATOM 2864 O O . CYS A 1 351 ? -1.853 -9.621 34.299 1.00 47.44 351 CYS A O 1
ATOM 2866 N N . THR A 1 352 ? -2.760 -11.422 35.293 1.00 51.44 352 THR A N 1
ATOM 2867 C CA . THR A 1 352 ? -2.498 -11.011 36.681 1.00 51.44 352 THR A CA 1
ATOM 2868 C C . THR A 1 352 ? -1.038 -11.222 37.098 1.00 51.44 352 THR A C 1
ATOM 2870 O O . THR A 1 352 ? -0.575 -10.600 38.046 1.00 51.44 352 THR A O 1
ATOM 2873 N N . GLY A 1 353 ? -0.284 -12.060 36.376 1.00 56.28 353 GLY A N 1
ATOM 2874 C CA . GLY A 1 353 ? 1.063 -12.497 36.760 1.00 56.28 353 GLY A CA 1
ATOM 2875 C C . GLY A 1 353 ? 2.181 -11.459 36.618 1.00 56.28 353 GLY A C 1
ATOM 2876 O O . GLY A 1 353 ? 3.290 -11.718 37.066 1.00 56.28 353 GLY A O 1
ATOM 2877 N N . CYS A 1 354 ? 1.915 -10.299 36.015 1.00 53.25 354 CYS A N 1
ATOM 2878 C CA . CYS A 1 354 ? 2.920 -9.250 35.793 1.00 53.25 354 CYS A CA 1
ATOM 2879 C C . CYS A 1 354 ? 2.636 -7.967 36.591 1.00 53.25 354 CYS A C 1
ATOM 2881 O O . CYS A 1 354 ? 3.195 -6.914 36.285 1.00 53.25 354 CYS A O 1
ATOM 2883 N N . GLU A 1 355 ? 1.759 -8.025 37.599 1.00 53.38 355 GLU A N 1
ATOM 2884 C CA . GLU A 1 355 ? 1.384 -6.851 38.399 1.00 53.38 355 GLU A CA 1
ATOM 2885 C C . GLU A 1 355 ? 2.594 -6.197 39.093 1.00 53.38 355 GLU A C 1
ATOM 2887 O O . GLU A 1 355 ? 2.646 -4.973 39.206 1.00 53.38 355 GLU A O 1
ATOM 2892 N N . SER A 1 356 ? 3.597 -6.992 39.483 1.00 56.09 356 SER A N 1
ATOM 2893 C CA . SER A 1 356 ? 4.836 -6.515 40.110 1.00 56.09 356 SER A CA 1
ATOM 2894 C C . SER A 1 356 ? 5.822 -5.843 39.146 1.00 56.09 356 SER A C 1
ATOM 2896 O O . SER A 1 356 ? 6.654 -5.061 39.597 1.00 56.09 356 SER A O 1
ATOM 2898 N N . ASP A 1 357 ? 5.731 -6.122 37.842 1.00 57.75 357 ASP A N 1
ATOM 2899 C CA . ASP A 1 357 ? 6.661 -5.616 36.817 1.00 57.75 357 ASP A CA 1
ATOM 2900 C C . ASP A 1 357 ? 6.112 -4.381 36.075 1.00 57.75 357 ASP A C 1
ATOM 2902 O O . ASP A 1 357 ? 6.790 -3.782 35.232 1.00 57.75 357 ASP A O 1
ATOM 2906 N N . ALA A 1 358 ? 4.868 -3.992 36.366 1.00 56.75 358 ALA A N 1
ATOM 2907 C CA . ALA A 1 358 ? 4.186 -2.894 35.699 1.00 56.75 358 ALA A CA 1
ATOM 2908 C C . ALA A 1 358 ? 4.716 -1.526 36.169 1.00 56.75 358 ALA A C 1
ATOM 2910 O O . ALA A 1 358 ? 4.558 -1.128 37.322 1.00 56.75 358 ALA A O 1
ATOM 2911 N N . VAL A 1 359 ? 5.291 -0.755 35.243 1.00 55.06 359 VAL A N 1
ATOM 2912 C CA . VAL A 1 359 ? 5.675 0.643 35.487 1.00 55.06 359 VAL A CA 1
ATOM 2913 C C . VAL A 1 359 ? 4.439 1.538 35.376 1.00 55.06 359 VAL A C 1
ATOM 2915 O O . VAL A 1 359 ? 3.790 1.585 34.330 1.00 55.06 359 VAL A O 1
ATOM 2918 N N . ILE A 1 360 ? 4.122 2.270 36.445 1.00 56.50 360 ILE A N 1
ATOM 2919 C CA . ILE A 1 360 ? 3.016 3.236 36.472 1.00 56.50 360 ILE A CA 1
ATOM 2920 C C . ILE A 1 360 ? 3.451 4.513 35.738 1.00 56.50 360 ILE A C 1
ATOM 2922 O O . ILE A 1 360 ? 4.455 5.126 36.092 1.00 56.50 360 ILE A O 1
ATOM 2926 N N . LEU A 1 361 ? 2.693 4.923 34.718 1.00 56.28 361 LEU A N 1
ATOM 2927 C CA . LEU A 1 361 ? 2.851 6.236 34.085 1.00 56.28 361 LEU A CA 1
ATOM 2928 C C . LEU A 1 361 ? 2.174 7.304 34.953 1.00 56.28 361 LEU A C 1
ATOM 2930 O O . LEU A 1 361 ? 0.994 7.176 35.281 1.00 56.28 361 LEU A O 1
ATOM 2934 N N . GLU A 1 362 ? 2.901 8.360 35.320 1.00 51.22 362 GLU A N 1
ATOM 2935 C CA . GLU A 1 362 ? 2.390 9.424 36.193 1.00 51.22 362 GLU A CA 1
ATOM 2936 C C . GLU A 1 362 ? 1.801 10.609 35.401 1.00 51.22 362 GLU A C 1
ATOM 2938 O O . GLU A 1 362 ? 2.371 11.090 34.415 1.00 51.22 362 GLU A O 1
ATOM 2943 N N . GLY A 1 363 ? 0.667 11.143 35.869 1.00 60.19 363 GLY A N 1
ATOM 2944 C CA . GLY A 1 363 ? 0.109 12.425 35.420 1.00 60.19 363 GLY A CA 1
ATOM 2945 C C . GLY A 1 363 ? -0.317 12.472 33.944 1.00 60.19 363 GLY A C 1
ATOM 2946 O O . GLY A 1 363 ? -1.204 11.743 33.512 1.00 60.19 363 GLY A O 1
ATOM 2947 N N . HIS A 1 364 ? 0.274 13.390 33.169 1.00 53.19 364 HIS A N 1
ATOM 2948 C CA . HIS A 1 364 ? -0.028 13.615 31.743 1.00 53.19 364 HIS A CA 1
ATOM 2949 C C . HIS A 1 364 ? 0.779 12.724 30.782 1.00 53.19 364 HIS A C 1
ATOM 2951 O O . HIS A 1 364 ? 0.765 12.956 29.569 1.00 53.19 364 HIS A O 1
ATOM 2957 N N . GLN A 1 365 ? 1.526 11.747 31.298 1.00 56.25 365 GLN A N 1
ATOM 2958 C CA . GLN A 1 365 ? 2.317 10.846 30.468 1.00 56.25 365 GLN A CA 1
ATOM 2959 C C . GLN A 1 365 ? 1.398 9.919 29.663 1.00 56.25 365 GLN A C 1
ATOM 2961 O O . GLN A 1 365 ? 0.534 9.240 30.211 1.00 56.25 365 GLN A O 1
ATOM 2966 N N . GLY A 1 366 ? 1.585 9.909 28.343 1.00 63.03 366 GLY A N 1
ATOM 2967 C CA . GLY A 1 366 ? 0.884 9.014 27.427 1.00 63.03 366 GLY A CA 1
ATOM 2968 C C . GLY A 1 366 ? 1.866 8.096 26.711 1.00 63.03 366 GLY A C 1
ATOM 2969 O O . GLY A 1 366 ? 2.947 8.529 26.301 1.00 63.03 366 GLY A O 1
ATOM 2970 N N . TYR A 1 367 ? 1.488 6.836 26.530 1.00 67.88 367 TYR A N 1
ATOM 2971 C CA . TYR A 1 367 ? 2.262 5.865 25.765 1.00 67.88 367 TYR A CA 1
ATOM 2972 C C . TYR A 1 367 ? 1.793 5.847 24.309 1.00 67.88 367 TYR A C 1
ATOM 2974 O O . TYR A 1 367 ? 0.604 5.959 24.016 1.00 67.88 367 TYR A O 1
ATOM 2982 N N . LYS A 1 368 ? 2.725 5.708 23.361 1.00 70.06 368 LYS A N 1
ATOM 2983 C CA . LYS A 1 368 ? 2.382 5.616 21.937 1.00 70.06 368 LYS A CA 1
ATOM 2984 C C . LYS A 1 368 ? 2.196 4.157 21.525 1.00 70.06 368 LYS A C 1
ATOM 2986 O O . LYS A 1 368 ? 3.155 3.512 21.103 1.00 70.06 368 LYS A O 1
ATOM 2991 N N . TYR A 1 369 ? 0.963 3.667 21.573 1.00 70.69 369 TYR A N 1
ATOM 2992 C CA . TYR A 1 369 ? 0.603 2.321 21.143 1.00 70.69 369 TYR A CA 1
ATOM 2993 C C . TYR A 1 369 ? 0.094 2.312 19.694 1.00 70.69 369 TYR A C 1
ATOM 2995 O O . TYR A 1 369 ? -0.805 3.061 19.324 1.00 70.69 369 TYR A O 1
ATOM 3003 N N . LEU A 1 370 ? 0.730 1.515 18.823 1.00 70.94 370 LEU A N 1
ATOM 3004 C CA . LEU A 1 370 ? 0.399 1.399 17.387 1.00 70.94 370 LEU A CA 1
ATOM 3005 C C . LEU A 1 370 ? 0.251 2.737 16.628 1.00 70.94 370 LEU A C 1
ATOM 3007 O O . LEU A 1 370 ? -0.410 2.819 15.595 1.00 70.94 370 LEU A O 1
ATOM 3011 N N . GLY A 1 371 ? 0.918 3.792 17.103 1.00 66.56 371 GLY A N 1
ATOM 3012 C CA . GLY A 1 371 ? 0.860 5.124 16.501 1.00 66.56 371 GLY A CA 1
ATOM 3013 C C . GLY A 1 371 ? -0.122 6.095 17.161 1.00 66.56 371 GLY A C 1
ATOM 3014 O O . GLY A 1 371 ? -0.031 7.287 16.867 1.00 66.56 371 GLY A O 1
ATOM 3015 N N . ILE A 1 372 ? -0.980 5.619 18.063 1.00 71.19 372 ILE A N 1
ATOM 3016 C CA . ILE A 1 372 ? -1.954 6.397 18.839 1.00 71.19 372 ILE A CA 1
ATOM 3017 C C . ILE A 1 372 ? -1.363 6.668 20.225 1.00 71.19 372 ILE A C 1
ATOM 3019 O O . ILE A 1 372 ? -0.713 5.804 20.803 1.00 71.19 372 ILE A O 1
ATOM 3023 N N . THR A 1 373 ? -1.530 7.884 20.739 1.00 70.12 373 THR A N 1
ATOM 3024 C CA . THR A 1 373 ? -1.138 8.204 22.115 1.00 70.12 373 THR A CA 1
ATOM 3025 C C . THR A 1 373 ? -2.301 7.882 23.041 1.00 70.12 373 THR A C 1
ATOM 3027 O O . THR A 1 373 ? -3.360 8.493 22.913 1.00 70.12 373 THR A O 1
ATOM 3030 N N . GLU A 1 374 ? -2.087 6.939 23.950 1.00 69.25 374 GLU A N 1
ATOM 3031 C CA . GLU A 1 374 ? -3.037 6.524 24.980 1.00 69.25 374 GLU A CA 1
ATOM 3032 C C . GLU A 1 374 ? -2.557 7.071 26.332 1.00 69.25 374 GLU A C 1
ATOM 3034 O O . GLU A 1 374 ? -1.380 6.943 26.675 1.00 69.25 374 GLU A O 1
ATOM 3039 N N . ASP A 1 375 ? -3.448 7.734 27.071 1.00 67.25 375 ASP A N 1
ATOM 3040 C CA . ASP A 1 375 ? -3.234 8.127 28.469 1.00 67.25 375 ASP A CA 1
ATOM 3041 C C . ASP A 1 375 ? -4.031 7.200 29.408 1.00 67.25 375 ASP A C 1
ATOM 3043 O O . ASP A 1 375 ? -4.659 6.246 28.948 1.00 67.25 375 ASP A O 1
ATOM 3047 N N . ALA A 1 376 ? -4.026 7.460 30.719 1.00 60.00 376 ALA A N 1
ATOM 3048 C CA . ALA A 1 376 ? -4.735 6.632 31.706 1.00 60.00 376 ALA A CA 1
ATOM 3049 C C . ALA A 1 376 ? -6.244 6.458 31.423 1.00 60.00 376 ALA A C 1
ATOM 3051 O O . ALA A 1 376 ? -6.847 5.495 31.883 1.00 60.00 376 ALA A O 1
ATOM 3052 N N . SER A 1 377 ? -6.860 7.360 30.650 1.00 60.56 377 SER A N 1
ATOM 3053 C CA . SER A 1 377 ? -8.262 7.241 30.234 1.00 60.56 377 SER A CA 1
ATOM 3054 C C . SER A 1 377 ? -8.441 6.506 28.902 1.00 60.56 377 SER A C 1
ATOM 3056 O O . SER A 1 377 ? -9.562 6.175 28.526 1.00 60.56 377 SER A O 1
ATOM 3058 N N . SER A 1 378 ? -7.355 6.285 28.151 1.00 66.50 378 SER A N 1
ATOM 3059 C CA . SER A 1 378 ? -7.348 5.824 26.752 1.00 66.50 378 SER A CA 1
ATOM 3060 C C . SER A 1 378 ? -8.181 6.687 25.786 1.00 66.50 378 SER A C 1
ATOM 3062 O O . SER A 1 378 ? -8.323 6.337 24.614 1.00 66.50 378 SER A O 1
ATOM 3064 N N . ILE A 1 379 ? -8.713 7.835 26.227 1.00 68.88 379 ILE A N 1
ATOM 3065 C CA . ILE A 1 379 ? -9.544 8.717 25.405 1.00 68.88 379 ILE A CA 1
ATOM 3066 C C . ILE A 1 379 ? -8.648 9.533 24.474 1.00 68.88 379 ILE A C 1
ATOM 3068 O O . ILE A 1 379 ? -7.795 10.313 24.902 1.00 68.88 379 ILE A O 1
ATOM 3072 N N . VAL A 1 380 ? -8.904 9.438 23.170 1.00 70.25 380 VAL A N 1
ATOM 3073 C CA . VAL A 1 380 ? -8.201 10.266 22.188 1.00 70.25 380 VAL A CA 1
ATOM 3074 C C . VAL A 1 380 ? -8.786 11.684 22.184 1.00 70.25 380 VAL A C 1
ATOM 3076 O O . VAL A 1 380 ? -9.889 11.928 21.695 1.00 70.25 380 VAL A O 1
ATOM 3079 N N . LYS A 1 381 ? -8.028 12.647 22.720 1.00 75.06 381 LYS A N 1
ATOM 3080 C CA . LYS A 1 381 ? -8.439 14.060 22.843 1.00 75.06 381 LYS A CA 1
ATOM 3081 C C . LYS A 1 381 ? -8.591 14.760 21.487 1.00 75.06 381 LYS A C 1
ATOM 3083 O O . LYS A 1 381 ? -7.850 14.472 20.544 1.00 75.06 381 LYS A O 1
ATOM 3088 N N . ARG A 1 382 ? -9.470 15.775 21.419 1.00 80.31 382 ARG A N 1
ATOM 3089 C CA . ARG A 1 382 ? -9.675 16.624 20.222 1.00 80.31 382 ARG A CA 1
ATOM 3090 C C . ARG A 1 382 ? -8.404 17.362 19.787 1.00 80.31 382 ARG A C 1
ATOM 3092 O O . ARG A 1 382 ? -8.188 17.559 18.599 1.00 80.31 382 ARG A O 1
ATOM 3099 N N . GLU A 1 383 ? -7.502 17.677 20.714 1.00 81.94 383 GLU A N 1
ATOM 3100 C CA . GLU A 1 383 ? -6.177 18.240 20.403 1.00 81.94 383 GLU A CA 1
ATOM 3101 C C . GLU A 1 383 ? -5.361 17.377 19.424 1.00 81.94 383 GLU A C 1
ATOM 3103 O O . GLU A 1 383 ? -4.557 17.896 18.646 1.00 81.94 383 GLU A O 1
ATOM 3108 N N . THR A 1 384 ? -5.571 16.056 19.432 1.00 81.94 384 THR A N 1
ATOM 3109 C CA . THR A 1 384 ? -4.951 15.134 18.473 1.00 81.94 384 THR A CA 1
ATOM 3110 C C . THR A 1 384 ? -5.389 15.455 17.047 1.00 81.94 384 THR A C 1
ATOM 3112 O O . THR A 1 384 ? -4.559 15.433 16.140 1.00 81.94 384 THR A O 1
ATOM 3115 N N . PHE A 1 385 ? -6.657 15.824 16.842 1.00 86.25 385 PHE A N 1
ATOM 3116 C CA . PHE A 1 385 ? -7.156 16.230 15.530 1.00 86.25 385 PHE A CA 1
ATOM 3117 C C . PHE A 1 385 ? -6.486 17.509 15.033 1.00 86.25 385 PHE A C 1
ATOM 3119 O O . PHE A 1 385 ? -6.076 17.558 13.878 1.00 86.25 385 PHE A O 1
ATOM 3126 N N . GLU A 1 386 ? -6.267 18.499 15.897 1.00 89.38 386 GLU A N 1
ATOM 3127 C CA . GLU A 1 386 ? -5.570 19.731 15.503 1.00 89.38 386 GLU A CA 1
ATOM 3128 C C . GLU A 1 386 ? -4.110 19.478 15.102 1.00 89.38 386 GLU A C 1
ATOM 3130 O O . GLU A 1 386 ? -3.603 20.070 14.144 1.00 89.38 386 GLU A O 1
ATOM 3135 N N . LYS A 1 387 ? -3.424 18.545 15.775 1.00 88.75 387 LYS A N 1
ATOM 3136 C CA . LYS A 1 387 ? -2.077 18.103 15.369 1.00 88.75 387 LYS A CA 1
ATOM 3137 C C . LYS A 1 387 ? -2.108 17.423 13.996 1.00 88.75 387 LYS A C 1
ATOM 3139 O O . LYS A 1 387 ? -1.283 17.740 13.139 1.00 88.75 387 LYS A O 1
ATOM 3144 N N . VAL A 1 388 ? -3.087 16.548 13.769 1.00 89.75 388 VAL A N 1
ATOM 3145 C CA . VAL A 1 388 ? -3.290 15.845 12.491 1.00 89.75 388 VAL A CA 1
ATOM 3146 C C . VAL A 1 388 ? -3.625 16.824 11.366 1.00 89.75 388 VAL A C 1
ATOM 3148 O O . VAL A 1 388 ? -3.021 16.749 10.298 1.00 89.75 388 VAL A O 1
ATOM 3151 N N . ARG A 1 389 ? -4.522 17.787 11.603 1.00 94.38 389 ARG A N 1
ATOM 3152 C CA . ARG A 1 389 ? -4.874 18.869 10.670 1.00 94.38 389 ARG A CA 1
ATOM 3153 C C . ARG A 1 389 ? -3.630 19.641 10.245 1.00 94.38 389 ARG A C 1
ATOM 3155 O O . ARG A 1 389 ? -3.354 19.740 9.049 1.00 94.38 389 ARG A O 1
ATOM 3162 N N . LYS A 1 390 ? -2.832 20.115 11.207 1.00 94.88 390 LYS A N 1
ATOM 3163 C CA . LYS A 1 390 ? -1.567 20.823 10.935 1.00 94.88 390 LYS A CA 1
ATOM 3164 C C . LYS A 1 390 ? -0.593 19.970 10.125 1.00 94.88 390 LYS A C 1
ATOM 3166 O O . LYS A 1 390 ? 0.020 20.468 9.181 1.00 94.88 390 LYS A O 1
ATOM 3171 N N . GLU A 1 391 ? -0.464 18.687 10.453 1.00 93.69 391 GLU A N 1
ATOM 3172 C CA . GLU A 1 391 ? 0.401 17.767 9.715 1.00 93.69 391 GLU A CA 1
ATOM 3173 C C . GLU A 1 391 ? -0.063 17.574 8.264 1.00 93.69 391 GLU A C 1
ATOM 3175 O O . GLU A 1 391 ? 0.760 17.644 7.346 1.00 93.69 391 GLU A O 1
ATOM 3180 N N . ILE A 1 392 ? -1.365 17.376 8.038 1.00 95.62 392 ILE A N 1
ATOM 3181 C CA . ILE A 1 392 ? -1.950 17.241 6.698 1.00 95.62 392 ILE A CA 1
ATOM 3182 C C . ILE A 1 392 ? -1.655 18.491 5.875 1.00 95.62 392 ILE A C 1
ATOM 3184 O O . ILE A 1 392 ? -1.090 18.373 4.787 1.00 95.62 392 ILE A O 1
ATOM 3188 N N . LEU A 1 393 ? -1.963 19.678 6.401 1.00 97.31 393 LEU A N 1
ATOM 3189 C CA . LEU A 1 393 ? -1.736 20.942 5.699 1.00 97.31 393 LEU A CA 1
ATOM 3190 C C . LEU A 1 393 ? -0.251 21.156 5.389 1.00 97.31 393 LEU A C 1
ATOM 3192 O O . LEU A 1 393 ? 0.092 21.445 4.243 1.00 97.31 393 LEU A O 1
ATOM 3196 N N . CYS A 1 394 ? 0.646 20.890 6.343 1.00 95.69 394 CYS A N 1
ATOM 3197 C CA . CYS A 1 394 ? 2.092 20.963 6.118 1.00 95.69 394 CYS A CA 1
ATOM 3198 C C . CYS A 1 394 ? 2.553 20.016 4.992 1.00 95.69 394 CYS A C 1
ATOM 3200 O O . CYS A 1 394 ? 3.362 20.394 4.138 1.00 95.69 394 CYS A O 1
ATOM 3202 N N . ARG A 1 395 ? 2.030 18.782 4.946 1.00 96.12 395 ARG A N 1
ATOM 3203 C CA . ARG A 1 395 ? 2.332 17.826 3.866 1.00 96.12 395 ARG A CA 1
ATOM 3204 C C . ARG A 1 395 ? 1.791 18.312 2.518 1.00 96.12 395 ARG A C 1
ATOM 3206 O O . ARG A 1 395 ? 2.498 18.181 1.518 1.00 96.12 395 ARG A O 1
ATOM 3213 N N . VAL A 1 396 ? 0.584 18.885 2.474 1.00 97.31 396 VAL A N 1
ATOM 3214 C CA . VAL A 1 396 ? 0.011 19.470 1.247 1.00 97.31 396 VAL A CA 1
ATOM 3215 C C . VAL A 1 396 ? 0.865 20.638 0.754 1.00 97.31 396 VAL A C 1
ATOM 3217 O O . VAL A 1 396 ? 1.217 20.654 -0.425 1.00 97.31 396 VAL A O 1
ATOM 3220 N N . GLU A 1 397 ? 1.264 21.567 1.625 1.00 96.62 397 GLU A N 1
ATOM 3221 C CA . GLU A 1 397 ? 2.121 22.704 1.257 1.00 96.62 397 GLU A CA 1
ATOM 3222 C C . GLU A 1 397 ? 3.458 22.234 0.672 1.00 96.62 397 GLU A C 1
ATOM 3224 O O . GLU A 1 397 ? 3.831 22.639 -0.433 1.00 96.62 397 GLU A O 1
ATOM 3229 N N . LYS A 1 398 ? 4.142 21.298 1.346 1.00 95.56 398 LYS A N 1
ATOM 3230 C CA . LYS A 1 398 ? 5.394 20.705 0.845 1.00 95.56 398 LYS A CA 1
ATOM 3231 C C . LYS A 1 398 ? 5.212 20.057 -0.526 1.00 95.56 398 LYS A C 1
ATOM 3233 O O . LYS A 1 398 ? 6.071 20.211 -1.390 1.00 95.56 398 LYS A O 1
ATOM 3238 N N . LEU A 1 399 ? 4.100 19.353 -0.750 1.00 96.62 399 LEU A N 1
ATOM 3239 C CA . LEU A 1 399 ? 3.786 18.744 -2.046 1.00 96.62 399 LEU A CA 1
ATOM 3240 C C . LEU A 1 399 ? 3.516 19.790 -3.133 1.00 96.62 399 LEU A C 1
ATOM 3242 O O . LEU A 1 399 ? 3.956 19.597 -4.268 1.00 96.62 399 LEU A O 1
ATOM 3246 N N . CYS A 1 400 ? 2.859 20.901 -2.806 1.00 95.56 400 CYS A N 1
ATOM 3247 C CA . CYS A 1 400 ? 2.599 21.988 -3.751 1.00 95.56 400 CYS A CA 1
ATOM 3248 C C . CYS A 1 400 ? 3.883 22.702 -4.202 1.00 95.56 400 CYS A C 1
ATOM 3250 O O . CYS A 1 400 ? 3.952 23.185 -5.329 1.00 95.56 400 CYS A O 1
ATOM 3252 N N . MET A 1 401 ? 4.928 22.713 -3.368 1.00 93.44 401 MET A N 1
ATOM 3253 C CA . MET A 1 401 ? 6.246 23.255 -3.731 1.00 93.44 401 MET A CA 1
ATOM 3254 C C . MET A 1 401 ? 7.029 22.359 -4.709 1.00 93.44 401 MET A C 1
ATOM 3256 O O . MET A 1 401 ? 8.009 22.800 -5.318 1.00 93.44 401 MET A O 1
ATOM 3260 N N . THR A 1 402 ? 6.614 21.103 -4.889 1.00 94.69 402 THR A N 1
ATOM 3261 C CA . THR A 1 402 ? 7.276 20.171 -5.812 1.00 94.69 402 THR A CA 1
ATOM 3262 C C . THR A 1 402 ? 6.948 20.475 -7.276 1.00 94.69 402 THR A C 1
ATOM 3264 O O . THR A 1 402 ? 5.949 21.099 -7.620 1.00 94.69 402 THR A O 1
ATOM 3267 N N . LYS A 1 403 ? 7.780 19.971 -8.185 1.00 93.50 403 LYS A N 1
ATOM 3268 C CA . LYS A 1 403 ? 7.578 19.981 -9.639 1.00 93.50 403 LYS A CA 1
ATOM 3269 C C . LYS A 1 403 ? 6.866 18.713 -10.125 1.00 93.50 403 LYS A C 1
ATOM 3271 O O . LYS A 1 403 ? 7.106 18.249 -11.242 1.00 93.50 403 LYS A O 1
ATOM 3276 N N . LEU A 1 404 ? 6.006 18.112 -9.300 1.00 94.31 404 LEU A N 1
ATOM 3277 C CA . LEU A 1 404 ? 5.152 17.009 -9.737 1.00 94.31 404 LEU A CA 1
ATOM 3278 C C . LEU A 1 404 ? 4.156 17.487 -10.798 1.00 94.31 404 LEU A C 1
ATOM 3280 O O . LEU A 1 404 ? 3.670 18.614 -10.773 1.00 94.31 404 LEU A O 1
ATOM 3284 N N . ASN A 1 405 ? 3.828 16.612 -11.746 1.00 92.25 405 ASN A N 1
ATOM 3285 C CA . ASN A 1 405 ? 2.724 16.875 -12.660 1.00 92.25 405 ASN A CA 1
ATOM 3286 C C . ASN A 1 405 ? 1.389 16.816 -11.900 1.00 92.25 405 ASN A C 1
ATOM 3288 O O . ASN A 1 405 ? 1.290 16.168 -10.858 1.00 92.25 405 ASN A O 1
ATOM 3292 N N . GLY A 1 406 ? 0.337 17.443 -12.433 1.00 90.44 406 GLY A N 1
ATOM 3293 C CA . GLY A 1 406 ? -0.945 17.532 -11.727 1.00 90.44 406 GLY A CA 1
ATOM 3294 C C . GLY A 1 406 ? -1.568 16.177 -11.358 1.00 90.44 406 GLY A C 1
ATOM 3295 O O . GLY A 1 406 ? -2.284 16.091 -10.365 1.00 90.44 406 GLY A O 1
ATOM 3296 N N . LYS A 1 407 ? -1.297 15.102 -12.116 1.00 91.50 407 LYS A N 1
ATOM 3297 C CA . LYS A 1 407 ? -1.766 13.741 -11.794 1.00 91.50 407 LYS A CA 1
ATOM 3298 C C . LYS A 1 407 ? -1.030 13.176 -10.581 1.00 91.50 407 LYS A C 1
ATOM 3300 O O . LYS A 1 407 ? -1.670 12.687 -9.654 1.00 91.50 407 LYS A O 1
ATOM 3305 N N . ASN A 1 408 ? 0.295 13.260 -10.588 1.00 94.12 408 ASN A N 1
ATOM 3306 C CA . ASN A 1 408 ? 1.152 12.771 -9.516 1.00 94.12 408 ASN A CA 1
ATOM 3307 C C . ASN A 1 408 ? 1.013 13.618 -8.247 1.00 94.12 408 ASN A C 1
ATOM 3309 O O . ASN A 1 408 ? 1.007 13.053 -7.164 1.00 94.12 408 ASN A O 1
ATOM 3313 N N . MET A 1 409 ? 0.819 14.933 -8.368 1.00 95.44 409 MET A N 1
ATOM 3314 C CA . MET A 1 409 ? 0.613 15.840 -7.235 1.00 95.44 409 MET A CA 1
ATOM 3315 C C . MET A 1 409 ? -0.668 15.509 -6.460 1.00 95.44 409 MET A C 1
ATOM 3317 O O . MET A 1 409 ? -0.603 15.275 -5.259 1.00 95.44 409 MET A O 1
ATOM 3321 N N . ILE A 1 410 ? -1.819 15.404 -7.137 1.00 95.88 410 ILE A N 1
ATOM 3322 C CA . ILE A 1 410 ? -3.084 15.042 -6.471 1.00 95.88 410 ILE A CA 1
ATOM 3323 C C . ILE A 1 410 ? -3.011 13.629 -5.886 1.00 95.88 410 ILE A C 1
ATOM 3325 O O . ILE A 1 410 ? -3.432 13.394 -4.757 1.00 95.88 410 ILE A O 1
ATOM 3329 N N . ARG A 1 411 ? -2.398 12.691 -6.616 1.00 95.38 411 ARG A N 1
ATOM 3330 C CA . ARG A 1 411 ? -2.146 11.343 -6.100 1.00 95.38 411 ARG A CA 1
ATOM 3331 C C . ARG A 1 411 ? -1.283 11.370 -4.834 1.00 95.38 411 ARG A C 1
ATOM 3333 O O . ARG A 1 411 ? -1.583 10.641 -3.897 1.00 95.38 411 ARG A O 1
ATOM 3340 N N . ALA A 1 412 ? -0.244 12.201 -4.800 1.00 96.25 412 ALA A N 1
ATOM 3341 C CA . ALA A 1 412 ? 0.617 12.366 -3.638 1.00 96.25 412 ALA A CA 1
ATOM 3342 C C . ALA A 1 412 ? -0.147 12.947 -2.443 1.00 96.25 412 ALA A C 1
ATOM 3344 O O . ALA A 1 412 ? 0.023 12.467 -1.328 1.00 96.25 412 ALA A O 1
ATOM 3345 N N . ILE A 1 413 ? -1.020 13.931 -2.674 1.00 96.81 413 ILE A N 1
ATOM 3346 C CA . ILE A 1 413 ? -1.866 14.516 -1.626 1.00 96.81 413 ILE A CA 1
ATOM 3347 C C . ILE A 1 413 ? -2.785 13.447 -1.029 1.00 96.81 413 ILE A C 1
ATOM 3349 O O . ILE A 1 413 ? -2.802 13.280 0.189 1.00 96.81 413 ILE A O 1
ATOM 3353 N N . ASN A 1 414 ? -3.472 12.665 -1.865 1.00 96.75 414 ASN A N 1
ATOM 3354 C CA . ASN A 1 414 ? -4.352 11.595 -1.392 1.00 96.75 414 ASN A CA 1
ATOM 3355 C C . ASN A 1 414 ? -3.583 10.515 -0.602 1.00 96.75 414 ASN A C 1
ATOM 3357 O O . ASN A 1 414 ? -4.032 10.088 0.460 1.00 96.75 414 ASN A O 1
ATOM 3361 N N . GLU A 1 415 ? -2.431 10.069 -1.122 1.00 93.94 415 GLU A N 1
ATOM 3362 C CA . GLU A 1 415 ? -1.648 8.952 -0.564 1.00 93.94 415 GLU A CA 1
ATOM 3363 C C . GLU A 1 415 ? -0.774 9.328 0.644 1.00 93.94 415 GLU A C 1
ATOM 3365 O O . GLU A 1 415 ? -0.429 8.441 1.419 1.00 93.94 415 GLU A O 1
ATOM 3370 N N . HIS A 1 416 ? -0.345 10.587 0.771 1.00 92.75 416 HIS A N 1
ATOM 3371 C CA . HIS A 1 416 ? 0.621 11.005 1.793 1.00 92.75 416 HIS A CA 1
ATOM 3372 C C . HIS A 1 416 ? 0.072 12.034 2.773 1.00 92.75 416 HIS A C 1
ATOM 3374 O O . HIS A 1 416 ? 0.446 11.988 3.941 1.00 92.75 416 HIS A O 1
ATOM 3380 N N . ALA A 1 417 ? -0.778 12.962 2.333 1.00 94.50 417 ALA A N 1
ATOM 3381 C CA . ALA A 1 417 ? -1.357 13.963 3.222 1.00 94.50 417 ALA A CA 1
ATOM 3382 C C . ALA A 1 417 ? -2.699 13.471 3.775 1.00 94.50 417 ALA A C 1
ATOM 3384 O O . ALA A 1 417 ? -2.792 13.147 4.952 1.00 94.50 417 ALA A O 1
ATOM 3385 N N . ILE A 1 418 ? -3.711 13.308 2.919 1.00 95.12 418 ILE A N 1
ATOM 3386 C CA . ILE A 1 418 ? -5.077 12.958 3.339 1.00 95.12 418 ILE A CA 1
ATOM 3387 C C . ILE A 1 418 ? -5.119 11.617 4.077 1.00 95.12 418 ILE A C 1
ATOM 3389 O O . ILE A 1 418 ? -5.882 11.460 5.021 1.00 95.12 418 ILE A O 1
ATOM 3393 N N . SER A 1 419 ? -4.286 10.643 3.702 1.00 92.75 419 SER A N 1
ATOM 3394 C CA . SER A 1 419 ? -4.248 9.338 4.371 1.00 92.75 419 SER A CA 1
ATOM 3395 C C . SER A 1 419 ? -3.908 9.399 5.867 1.00 92.75 419 SER A C 1
ATOM 3397 O O . SER A 1 419 ? -4.171 8.423 6.563 1.00 92.75 419 SER A O 1
ATOM 3399 N N . VAL A 1 420 ? -3.316 10.494 6.366 1.00 90.38 420 VAL A N 1
ATOM 3400 C CA . VAL A 1 420 ? -2.969 10.656 7.791 1.00 90.38 420 VAL A CA 1
ATOM 3401 C C . VAL A 1 420 ? -4.224 10.618 8.662 1.00 90.38 420 VAL A C 1
ATOM 3403 O O . VAL A 1 420 ? -4.215 9.971 9.704 1.00 90.38 420 VAL A O 1
ATOM 3406 N N . ILE A 1 421 ? -5.335 11.210 8.205 1.00 89.81 421 ILE A N 1
ATOM 3407 C CA . ILE A 1 421 ? -6.585 11.231 8.978 1.00 89.81 421 ILE A CA 1
ATOM 3408 C C . ILE A 1 421 ? -7.220 9.845 9.115 1.00 89.81 421 ILE A C 1
ATOM 3410 O O . ILE A 1 421 ? -8.005 9.623 10.033 1.00 89.81 421 ILE A O 1
ATOM 3414 N N . ASN A 1 422 ? -6.869 8.892 8.240 1.00 89.88 422 ASN A N 1
ATOM 3415 C CA . ASN A 1 422 ? -7.538 7.595 8.173 1.00 89.88 422 ASN A CA 1
ATOM 3416 C C . ASN A 1 422 ? -7.537 6.867 9.521 1.00 89.88 422 ASN A C 1
ATOM 3418 O O . ASN A 1 422 ? -8.529 6.221 9.840 1.00 89.88 422 ASN A O 1
ATOM 3422 N N . TYR A 1 423 ? -6.450 6.957 10.294 1.00 81.81 423 TYR A N 1
ATOM 3423 C CA . TYR A 1 423 ? -6.346 6.309 11.605 1.00 81.81 423 TYR A CA 1
ATOM 3424 C C . TYR A 1 423 ? -7.235 6.964 12.666 1.00 81.81 423 TYR A C 1
ATOM 3426 O O . TYR A 1 423 ? -7.636 6.284 13.598 1.00 81.81 423 TYR A O 1
ATOM 3434 N N . HIS A 1 424 ? -7.585 8.240 12.503 1.00 84.88 424 HIS A N 1
ATOM 3435 C CA . HIS A 1 424 ? -8.319 9.027 13.494 1.00 84.88 424 HIS A CA 1
ATOM 3436 C C . HIS A 1 424 ? -9.834 9.048 13.256 1.00 84.88 424 HIS A C 1
ATOM 3438 O O . HIS A 1 424 ? -10.591 9.224 14.209 1.00 84.88 424 HIS A O 1
ATOM 3444 N N . VAL A 1 425 ? -10.287 8.827 12.014 1.00 88.75 425 VAL A N 1
ATOM 3445 C CA . VAL A 1 425 ? -11.718 8.670 11.695 1.00 88.75 425 VAL A CA 1
ATOM 3446 C C . VAL A 1 425 ? -12.281 7.457 12.442 1.00 88.75 425 VAL A C 1
ATOM 3448 O O . VAL A 1 425 ? -11.794 6.337 12.243 1.00 88.75 425 VAL A O 1
ATOM 3451 N N . GLY A 1 426 ? -13.302 7.692 13.270 1.00 85.12 426 GLY A N 1
ATOM 3452 C CA . GLY A 1 426 ? -13.946 6.690 14.128 1.00 85.12 426 GLY A CA 1
ATOM 3453 C C . GLY A 1 426 ? -13.297 6.509 15.506 1.00 85.12 426 GLY A C 1
ATOM 3454 O O . GLY A 1 426 ? -13.857 5.807 16.331 1.00 85.12 426 GLY A O 1
ATOM 3455 N N . LEU A 1 427 ? -12.142 7.138 15.766 1.00 84.56 427 LEU A N 1
ATOM 3456 C CA . LEU A 1 427 ? -11.494 7.141 17.088 1.00 84.56 427 LEU A CA 1
ATOM 3457 C C . LEU A 1 427 ? -11.650 8.476 17.809 1.00 84.56 427 LEU A C 1
ATOM 3459 O O . LEU A 1 427 ? -11.922 8.525 19.004 1.00 84.56 427 LEU A O 1
ATOM 3463 N N . VAL A 1 428 ? -11.431 9.574 17.085 1.00 84.06 428 VAL A N 1
ATOM 3464 C CA . VAL A 1 428 ? -11.657 10.921 17.608 1.00 84.06 428 VAL A CA 1
ATOM 3465 C C . VAL A 1 428 ? -13.116 11.277 17.352 1.00 84.06 428 VAL A C 1
ATOM 3467 O O . VAL A 1 428 ? -13.609 11.066 16.242 1.00 84.06 428 VAL A O 1
ATOM 3470 N N . LYS A 1 429 ? -13.788 11.846 18.358 1.00 82.81 429 LYS A N 1
ATOM 3471 C CA . LYS A 1 429 ? -15.141 12.403 18.221 1.00 82.81 429 LYS A CA 1
ATOM 3472 C C . LYS A 1 429 ? -15.095 13.637 17.314 1.00 82.81 429 LYS A C 1
ATOM 3474 O O . LYS A 1 429 ? -14.820 14.740 17.782 1.00 82.81 429 LYS A O 1
ATOM 3479 N N . LEU A 1 430 ? -15.260 13.406 16.015 1.00 87.19 430 LEU A N 1
ATOM 3480 C CA . LEU A 1 430 ? -15.242 14.416 14.959 1.00 87.19 430 LEU A CA 1
ATOM 3481 C C . LEU A 1 430 ? -16.618 14.512 14.324 1.00 87.19 430 LEU A C 1
ATOM 3483 O O . LEU A 1 430 ? -17.232 13.489 14.019 1.00 87.19 430 LEU A O 1
ATOM 3487 N N . GLU A 1 431 ? -17.039 15.740 14.065 1.00 87.12 431 GLU A N 1
ATOM 3488 C CA . GLU A 1 431 ? -18.295 16.041 13.392 1.00 87.12 431 GLU A CA 1
ATOM 3489 C C . GLU A 1 431 ? -18.084 16.233 11.880 1.00 87.12 431 GLU A C 1
ATOM 3491 O O . GLU A 1 431 ? -16.982 16.577 11.435 1.00 87.12 431 GLU A O 1
ATOM 3496 N N . PRO A 1 432 ? -19.137 16.098 11.051 1.00 89.56 432 PRO A N 1
ATOM 3497 C CA . PRO A 1 432 ? -19.067 16.388 9.615 1.00 89.56 432 PRO A CA 1
ATOM 3498 C C . PRO A 1 432 ? -18.483 17.773 9.284 1.00 89.56 432 PRO A C 1
ATOM 3500 O O . PRO A 1 432 ? -17.746 17.938 8.308 1.00 89.56 432 PRO A O 1
ATOM 3503 N N . SER A 1 433 ? -18.755 18.771 10.132 1.00 92.06 433 SER A N 1
ATOM 3504 C CA . SER A 1 433 ? -18.221 20.130 9.995 1.00 92.06 433 SER A CA 1
ATOM 3505 C C . SER A 1 433 ? -16.695 20.191 10.129 1.00 92.06 433 SER A C 1
ATOM 3507 O O . SER A 1 433 ? -16.062 20.976 9.417 1.00 92.06 433 SER A O 1
ATOM 3509 N N . ASP A 1 434 ? -16.088 19.336 10.960 1.00 93.31 434 ASP A N 1
ATOM 3510 C CA . ASP A 1 434 ? -14.635 19.256 11.116 1.00 93.31 434 ASP A CA 1
ATOM 3511 C C . ASP A 1 434 ? -13.986 18.799 9.799 1.00 93.31 434 ASP A C 1
ATOM 3513 O O . ASP A 1 434 ? -13.049 19.441 9.311 1.00 93.31 434 ASP A O 1
ATOM 3517 N N . PHE A 1 435 ? -14.528 17.750 9.165 1.00 94.50 435 PHE A N 1
ATOM 3518 C CA . PHE A 1 435 ? -14.035 17.240 7.878 1.00 94.50 435 PHE A CA 1
ATOM 3519 C C . PHE A 1 435 ? -14.224 18.249 6.744 1.00 94.50 435 PHE A C 1
ATOM 3521 O O . PHE A 1 435 ? -13.288 18.504 5.983 1.00 94.50 435 PHE A O 1
ATOM 3528 N N . LYS A 1 436 ? -15.396 18.889 6.680 1.00 94.25 436 LYS A N 1
ATOM 3529 C CA . LYS A 1 436 ? -15.690 19.941 5.701 1.00 94.25 436 LYS A CA 1
ATOM 3530 C C . LYS A 1 436 ? -14.741 21.134 5.838 1.00 94.25 436 LYS A C 1
ATOM 3532 O O . LYS A 1 436 ? -14.302 21.697 4.833 1.00 94.25 436 LYS A O 1
ATOM 3537 N N . SER A 1 437 ? -14.396 21.511 7.072 1.00 96.00 437 SER A N 1
ATOM 3538 C CA . SER A 1 437 ? -13.430 22.585 7.330 1.00 96.00 437 SER A CA 1
ATOM 3539 C C . SER A 1 437 ? -12.018 22.215 6.862 1.00 96.00 437 SER A C 1
ATOM 3541 O O . SER A 1 437 ? -11.327 23.045 6.276 1.00 96.00 437 SER A O 1
ATOM 3543 N N . LEU A 1 438 ? -11.607 20.955 7.026 1.00 95.94 438 LEU A N 1
ATOM 3544 C CA . LEU A 1 438 ? -10.313 20.472 6.545 1.00 95.94 438 LEU A CA 1
ATOM 3545 C C . LEU A 1 438 ? -10.248 20.419 5.009 1.00 95.94 438 LEU A C 1
ATOM 3547 O O . LEU A 1 438 ? -9.236 20.821 4.430 1.00 95.94 438 LEU A O 1
ATOM 3551 N N . ASP A 1 439 ? -11.316 19.974 4.338 1.00 95.75 439 ASP A N 1
ATOM 3552 C CA . ASP A 1 439 ? -11.428 20.044 2.872 1.00 95.75 439 ASP A CA 1
ATOM 3553 C C . ASP A 1 439 ? -11.297 21.496 2.377 1.00 95.75 439 ASP A C 1
ATOM 3555 O O . ASP A 1 439 ? -10.582 21.776 1.406 1.00 95.75 439 ASP A O 1
ATOM 3559 N N . HIS A 1 440 ? -11.937 22.443 3.076 1.00 95.12 440 HIS A N 1
ATOM 3560 C CA . HIS A 1 440 ? -11.812 23.866 2.775 1.00 95.12 440 HIS A CA 1
ATOM 3561 C C . HIS A 1 440 ? -10.363 24.354 2.907 1.00 95.12 440 HIS A C 1
ATOM 3563 O O . HIS A 1 440 ? -9.842 24.932 1.951 1.00 95.12 440 HIS A O 1
ATOM 3569 N N . ASP A 1 441 ? -9.683 24.073 4.017 1.00 97.00 441 ASP A N 1
ATOM 3570 C CA . ASP A 1 441 ? -8.293 24.497 4.229 1.00 97.00 441 ASP A CA 1
ATOM 3571 C C . ASP A 1 441 ? -7.345 23.944 3.159 1.00 97.00 441 ASP A C 1
ATOM 3573 O O . ASP A 1 441 ? -6.507 24.672 2.620 1.00 97.00 441 ASP A O 1
ATOM 3577 N N . ILE A 1 442 ? -7.495 22.665 2.795 1.00 96.75 442 ILE A N 1
ATOM 3578 C CA . ILE A 1 442 ? -6.700 22.052 1.723 1.00 96.75 442 ILE A CA 1
ATOM 3579 C C . ILE A 1 442 ? -6.949 22.785 0.404 1.00 96.75 442 ILE A C 1
ATOM 3581 O O . ILE A 1 442 ? -5.996 23.085 -0.319 1.00 96.75 442 ILE A O 1
ATOM 3585 N N . SER A 1 443 ? -8.204 23.121 0.092 1.00 95.25 443 SER A N 1
ATOM 3586 C CA . SER A 1 443 ? -8.526 23.893 -1.112 1.00 95.25 443 SER A CA 1
ATOM 3587 C C . SER A 1 443 ? -7.865 25.278 -1.110 1.00 95.25 443 SER A C 1
ATOM 3589 O O . SER A 1 443 ? -7.318 25.682 -2.139 1.00 95.25 443 SER A O 1
ATOM 3591 N N . GLN A 1 444 ? -7.814 25.960 0.042 1.00 96.00 444 GLN A N 1
ATOM 3592 C CA . GLN A 1 444 ? -7.135 27.252 0.182 1.00 96.00 444 GLN A CA 1
ATOM 3593 C C . GLN A 1 444 ? -5.630 27.127 -0.054 1.00 96.00 444 GLN A C 1
ATOM 3595 O O . GLN A 1 444 ? -5.051 27.937 -0.780 1.00 96.00 444 GLN A O 1
ATOM 3600 N N . VAL A 1 445 ? -4.996 26.072 0.466 1.00 97.25 445 VAL A N 1
ATOM 3601 C CA . VAL A 1 445 ? -3.585 25.783 0.172 1.00 97.25 445 VAL A CA 1
ATOM 3602 C C . VAL A 1 445 ? -3.380 25.567 -1.332 1.00 97.25 445 VAL A C 1
ATOM 3604 O O . VAL A 1 445 ? -2.469 26.144 -1.925 1.00 97.25 445 VAL A O 1
ATOM 3607 N N . LEU A 1 446 ? -4.242 24.796 -1.997 1.00 95.88 446 LEU A N 1
ATOM 3608 C CA . LEU A 1 446 ? -4.124 24.563 -3.442 1.00 95.88 446 LEU A CA 1
ATOM 3609 C C . LEU A 1 446 ? -4.291 25.842 -4.274 1.00 95.88 446 LEU A C 1
ATOM 3611 O O . LEU A 1 446 ? -3.636 25.971 -5.313 1.00 95.88 446 LEU A O 1
ATOM 3615 N N . ILE A 1 447 ? -5.133 26.777 -3.829 1.00 94.44 447 ILE A N 1
ATOM 3616 C CA . ILE A 1 447 ? -5.308 28.095 -4.454 1.00 94.44 447 ILE A CA 1
ATOM 3617 C C . ILE A 1 447 ? -4.068 28.968 -4.227 1.00 94.44 447 ILE A C 1
ATOM 3619 O O . ILE A 1 447 ? -3.520 29.507 -5.190 1.00 94.44 447 ILE A O 1
ATOM 3623 N N . LYS A 1 448 ? -3.564 29.032 -2.987 1.00 95.69 448 LYS A N 1
ATOM 3624 C CA . LYS A 1 448 ? -2.347 29.772 -2.600 1.00 95.69 448 LYS A CA 1
ATOM 3625 C C . LYS A 1 448 ? -1.141 29.401 -3.468 1.00 95.69 448 LYS A C 1
ATOM 3627 O O . LYS A 1 448 ? -0.399 30.278 -3.895 1.00 95.69 448 LYS A O 1
ATOM 3632 N N . TYR A 1 449 ? -0.962 28.114 -3.770 1.00 95.00 449 TYR A N 1
ATOM 3633 C CA . TYR A 1 449 ? 0.138 27.624 -4.612 1.00 95.00 449 TYR A CA 1
ATOM 3634 C C . TYR A 1 449 ? -0.210 27.527 -6.109 1.00 95.00 449 TYR A C 1
ATOM 3636 O O . TYR A 1 449 ? 0.534 26.908 -6.870 1.00 95.00 449 TYR A O 1
ATOM 3644 N N . GLN A 1 450 ? -1.329 28.117 -6.548 1.00 91.31 450 GLN A N 1
ATOM 3645 C CA . GLN A 1 450 ? -1.788 28.135 -7.946 1.00 91.31 450 GLN A CA 1
ATOM 3646 C C . GLN A 1 450 ? -1.950 26.738 -8.578 1.00 91.31 450 GLN A C 1
ATOM 3648 O O . GLN A 1 450 ? -1.910 26.569 -9.799 1.00 91.31 450 GLN A O 1
ATOM 3653 N N . VAL A 1 451 ? -2.165 25.708 -7.758 1.00 89.94 451 VAL A N 1
ATOM 3654 C CA . VAL A 1 451 ? -2.468 24.346 -8.223 1.00 89.94 451 VAL A CA 1
ATOM 3655 C C . VAL A 1 451 ? -3.915 24.268 -8.711 1.00 89.94 451 VAL A C 1
ATOM 3657 O O . VAL A 1 451 ? -4.221 23.541 -9.668 1.00 89.94 451 VAL A O 1
ATOM 3660 N N . HIS A 1 452 ? -4.800 25.031 -8.070 1.00 89.31 452 HIS A N 1
ATOM 3661 C CA . HIS A 1 452 ? -6.189 25.256 -8.448 1.00 89.31 452 HIS A CA 1
ATOM 3662 C C . HIS A 1 452 ? -6.458 26.763 -8.534 1.00 89.31 452 HIS A C 1
ATOM 3664 O O . HIS A 1 452 ? -5.844 27.539 -7.812 1.00 89.31 452 HIS A O 1
ATOM 3670 N N . LEU A 1 453 ? -7.343 27.185 -9.435 1.00 87.81 453 LEU A N 1
ATOM 3671 C CA . LEU A 1 453 ? -7.704 28.597 -9.575 1.00 87.81 453 LEU A CA 1
ATOM 3672 C C . LEU A 1 453 ? -8.922 28.885 -8.703 1.00 87.81 453 LEU A C 1
ATOM 3674 O O . LEU A 1 453 ? -9.841 28.077 -8.677 1.00 87.81 453 LEU A O 1
ATOM 3678 N N . GLN A 1 454 ? -8.960 30.040 -8.040 1.00 85.38 454 GLN A N 1
ATOM 3679 C CA . GLN A 1 454 ? -10.096 30.421 -7.192 1.00 85.38 454 GLN A CA 1
ATOM 3680 C C . GLN A 1 454 ? -11.412 30.539 -7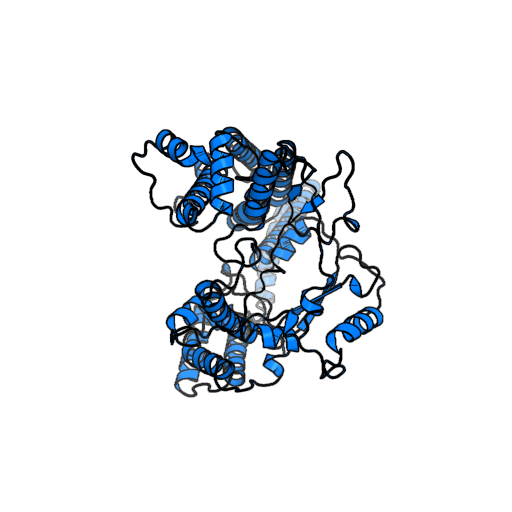.976 1.00 85.38 454 GLN A C 1
ATOM 3682 O O . GLN A 1 454 ? -12.470 30.214 -7.452 1.00 85.38 454 GLN A O 1
ATOM 3687 N N . SER A 1 455 ? -11.342 30.964 -9.240 1.00 87.19 455 SER A N 1
ATOM 3688 C CA . SER A 1 455 ? -12.492 31.042 -10.148 1.00 87.19 455 SER A CA 1
ATOM 3689 C C . SER A 1 455 ? -12.935 29.685 -10.700 1.00 87.19 455 SER A C 1
ATOM 3691 O O . SER A 1 455 ? -13.960 29.603 -11.374 1.00 87.19 455 SER A O 1
ATOM 3693 N N . ALA A 1 456 ? -12.167 28.615 -10.474 1.00 86.50 456 ALA A N 1
ATOM 3694 C CA . ALA A 1 456 ? -12.550 27.297 -10.946 1.00 86.50 456 ALA A CA 1
ATOM 3695 C C . ALA A 1 456 ? -13.639 26.689 -10.050 1.00 86.50 456 ALA A C 1
ATOM 3697 O O . ALA A 1 456 ? -13.665 26.867 -8.836 1.00 86.50 456 ALA A O 1
ATOM 3698 N N . CYS A 1 457 ? -14.521 25.919 -10.684 1.00 88.50 457 CYS A N 1
ATOM 3699 C CA . CYS A 1 457 ? -15.541 25.111 -10.025 1.00 88.50 457 CYS A CA 1
ATOM 3700 C C . CYS A 1 457 ? -14.911 24.186 -8.963 1.00 88.50 457 CYS A C 1
ATOM 3702 O O . CYS A 1 457 ? -13.938 23.474 -9.247 1.00 88.50 457 CYS A O 1
ATOM 3704 N N . LYS A 1 458 ? -15.471 24.201 -7.744 1.00 86.12 458 LYS A N 1
ATOM 3705 C CA . LYS A 1 458 ? -14.955 23.454 -6.582 1.00 86.12 458 LYS A CA 1
ATOM 3706 C C . LYS A 1 458 ? -15.071 21.950 -6.801 1.00 86.12 458 LYS A C 1
ATOM 3708 O O . LYS A 1 458 ? -14.149 21.200 -6.491 1.00 86.12 458 LYS A O 1
ATOM 3713 N N . GLU A 1 459 ? -16.165 21.521 -7.412 1.00 90.00 459 GLU A N 1
ATOM 3714 C CA . GLU A 1 459 ? -16.497 20.133 -7.727 1.00 90.00 459 GLU A CA 1
ATOM 3715 C C . GLU A 1 459 ? -15.416 19.511 -8.621 1.00 90.00 459 GLU A C 1
ATOM 3717 O O . GLU A 1 459 ? -15.041 18.349 -8.451 1.00 90.00 459 GLU A O 1
ATOM 3722 N N . ARG A 1 460 ? -14.792 20.317 -9.492 1.00 92.38 460 ARG A N 1
ATOM 3723 C CA . ARG A 1 460 ? -13.671 19.891 -10.341 1.00 92.38 460 ARG A CA 1
ATOM 3724 C C . ARG A 1 460 ? -12.484 19.343 -9.545 1.00 92.38 460 ARG A C 1
ATOM 3726 O O . ARG A 1 460 ? -11.713 18.548 -10.089 1.00 92.38 460 ARG A O 1
ATOM 3733 N N . LEU A 1 461 ? -12.277 19.756 -8.292 1.00 92.69 461 LEU A N 1
ATOM 3734 C CA . LEU A 1 461 ? -11.230 19.168 -7.448 1.00 92.69 461 LEU A CA 1
ATOM 3735 C C . LEU A 1 461 ? -11.495 17.680 -7.208 1.00 92.69 461 LEU A C 1
ATOM 3737 O O . LEU A 1 461 ? -10.580 16.868 -7.369 1.00 92.69 461 LEU A O 1
ATOM 3741 N N . TYR A 1 462 ? -12.737 17.335 -6.885 1.00 94.94 462 TYR A N 1
ATOM 3742 C CA . TYR A 1 462 ? -13.120 16.014 -6.397 1.00 94.94 462 TYR A CA 1
ATOM 3743 C C . TYR A 1 462 ? -13.496 15.042 -7.519 1.00 94.94 462 TYR A C 1
ATOM 3745 O O . TYR A 1 462 ? -13.185 13.854 -7.425 1.00 94.94 462 TYR A O 1
ATOM 3753 N N . LEU A 1 463 ? -14.073 15.548 -8.615 1.00 93.81 463 LEU A N 1
ATOM 3754 C CA . LEU A 1 463 ? -14.539 14.721 -9.729 1.00 93.81 463 LEU A CA 1
ATOM 3755 C C . LEU A 1 463 ? -13.429 13.840 -10.346 1.00 93.81 463 LEU A C 1
ATOM 3757 O O . LEU A 1 463 ? -12.243 14.219 -10.355 1.00 93.81 463 LEU A O 1
ATOM 3761 N N . PRO A 1 464 ? -13.787 12.668 -10.906 1.00 93.06 464 PRO A N 1
ATOM 3762 C CA . PRO A 1 464 ? -12.873 11.826 -11.666 1.00 93.06 464 PRO A CA 1
ATOM 3763 C C . PRO A 1 464 ? -12.227 12.567 -12.840 1.00 93.06 464 PRO A C 1
ATOM 3765 O O . PRO A 1 464 ? -12.800 13.464 -13.447 1.00 93.06 464 PRO A O 1
ATOM 3768 N N . ARG A 1 465 ? -11.021 12.141 -13.232 1.00 88.88 465 ARG A N 1
ATOM 3769 C CA . ARG A 1 465 ? -10.327 12.726 -14.396 1.00 88.88 465 ARG A CA 1
ATOM 3770 C C . ARG A 1 465 ? -11.015 12.435 -15.730 1.00 88.88 465 ARG A C 1
ATOM 3772 O O . ARG A 1 465 ? -10.823 13.201 -16.665 1.00 88.88 465 ARG A O 1
ATOM 3779 N N . THR A 1 466 ? -11.771 11.342 -15.811 1.00 92.50 466 THR A N 1
ATOM 3780 C CA . THR A 1 466 ? -12.632 10.998 -16.954 1.00 92.50 466 THR A CA 1
ATOM 3781 C C . THR A 1 466 ? -13.779 11.992 -17.122 1.00 92.50 466 THR A C 1
ATOM 3783 O O . THR A 1 466 ? -14.219 12.222 -18.237 1.00 92.50 466 THR A O 1
ATOM 3786 N N . GLU A 1 467 ? -14.184 12.646 -16.034 1.00 92.75 467 GLU A N 1
ATOM 3787 C CA . GLU A 1 467 ? -15.224 13.678 -15.975 1.00 92.75 467 GLU A CA 1
ATOM 3788 C C . GLU A 1 467 ? -14.600 15.076 -15.813 1.00 92.75 467 GLU A C 1
ATOM 3790 O O . GLU A 1 467 ? -15.128 15.951 -15.135 1.00 92.75 467 GLU A O 1
ATOM 3795 N N . MET A 1 468 ? -13.411 15.294 -16.392 1.00 89.31 468 MET A N 1
ATOM 3796 C CA . MET A 1 468 ? -12.696 16.585 -16.383 1.00 89.31 468 MET A CA 1
ATOM 3797 C C . MET A 1 468 ? -12.273 17.112 -14.995 1.00 89.31 468 MET A C 1
ATOM 3799 O O . MET A 1 468 ? -11.767 18.240 -14.868 1.00 89.31 468 MET A O 1
ATOM 3803 N N . GLY A 1 469 ? -12.402 16.285 -13.959 1.00 92.25 469 GLY A N 1
ATOM 3804 C CA . GLY A 1 469 ? -11.980 16.577 -12.598 1.00 92.25 469 GLY A CA 1
ATOM 3805 C C . GLY A 1 469 ? -10.500 16.299 -12.321 1.00 92.25 469 GLY A C 1
ATOM 3806 O O . GLY A 1 469 ? -9.692 16.000 -13.210 1.00 92.25 469 GLY A O 1
ATOM 3807 N N . ARG A 1 470 ? -10.101 16.434 -11.054 1.00 92.25 470 ARG A N 1
ATOM 3808 C CA . ARG A 1 470 ? -8.711 16.258 -10.593 1.00 92.25 470 ARG A CA 1
ATOM 3809 C C . ARG A 1 470 ? -8.505 15.015 -9.741 1.00 92.25 470 ARG A C 1
ATOM 3811 O O . ARG A 1 470 ? -7.353 14.563 -9.668 1.00 92.25 470 ARG A O 1
ATOM 3818 N N . ARG A 1 471 ? -9.590 14.428 -9.222 1.00 95.19 471 ARG A N 1
ATOM 3819 C CA . ARG A 1 471 ? -9.622 13.242 -8.358 1.00 95.19 471 ARG A CA 1
ATOM 3820 C C . ARG A 1 471 ? -8.932 13.460 -7.004 1.00 95.19 471 ARG A C 1
ATOM 3822 O O . ARG A 1 471 ? -8.225 12.576 -6.515 1.00 95.19 471 ARG A O 1
ATOM 3829 N N . LEU A 1 472 ? -9.069 14.653 -6.430 1.00 96.31 472 LEU A N 1
ATOM 3830 C CA . LEU A 1 472 ? -8.738 14.887 -5.025 1.00 96.31 472 LEU A CA 1
ATOM 3831 C C . LEU A 1 472 ? -9.761 14.140 -4.168 1.00 96.31 472 LEU A C 1
ATOM 3833 O O . LEU A 1 472 ? -10.946 14.141 -4.483 1.00 96.31 472 LEU A O 1
ATOM 3837 N N . THR A 1 473 ? -9.317 13.466 -3.116 1.00 95.88 473 THR A N 1
ATOM 3838 C CA . THR A 1 473 ? -10.251 12.806 -2.202 1.00 95.88 473 THR A CA 1
ATOM 3839 C C . THR A 1 473 ? -10.989 13.859 -1.381 1.00 95.88 473 THR A C 1
ATOM 3841 O O . THR A 1 473 ? -10.337 14.632 -0.690 1.00 95.88 473 THR A O 1
ATOM 3844 N N . ASN A 1 474 ? -12.321 13.872 -1.454 1.00 95.12 474 ASN A N 1
ATOM 3845 C CA . ASN A 1 474 ? -13.161 14.641 -0.539 1.00 95.12 474 ASN A CA 1
ATOM 3846 C C . ASN A 1 474 ? -13.146 13.943 0.828 1.00 95.12 474 ASN A C 1
ATOM 3848 O O . ASN A 1 474 ? -13.463 12.753 0.909 1.00 95.12 474 ASN A O 1
ATOM 3852 N N . ILE A 1 475 ? -12.678 14.631 1.864 1.00 95.00 475 ILE A N 1
ATOM 3853 C CA . ILE A 1 475 ? -12.443 14.043 3.185 1.00 95.00 475 ILE A CA 1
ATOM 38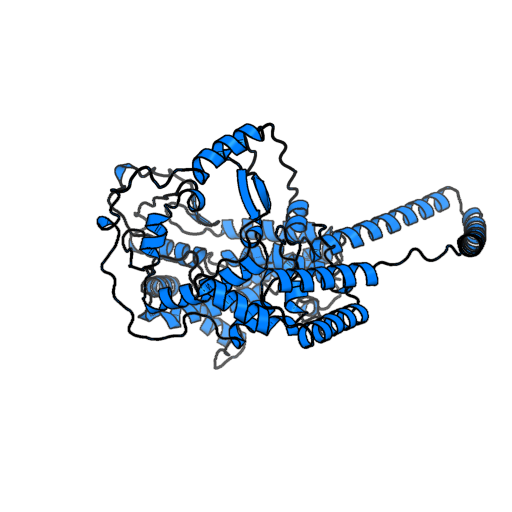54 C C . ILE A 1 475 ? -13.761 13.761 3.892 1.00 95.00 475 ILE A C 1
ATOM 3856 O O . ILE A 1 475 ? -13.870 12.710 4.517 1.00 95.00 475 ILE A O 1
ATOM 3860 N N . GLU A 1 476 ? -14.744 14.647 3.755 1.00 93.81 476 GLU A N 1
ATOM 3861 C CA . GLU A 1 476 ? -16.092 14.468 4.305 1.00 93.81 476 GLU A CA 1
ATOM 3862 C C . GLU A 1 476 ? -16.761 13.194 3.759 1.00 93.81 476 GLU A C 1
ATOM 3864 O O . GLU A 1 476 ? -17.093 12.282 4.509 1.00 93.81 476 GLU A O 1
ATOM 3869 N N . PHE A 1 477 ? -16.839 13.043 2.438 1.00 93.25 477 PHE A N 1
ATOM 3870 C CA . PHE A 1 477 ? -17.387 11.839 1.810 1.00 93.25 477 PHE A CA 1
ATOM 3871 C C . PHE A 1 477 ? -16.563 10.582 2.134 1.00 93.25 477 PHE A C 1
ATOM 3873 O O . PHE A 1 477 ? -17.089 9.476 2.289 1.00 93.25 477 PHE A O 1
ATOM 3880 N N . LYS A 1 478 ? -15.236 10.724 2.252 1.00 93.69 478 LYS A N 1
ATOM 3881 C CA . LYS A 1 478 ? -14.364 9.611 2.637 1.00 93.69 478 LYS A CA 1
ATOM 3882 C C . LYS A 1 478 ? -14.638 9.156 4.069 1.00 93.69 478 LYS A C 1
ATOM 3884 O O . LYS A 1 478 ? -14.664 7.948 4.302 1.00 93.69 478 LYS A O 1
ATOM 3889 N N . SER A 1 479 ? -14.793 10.079 5.020 1.00 94.31 479 SER A N 1
ATOM 3890 C CA . SER A 1 479 ? -15.047 9.728 6.419 1.00 94.31 479 SER A CA 1
ATOM 3891 C C . SER A 1 479 ? -16.400 9.038 6.564 1.00 94.31 479 SER A C 1
ATOM 3893 O O . SER A 1 479 ? -16.457 8.000 7.217 1.00 94.31 479 SER A O 1
ATOM 3895 N N . GLU A 1 480 ? -17.429 9.503 5.854 1.00 94.31 480 GLU A N 1
ATOM 3896 C CA . GLU A 1 480 ? -18.734 8.836 5.749 1.00 94.31 480 GLU A CA 1
ATOM 3897 C C . GLU A 1 480 ? -18.603 7.381 5.279 1.00 94.31 480 GLU A C 1
ATOM 3899 O O . GLU A 1 480 ? -19.073 6.459 5.947 1.00 94.31 480 GLU A O 1
ATOM 3904 N N . CYS A 1 481 ? -17.895 7.149 4.167 1.00 92.06 481 CYS A N 1
ATOM 3905 C CA . CYS A 1 481 ? -17.662 5.799 3.648 1.00 92.06 481 CYS A CA 1
ATOM 3906 C C . CYS A 1 481 ? -16.906 4.915 4.652 1.00 92.06 481 CYS A C 1
ATOM 3908 O O . CYS A 1 481 ? -17.215 3.730 4.799 1.00 92.06 481 CYS A O 1
ATOM 3910 N N . MET A 1 482 ? -15.907 5.475 5.341 1.00 92.25 482 MET A N 1
ATOM 3911 C CA . MET A 1 482 ? -15.111 4.753 6.336 1.00 92.25 482 MET A CA 1
ATOM 3912 C C . MET A 1 482 ? -15.943 4.360 7.559 1.00 92.25 482 MET A C 1
ATOM 3914 O O . MET A 1 482 ? -15.872 3.207 7.982 1.00 92.25 482 MET A O 1
ATOM 3918 N N . LEU A 1 483 ? -16.732 5.291 8.100 1.00 92.81 483 LEU A N 1
ATOM 3919 C CA . LEU A 1 483 ? -17.607 5.056 9.249 1.00 92.81 483 LEU A CA 1
ATOM 3920 C C . LEU A 1 483 ? -18.711 4.060 8.903 1.00 92.81 483 LEU A C 1
ATOM 3922 O O . LEU A 1 483 ? -18.934 3.119 9.653 1.00 92.81 483 LEU A O 1
ATOM 3926 N N . LEU A 1 484 ? -19.330 4.186 7.728 1.00 92.69 484 LEU A N 1
ATOM 3927 C CA . LEU A 1 484 ? -20.350 3.244 7.276 1.00 92.69 484 LEU A CA 1
ATOM 3928 C C . LEU A 1 484 ? -19.786 1.829 7.093 1.00 92.69 484 LEU A C 1
ATOM 3930 O O . LEU A 1 484 ? -20.408 0.859 7.518 1.00 92.69 484 LEU A O 1
ATOM 3934 N N . THR A 1 485 ? -18.601 1.700 6.487 1.00 91.00 485 THR A N 1
ATOM 3935 C CA . THR A 1 485 ? -17.931 0.396 6.318 1.00 91.00 485 THR A CA 1
ATOM 3936 C C . THR A 1 485 ? -17.604 -0.231 7.674 1.00 91.00 485 THR A C 1
ATOM 3938 O O . THR A 1 485 ? -17.776 -1.432 7.865 1.00 91.00 485 THR A O 1
ATOM 3941 N N . MET A 1 486 ? -17.154 0.586 8.626 1.00 90.56 486 MET A N 1
ATOM 3942 C CA . MET A 1 486 ? -16.845 0.157 9.987 1.00 90.56 486 MET A CA 1
ATOM 3943 C C . MET A 1 486 ? -18.103 -0.292 10.737 1.00 90.56 486 MET A C 1
ATOM 3945 O O . MET A 1 486 ? -18.126 -1.399 11.265 1.00 90.56 486 MET A O 1
ATOM 3949 N N . HIS A 1 487 ? -19.167 0.511 10.695 1.00 91.56 487 HIS A N 1
ATOM 3950 C CA . HIS A 1 487 ? -20.460 0.202 11.301 1.00 91.56 487 HIS A CA 1
ATOM 3951 C C . HIS A 1 487 ? -21.073 -1.085 10.729 1.00 91.56 487 HIS A C 1
ATOM 3953 O O . HIS A 1 487 ? -21.530 -1.934 11.490 1.00 91.56 487 HIS A O 1
ATOM 3959 N N . LYS A 1 488 ? -21.049 -1.272 9.399 1.00 90.50 488 LYS A N 1
ATOM 3960 C CA . LYS A 1 488 ? -21.525 -2.510 8.753 1.00 90.50 488 LYS A CA 1
ATOM 3961 C C . LYS A 1 488 ? -20.713 -3.726 9.202 1.00 90.50 488 LYS A C 1
ATOM 3963 O O . LYS A 1 488 ? -21.298 -4.687 9.680 1.00 90.50 488 LYS A O 1
ATOM 3968 N N . SER A 1 489 ? -19.381 -3.641 9.149 1.00 89.50 489 SER A N 1
ATOM 3969 C CA . SER A 1 489 ? -18.484 -4.726 9.579 1.00 89.50 489 SER A CA 1
ATOM 3970 C C . SER A 1 489 ? -18.705 -5.131 11.041 1.00 89.50 489 SER A C 1
ATOM 3972 O O . SER A 1 489 ? -18.701 -6.318 11.370 1.00 89.50 489 SER A O 1
ATOM 3974 N N . PHE A 1 490 ? -18.928 -4.161 11.932 1.00 90.75 490 PHE A N 1
ATOM 3975 C CA . PHE A 1 490 ? -19.205 -4.446 13.339 1.00 90.75 490 PHE A CA 1
ATOM 3976 C C . PHE A 1 490 ? -20.567 -5.109 13.536 1.00 90.75 490 PHE A C 1
ATOM 3978 O O . PHE A 1 490 ? -20.638 -6.112 14.238 1.00 90.75 490 PHE A O 1
ATOM 3985 N N . ASN A 1 491 ? -21.616 -4.622 12.869 1.00 89.69 491 ASN A N 1
ATOM 3986 C CA . ASN A 1 491 ? -22.948 -5.224 12.953 1.00 89.69 491 ASN A CA 1
ATOM 3987 C C . ASN A 1 491 ? -23.003 -6.636 12.355 1.00 89.69 491 ASN A C 1
ATOM 3989 O O . ASN A 1 491 ? -23.604 -7.524 12.948 1.00 89.69 491 ASN A O 1
ATOM 3993 N N . GLU A 1 492 ? -22.327 -6.880 11.230 1.00 89.50 492 GLU A N 1
ATOM 3994 C CA . GLU A 1 492 ? -22.240 -8.212 10.606 1.00 89.50 492 GLU A CA 1
ATOM 3995 C C . GLU A 1 492 ? -21.601 -9.258 11.532 1.00 89.50 492 GLU A C 1
ATOM 3997 O O . GLU A 1 492 ? -21.872 -10.449 11.403 1.00 89.50 492 GLU A O 1
ATOM 4002 N N . THR A 1 493 ? -20.759 -8.823 12.473 1.00 86.81 493 THR A N 1
ATOM 4003 C CA . THR A 1 493 ? -19.995 -9.705 13.368 1.00 86.81 493 THR A CA 1
ATOM 4004 C C . THR A 1 493 ? -20.353 -9.534 14.843 1.00 86.81 493 THR A C 1
ATOM 4006 O O . THR A 1 493 ? -19.643 -10.054 15.700 1.00 86.81 493 THR A O 1
ATOM 4009 N N . ILE A 1 494 ? -21.463 -8.860 15.159 1.00 86.75 494 ILE A N 1
ATOM 4010 C CA . ILE A 1 494 ? -21.869 -8.566 16.543 1.00 86.75 494 ILE A CA 1
ATOM 4011 C C . ILE A 1 494 ? -22.089 -9.838 17.372 1.00 86.75 494 ILE A C 1
ATOM 4013 O O . ILE A 1 494 ? -21.668 -9.912 18.520 1.00 86.75 494 ILE A O 1
ATOM 4017 N N . ASN A 1 495 ? -22.673 -10.873 16.764 1.00 86.25 495 ASN A N 1
ATOM 4018 C CA . ASN A 1 495 ? -22.965 -12.141 17.440 1.00 86.25 495 ASN A CA 1
ATOM 4019 C C . ASN A 1 495 ? -21.743 -13.068 17.530 1.00 86.25 495 ASN A C 1
ATOM 4021 O O . ASN A 1 495 ? -21.736 -13.994 18.334 1.00 86.25 495 ASN A O 1
ATOM 4025 N N . SER A 1 496 ? -20.723 -12.844 16.697 1.00 84.12 496 SER A N 1
ATOM 4026 C CA . SER A 1 496 ? -19.511 -13.670 16.643 1.00 84.12 496 SER A CA 1
ATOM 4027 C C . SER A 1 496 ? -18.303 -13.022 17.321 1.00 84.12 496 SER A C 1
ATOM 4029 O O . SER A 1 496 ? -17.299 -13.695 17.527 1.00 84.12 496 SER A O 1
ATOM 4031 N N . SER A 1 497 ? -18.361 -11.719 17.615 1.00 86.38 497 SER A N 1
ATOM 4032 C CA . SER A 1 497 ? -17.268 -10.948 18.204 1.00 86.38 497 SER A CA 1
ATOM 4033 C C . SER A 1 497 ? -17.761 -10.132 19.399 1.00 86.38 497 SER A C 1
ATOM 4035 O O . SER A 1 497 ? -18.335 -9.050 19.240 1.00 86.38 497 SER A O 1
ATOM 4037 N N . LEU A 1 498 ? -17.463 -10.620 20.607 1.00 87.44 498 LEU A N 1
ATOM 4038 C CA . LEU A 1 498 ? -17.711 -9.918 21.869 1.00 87.44 498 LEU A CA 1
ATOM 4039 C C . LEU A 1 498 ? -17.050 -8.537 21.885 1.00 87.44 498 LEU A C 1
ATOM 4041 O O . LEU A 1 498 ? -17.629 -7.560 22.361 1.00 87.44 498 LEU A O 1
ATOM 4045 N N . ARG A 1 499 ? -15.854 -8.441 21.306 1.00 89.75 499 ARG A N 1
ATOM 4046 C CA . ARG A 1 499 ? -15.098 -7.204 21.141 1.00 89.75 499 ARG A CA 1
ATOM 4047 C C . ARG A 1 499 ? -15.897 -6.158 20.370 1.00 89.75 499 ARG A C 1
ATOM 4049 O O . ARG A 1 499 ? -16.054 -5.034 20.838 1.00 89.75 499 ARG A O 1
ATOM 4056 N N . ARG A 1 500 ? -16.382 -6.506 19.176 1.00 90.88 500 ARG A N 1
ATOM 4057 C CA . ARG A 1 500 ? -17.120 -5.570 18.311 1.00 90.88 500 ARG A CA 1
ATOM 4058 C C . ARG A 1 500 ? -18.486 -5.225 18.893 1.00 90.88 500 ARG A C 1
ATOM 4060 O O . ARG A 1 500 ? -18.887 -4.067 18.797 1.00 90.88 500 ARG A O 1
ATOM 4067 N N . ALA A 1 501 ? -19.137 -6.173 19.566 1.00 90.56 501 ALA A N 1
ATOM 4068 C CA . ALA A 1 501 ? -20.356 -5.913 20.326 1.00 90.56 501 ALA A CA 1
ATOM 4069 C C . ALA A 1 501 ? -20.131 -4.885 21.450 1.00 90.56 501 ALA A C 1
ATOM 4071 O O . ALA A 1 501 ? -20.903 -3.937 21.582 1.00 90.56 501 ALA A O 1
ATOM 4072 N N . ALA A 1 502 ? -19.041 -5.016 22.216 1.00 90.25 502 ALA A N 1
ATOM 4073 C CA . ALA A 1 502 ? -18.694 -4.067 23.275 1.00 90.25 502 ALA A CA 1
ATOM 4074 C C . ALA A 1 502 ? -18.397 -2.660 22.729 1.00 90.25 502 ALA A C 1
ATOM 4076 O O . ALA A 1 502 ? -18.837 -1.669 23.315 1.00 90.25 502 ALA A O 1
ATOM 4077 N N . ILE A 1 503 ? -17.699 -2.568 21.588 1.00 91.31 503 ILE A N 1
ATOM 4078 C CA . ILE A 1 503 ? -17.475 -1.290 20.900 1.00 91.31 503 ILE A CA 1
ATOM 4079 C C . ILE A 1 503 ? -18.819 -0.651 20.530 1.00 91.31 503 ILE A C 1
ATOM 4081 O O . ILE A 1 503 ? -19.059 0.492 20.908 1.00 91.31 503 ILE A O 1
ATOM 4085 N N . LEU A 1 504 ? -19.697 -1.376 19.826 1.00 91.81 504 LEU A N 1
ATOM 4086 C CA . LEU A 1 504 ? -20.987 -0.840 19.373 1.00 91.81 504 LEU A CA 1
ATOM 4087 C C . LEU A 1 504 ? -21.843 -0.348 20.540 1.00 91.81 504 LEU A C 1
ATOM 4089 O O . LEU A 1 504 ? -22.290 0.796 20.512 1.00 91.81 504 LEU A O 1
ATOM 4093 N N . LYS A 1 505 ? -21.960 -1.143 21.611 1.00 91.62 505 LYS A N 1
ATOM 4094 C CA . LYS A 1 505 ? -22.685 -0.752 22.828 1.00 91.62 505 LYS A CA 1
ATOM 4095 C C . LYS A 1 505 ? -22.167 0.570 23.408 1.00 91.62 505 LYS A C 1
ATOM 4097 O O . LYS A 1 505 ? -22.953 1.421 23.819 1.00 91.62 505 LYS A O 1
ATOM 4102 N N . ASN A 1 506 ? -20.846 0.761 23.456 1.00 90.50 506 ASN A N 1
ATOM 4103 C CA . ASN A 1 506 ? -20.263 2.003 23.965 1.00 90.50 506 ASN A CA 1
ATOM 4104 C C . ASN A 1 506 ? -20.504 3.201 23.029 1.00 90.50 506 ASN A C 1
ATOM 4106 O O . ASN A 1 506 ? -20.737 4.310 23.511 1.00 90.50 506 ASN A O 1
ATOM 4110 N N . GLU A 1 507 ? -20.435 2.992 21.715 1.00 90.81 507 GLU A N 1
ATOM 4111 C CA . GLU A 1 507 ? -20.664 4.036 20.707 1.00 90.81 507 GLU A CA 1
ATOM 4112 C C . GLU A 1 507 ? -22.135 4.480 20.660 1.00 90.81 507 GLU A C 1
ATOM 4114 O O . GLU A 1 507 ? -22.413 5.677 20.563 1.00 90.81 507 GLU A O 1
ATOM 4119 N N . GLU A 1 508 ? -23.071 3.542 20.808 1.00 91.12 508 GLU A N 1
ATOM 4120 C CA . GLU A 1 508 ? -24.507 3.805 20.969 1.00 91.12 508 GLU A CA 1
ATOM 4121 C C . GLU A 1 508 ? -24.788 4.586 22.254 1.00 91.12 508 GLU A C 1
ATOM 4123 O O . GLU A 1 508 ? -25.432 5.626 22.209 1.00 91.12 508 GLU A O 1
ATOM 4128 N N . ALA A 1 509 ? -24.210 4.177 23.387 1.00 89.69 509 ALA A N 1
ATOM 4129 C CA . ALA A 1 509 ? -24.373 4.884 24.661 1.00 89.69 509 ALA A CA 1
ATOM 4130 C C . ALA A 1 509 ? -23.786 6.312 24.671 1.00 89.69 509 ALA A C 1
ATOM 4132 O O . ALA A 1 509 ? -24.016 7.067 25.616 1.00 89.69 509 ALA A O 1
ATOM 4133 N N . CYS A 1 510 ? -22.967 6.669 23.678 1.00 85.31 510 CYS A N 1
ATOM 4134 C CA . CYS A 1 510 ? -22.386 8.003 23.534 1.00 85.31 510 CYS A CA 1
ATOM 4135 C C . CYS A 1 510 ? -23.038 8.841 22.427 1.00 85.31 510 CYS A C 1
ATOM 4137 O O . CYS A 1 510 ? -22.510 9.926 22.168 1.00 85.31 510 CYS A O 1
ATOM 4139 N N . ASP A 1 511 ? -24.070 8.330 21.744 1.00 86.75 511 ASP A N 1
ATOM 4140 C CA . ASP A 1 511 ? -24.650 8.927 20.531 1.00 86.75 511 ASP A CA 1
ATOM 4141 C C . ASP A 1 511 ? -23.573 9.368 19.526 1.00 86.75 511 ASP A C 1
ATOM 4143 O O . ASP A 1 511 ? -23.584 10.477 18.986 1.00 86.75 511 ASP A O 1
ATOM 4147 N N . SER A 1 512 ? -22.556 8.523 19.331 1.00 88.19 512 SER A N 1
ATOM 4148 C CA . SER A 1 512 ? -21.420 8.890 18.497 1.00 88.19 512 SER A CA 1
ATOM 4149 C C . SER A 1 512 ? -21.805 8.997 17.020 1.00 88.19 512 SER A C 1
ATOM 4151 O O . SER A 1 512 ? -22.727 8.350 16.524 1.00 88.19 512 SER A O 1
ATOM 4153 N N . HIS A 1 513 ? -21.033 9.768 16.251 1.00 89.62 513 HIS A N 1
ATOM 4154 C CA . HIS A 1 513 ? -21.261 9.847 14.809 1.00 89.62 513 HIS A CA 1
ATOM 4155 C C . HIS A 1 513 ? -21.141 8.474 14.110 1.00 89.62 513 HIS A C 1
ATOM 4157 O O . HIS A 1 513 ? -21.767 8.258 13.074 1.00 89.62 513 HIS A O 1
ATOM 4163 N N . LEU A 1 514 ? -20.378 7.527 14.676 1.00 90.88 514 LEU A N 1
ATOM 4164 C CA . LEU A 1 514 ? -20.281 6.163 14.154 1.00 90.88 514 LEU A CA 1
ATOM 4165 C C . LEU A 1 514 ? -21.589 5.379 14.340 1.00 90.88 514 LEU A C 1
ATOM 4167 O O . LEU A 1 514 ? -21.987 4.693 13.401 1.00 90.88 514 LEU A O 1
ATOM 4171 N N . SER A 1 515 ? -22.257 5.474 15.495 1.00 90.38 515 SER A N 1
ATOM 4172 C CA . SER A 1 515 ? -23.542 4.789 15.725 1.00 90.38 515 SER A CA 1
ATOM 4173 C C . SER A 1 515 ? -24.677 5.432 14.921 1.00 90.38 515 SER A C 1
ATOM 4175 O O . SER A 1 515 ? -25.538 4.744 14.376 1.00 90.38 515 SER A O 1
ATOM 4177 N N . LEU A 1 516 ? -24.628 6.752 14.735 1.00 92.06 516 LEU A N 1
ATOM 4178 C CA . LEU A 1 516 ? -25.639 7.503 13.987 1.00 92.06 516 LEU A CA 1
ATOM 4179 C C . LEU A 1 516 ? -25.420 7.518 12.463 1.00 92.06 516 LEU A C 1
ATOM 4181 O O . LEU A 1 516 ? -26.268 8.046 11.736 1.00 92.06 516 LEU A O 1
ATOM 4185 N N . ILE A 1 517 ? -24.321 6.945 11.952 1.00 93.31 517 ILE A N 1
ATOM 4186 C CA . ILE A 1 517 ? -23.905 7.117 10.548 1.00 93.31 517 ILE A CA 1
ATOM 4187 C C . ILE A 1 517 ? -24.981 6.672 9.552 1.00 93.31 517 ILE A C 1
ATOM 4189 O O . ILE A 1 517 ? -25.179 7.316 8.525 1.00 93.31 517 ILE A O 1
ATOM 4193 N N . VAL A 1 518 ? -25.714 5.595 9.848 1.00 92.00 518 VAL A N 1
ATOM 4194 C CA . VAL A 1 518 ? -26.744 5.069 8.943 1.00 92.00 518 VAL A CA 1
ATOM 4195 C C . VAL A 1 518 ? -27.875 6.084 8.766 1.00 92.00 518 VAL A C 1
ATOM 4197 O O . VAL A 1 518 ? -28.203 6.462 7.641 1.00 92.00 518 VAL A O 1
ATOM 4200 N N . ASN A 1 519 ? -28.430 6.576 9.873 1.00 92.06 519 ASN A N 1
ATOM 4201 C CA . ASN A 1 519 ? -29.514 7.556 9.848 1.00 92.06 519 ASN A CA 1
ATOM 4202 C C . ASN A 1 519 ? -29.048 8.888 9.257 1.00 92.06 519 ASN A C 1
ATOM 4204 O O . ASN A 1 519 ? -29.746 9.476 8.431 1.00 92.06 519 ASN A O 1
ATOM 4208 N N . TYR A 1 520 ? -27.837 9.319 9.614 1.00 92.50 520 TYR A N 1
ATOM 4209 C CA . TYR A 1 520 ? -27.219 10.519 9.065 1.00 92.50 520 TYR A CA 1
ATOM 4210 C C . TYR A 1 520 ? -27.155 10.483 7.531 1.00 92.50 520 TYR A C 1
ATOM 4212 O O . TYR A 1 520 ? -27.578 11.434 6.873 1.00 92.50 520 TYR A O 1
ATOM 4220 N N . LEU A 1 521 ? -26.683 9.376 6.947 1.00 92.88 521 LEU A N 1
ATOM 4221 C CA . LEU A 1 521 ? -26.564 9.235 5.494 1.00 92.88 521 LEU A CA 1
ATOM 4222 C C . LEU A 1 521 ? -27.926 9.149 4.800 1.00 92.88 521 LEU A C 1
ATOM 4224 O O . LEU A 1 521 ? -28.087 9.743 3.733 1.00 92.88 521 LEU A O 1
ATOM 4228 N N . LYS A 1 522 ? -28.909 8.467 5.403 1.00 92.31 522 LYS A N 1
ATOM 4229 C CA . LYS A 1 522 ? -30.285 8.435 4.880 1.00 92.31 522 LYS A CA 1
ATOM 4230 C C . LYS A 1 522 ? -30.872 9.839 4.763 1.00 92.31 522 LYS A C 1
ATOM 4232 O O . LYS A 1 522 ? -31.378 10.198 3.705 1.00 92.31 522 LYS A O 1
ATOM 4237 N N . ILE A 1 523 ? -30.727 10.652 5.811 1.00 93.19 523 ILE A N 1
ATOM 4238 C CA . ILE A 1 523 ? -31.215 12.037 5.830 1.00 93.19 523 ILE A CA 1
ATOM 4239 C C . ILE A 1 523 ? -30.436 12.900 4.831 1.00 93.19 523 ILE A C 1
ATOM 4241 O O . ILE A 1 523 ? -31.038 13.595 4.017 1.00 93.19 523 ILE A O 1
ATOM 4245 N N . ARG A 1 524 ? -29.098 12.846 4.863 1.00 91.44 524 ARG A N 1
ATOM 4246 C CA . ARG A 1 524 ? -28.229 13.698 4.036 1.00 91.44 524 ARG A CA 1
ATOM 4247 C C . ARG A 1 524 ? -28.443 13.490 2.538 1.00 91.44 524 ARG A C 1
ATOM 4249 O O . ARG A 1 524 ? -28.422 14.460 1.785 1.00 91.44 524 ARG A O 1
ATOM 4256 N N . TYR A 1 525 ? -28.596 12.238 2.116 1.00 91.75 525 TYR A N 1
ATOM 4257 C CA . TYR A 1 525 ? -28.684 11.867 0.704 1.00 91.75 525 TYR A CA 1
ATOM 4258 C C . TYR A 1 525 ? -30.112 11.539 0.248 1.00 91.75 525 TYR A C 1
ATOM 4260 O O . TYR A 1 525 ? -30.293 11.176 -0.911 1.00 91.75 525 TYR A O 1
ATOM 4268 N N . GLY A 1 526 ? -31.116 11.666 1.126 1.00 89.62 526 GLY A N 1
ATOM 4269 C CA . GLY A 1 526 ? -32.512 11.350 0.809 1.00 89.62 526 GLY A CA 1
ATOM 4270 C C . GLY A 1 526 ? -32.717 9.884 0.419 1.00 89.62 526 GLY A C 1
ATOM 4271 O O . GLY A 1 526 ? -33.435 9.595 -0.533 1.00 89.62 526 GLY A O 1
ATOM 4272 N N . LEU A 1 527 ? -32.031 8.966 1.104 1.00 87.44 527 LEU A N 1
ATOM 4273 C CA . LEU A 1 527 ? -32.036 7.538 0.782 1.00 87.44 527 LEU A CA 1
ATOM 4274 C C . LEU A 1 527 ? -33.013 6.778 1.684 1.00 87.44 527 LEU A C 1
ATOM 4276 O O . LEU A 1 527 ? -32.913 6.860 2.908 1.00 87.44 527 LEU A O 1
ATOM 4280 N N . GLU A 1 528 ? -33.889 5.966 1.091 1.00 80.56 528 GLU A N 1
ATOM 4281 C CA . GLU A 1 528 ? -34.722 5.008 1.836 1.00 80.56 528 GLU A CA 1
ATOM 4282 C C . GLU A 1 528 ? -33.857 3.880 2.431 1.00 80.56 528 GLU A C 1
ATOM 4284 O O . GLU A 1 528 ? -33.966 3.532 3.614 1.00 80.56 528 GLU A O 1
ATOM 4289 N N . GLU A 1 529 ? -32.897 3.392 1.639 1.00 80.75 529 GLU A N 1
ATOM 4290 C CA . GLU A 1 529 ? -31.919 2.372 2.014 1.00 80.75 529 GLU A CA 1
ATOM 4291 C C . GLU A 1 529 ? -30.496 2.765 1.606 1.00 80.75 529 GLU A C 1
ATOM 4293 O O . GLU A 1 529 ? -30.270 3.442 0.604 1.00 80.75 529 GLU A O 1
ATOM 4298 N N . ILE A 1 530 ? -29.505 2.319 2.386 1.00 76.69 530 ILE A N 1
ATOM 4299 C CA . ILE A 1 530 ? -28.100 2.601 2.085 1.00 76.69 530 ILE A CA 1
ATOM 4300 C C . ILE A 1 530 ? -27.585 1.581 1.066 1.00 76.69 530 ILE A C 1
ATOM 4302 O O . ILE A 1 530 ? -27.461 0.402 1.419 1.00 76.69 530 ILE A O 1
ATOM 4306 N N . PRO A 1 531 ? -27.178 2.011 -0.142 1.00 68.81 531 PRO A N 1
ATOM 4307 C CA . PRO A 1 531 ? -26.679 1.099 -1.158 1.00 68.81 531 PRO A CA 1
ATOM 4308 C C . PRO A 1 531 ? -25.457 0.307 -0.674 1.00 68.81 531 PRO A C 1
ATOM 4310 O O . PRO A 1 531 ? -24.665 0.747 0.173 1.00 68.81 531 PRO A O 1
ATOM 4313 N N . SER A 1 532 ? -25.280 -0.893 -1.228 1.00 63.66 532 SER A N 1
ATOM 4314 C CA . SER A 1 532 ? -24.066 -1.678 -1.020 1.00 63.66 532 SER A CA 1
ATOM 4315 C C . SER A 1 532 ? -22.875 -0.910 -1.602 1.00 63.66 532 SER A C 1
ATOM 4317 O O . SER A 1 532 ? -22.726 -0.801 -2.822 1.00 63.66 532 SER A O 1
ATOM 4319 N N . LEU A 1 533 ? -22.027 -0.352 -0.739 1.00 58.94 533 LEU A N 1
ATOM 4320 C CA . LEU A 1 533 ? -20.787 0.276 -1.174 1.00 58.94 533 LEU A CA 1
ATOM 4321 C C . LEU A 1 533 ? -19.875 -0.804 -1.760 1.00 58.94 533 LEU A C 1
ATOM 4323 O O . LEU A 1 533 ? -19.541 -1.777 -1.085 1.00 58.94 533 LEU A O 1
ATOM 4327 N N . LYS A 1 534 ? -19.420 -0.615 -3.002 1.00 45.53 534 LYS A N 1
ATOM 4328 C CA . LYS A 1 534 ? -18.215 -1.312 -3.461 1.00 45.53 534 LYS A CA 1
ATOM 4329 C C . LYS A 1 534 ? -17.057 -0.751 -2.641 1.00 45.53 534 LYS A C 1
ATOM 4331 O O . LYS A 1 534 ? -16.812 0.451 -2.687 1.00 45.53 534 LYS A O 1
ATOM 4336 N N . VAL A 1 535 ? -16.404 -1.612 -1.864 1.00 37.44 535 VAL A N 1
ATOM 4337 C CA . VAL A 1 535 ? -15.230 -1.275 -1.045 1.00 37.44 535 VAL A CA 1
ATOM 4338 C C . VAL A 1 535 ? -14.232 -0.477 -1.904 1.00 37.44 535 VAL A C 1
ATOM 4340 O O . VAL A 1 535 ? -13.845 -0.944 -2.977 1.00 37.44 535 VAL A O 1
ATOM 4343 N N . PHE A 1 536 ? -13.901 0.745 -1.470 1.00 33.19 536 PHE A N 1
ATOM 4344 C CA . PHE A 1 536 ? -13.072 1.716 -2.205 1.00 33.19 536 PHE A CA 1
ATOM 4345 C C . PHE A 1 536 ? -11.577 1.386 -2.221 1.00 33.19 536 PHE A C 1
ATOM 4347 O O . PHE A 1 536 ? -11.052 0.935 -1.176 1.00 33.19 536 PHE A O 1
#

Organism: NCBI:txid1037528

pLDDT: mean 83.63, std 12.88, range [33.19, 98.19]

Foldseek 3Di:
DDFFDDDFPVLQDVVQLVVLLVVLLVCCVVPPDQAPVVLLVSLVCSRVSSRVVSDDPPPDDPVPVVVVVVVVVVVVVVVVLVVPDPVVNVVVVVVVVVVVVLVVQLVVLQVCCRQVVVVSVCVLVVPDDQDDDEDPVQLVVVLCCLQVPPLPPPPPDDCVVQFDDQDDDPDPDDLWDDLVVLLVLLVPDDQNPDAFPSSGGSVSVNSNVSNSVSLRVNLCCVVPVVDDHDPLQVAFDWDWDAQDNDDGSLRTDIDTHGHPSNVSSVVRNVVSVLCVCVVVVQDDLQDQPPHPPGPNLQLVLLLLLLVCVVVVLPDDDADDDDRPVVSNDSPVVVVSCVSPDHRPPPGPDPDPVCPVVGDDDDDPDFDQDPNATADSNSARDPVVVVVLLVQLLSQLLSLLPGSHDLLSSLVSSVPPRLCSCLSVLVRHQDDLVSLVVSLVSSVVSCCVSVVDPPPDDPVLACDDVVVNHSNRPRRSVVSLVSLVSLLVSLVVCLVPRVSSVSSQVVCVVVVGCSNCSQVVCCVVVVNPHDDDDPDD

Secondary structure (DSSP, 8-state):
-PPPPP--GGG--HHHHHHHHHHHHHHHHHS---SHHHHHHHHHHHHHHHHHHHS-------HHHHHHHHHHHHHHHHHHHHTS-HHHHHHHHHHHHHHHHHHHHHHHHHHHHHH-HHHHHHHHTT---------HHHHHHHHHHHHT--GGG-TT---GGG------------SS--HHHHHHHHHTS-TTPPP-TT---HHHHHH-GGGHHHHHHHHHHHHHS-----TTTT--EEEEEE-SS--SGGGEEEEEE--HHHHHHHHHHHHHHHHHHHHTT-S-TT--TT-TT--HHHHHHHHHHHHHHHTTT---------TTTTTS--HHHHHHHHS----STTSS---GGGTTTPPPPPTT--EEETTEEE-TT----HHHHHHHHHHHHHHHHHHHTS---HHHHHHHIIIIIGGGGGGTBTTB---HHHHHHHHHHHHHHHHHTTSS-TTS-SHHHHS-GGGT---PPPHHHHHHHHHHHHHHHHHHTTTT-H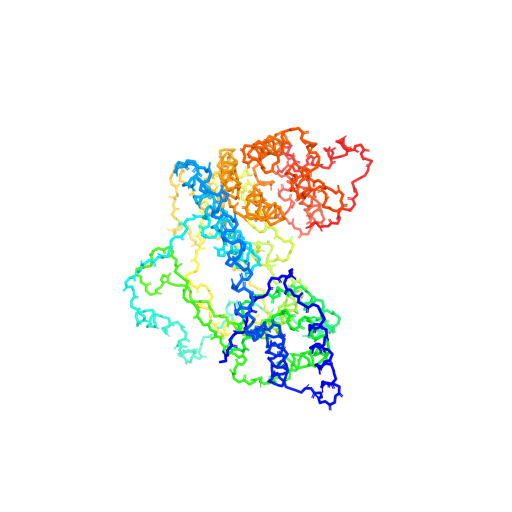HHHHHHHHHHTTT-HHHHHHHHHHHHHT-SS---PPP-

Sequence (536 aa):
MERTRKIPLLKVDSIKLDATIKAVQDHVSKHPPHSMSEIARILQAAQICYQETTRKDAKPSKWVESIKCKISLLESKVKLLEKLSLVERAAVYSKKLEVADRRREYRVQNQSFELYRSNFYRKLGGAQEVAHNVSKVDISNFWSTMWNRNDDIDTNKTFDAYLMEYVPDTNDQEPFPTYAEFVDIIKYLPNWKAAGCDGIYNFFIKKCESIHPFLYNVIKEICLKEENPEPWFYKGLTYLIPKGVPTRGSDFRPITCMSNFYKLTTKCTTKVMQLIVERRGLLSENQMGTVRNVQGAKEQAMVNIAINKEHGNKLKTMWIDVKKAYDSVDHKYLLACVRLEMNREKSATNCTGCESDAVILEGHQGYKYLGITEDASSIVKRETFEKVRKEILCRVEKLCMTKLNGKNMIRAINEHAISVINYHVGLVKLEPSDFKSLDHDISQVLIKYQVHLQSACKERLYLPRTEMGRRLTNIEFKSECMLLTMHKSFNETINSSLRRAAILKNEEACDSHLSLIVNYLKIRYGLEEIPSLKVF